Protein AF-A0A5K3FPD3-F1 (afdb_monomer)

Mean predicted aligned error: 11.14 Å

Solvent-accessible surface area (backbone atoms only — not comparable to full-atom values): 24519 Å² total; per-residue (Å²): 139,82,86,85,87,82,82,91,82,81,92,73,94,68,96,65,78,79,75,63,65,30,61,79,70,82,87,55,90,78,86,60,95,46,72,35,46,43,81,44,71,50,31,29,23,31,84,70,73,40,24,61,61,56,56,38,80,77,51,32,57,61,18,44,54,55,58,68,63,53,41,53,49,50,49,52,42,46,74,72,57,28,34,32,38,39,39,35,41,81,36,40,33,58,34,28,67,85,38,52,27,90,83,51,90,57,91,56,44,53,66,70,58,45,69,74,39,65,66,28,39,38,39,52,47,44,48,50,53,39,58,83,66,58,54,77,43,24,39,38,38,60,41,43,27,46,54,63,39,38,62,78,42,44,65,56,49,39,38,50,29,51,37,55,46,26,32,15,38,42,32,43,57,66,38,49,44,21,56,72,48,26,51,70,35,46,46,86,58,45,52,68,57,46,47,51,51,52,51,53,41,44,74,71,20,52,32,56,98,82,36,47,33,36,52,30,34,37,37,47,38,57,41,36,78,38,46,73,67,40,49,48,38,30,50,53,51,46,69,73,64,54,55,73,40,72,48,82,40,70,57,68,73,40,89,93,28,67,48,48,75,48,72,60,67,55,52,75,67,54,32,53,52,53,47,49,52,52,51,53,55,59,68,70,54,54,70,45,72,88,43,58,73,42,74,44,34,22,42,22,72,47,62,39,95,86,64,68,28,29,32,22,32,34,29,31,63,47,43,33,39,30,77,68,55,78,88,48,65,65,36,26,29,32,29,36,26,72,40,66,49,73,86,37,31,33,37,46,81,78,41,78,62,88,39,56,44,38,47,85,74,85,74,92,70,79,70,93,53,88,69,80,81,78,70,84,78,81,72,75,96,79,84,85,81,83,81,90,76,86,80,84,78,90,76,92,79,83,90,85,91,73,86,71,66,64,60,61,58,53,54,54,54,52,53,54,52,52,54,53,58,68,72,71,70,82,129

InterPro domains:
  IPR002792 TRAM domain [PF01938] (292-350)
  IPR002792 TRAM domain [PS50926] (289-351)
  IPR006638 Elp3/MiaA/NifB-like, radical SAM core domain [SM00729] (36-280)
  IPR007197 Radical SAM [PF04055] (41-238)
  IPR007197 Radical SAM [PS51918] (32-289)
  IPR007197 Radical SAM [SFLDS00029] (40-284)
  IPR020612 Methylthiotransferase, conserved site [PS01278] (40-60)
  IPR023404 Radical SAM, alpha/beta horseshoe [G3DSA:3.80.30.20] (36-286)
  IPR058240 Radical SAM superfamily [SSF102114] (27-284)

Foldseek 3Di:
DDDDDDDDDDDDDDPDPPADAQDPQLPDDDDDPFLQEAEQEFGAADPAQFLFDCRCVVTNHIGGDDLVSRQVSLLVSVVSVHQEYEYDYPALLCHWVSAFVVVDDQPQDDPVQCVLPVGTDGSLSSLSSNVVSRFFLHAYEYEAHELVSCLSCVLSVLLSLQAQRYFLEYEYAPQFLDQVLCVVRRPPDHNVSVVVSVVLQQVRHAFEPSHGAAYAYEYEFQQQPDDPVRLVSRVVSCVVPLHLHYHYHYRDQDPPGNSNPRHHPDDPVVSVVSSVVVVVSNQVDAPCPPQAQPKWWWFFRDADPVNQWTWTAASSRATETEGPDVLLHSATFMWGFHAGDRRHTYTYTPGSDRGRGRYDDPSPDSDSDRDPSDDDDPDPPPDDDDDDDDDDDDDDDDDDDDDPPVVVVVVVVVVVVVVVCVVPPDD

Sequence (427 aa):
MEKRVGSDENGLGGSGRKRRLGGAPLSLPKIRRNPLIEILVVSTGCLNACTYCKTKHARGVLASYTVAELVQRAIEAFNDGVREIWLTSEDLGAYGRDLPRFDYHLPTTPATVAEKWPNHLTLADLLFALVPTIPAGCMLRLGMTNPPYILDQLEEVAAVLRHPRVYAFVHIPVQSGSNSVLESMRRAYTVEEFQRVVECLTSGVHSVDGDKLTVATDLICGFPTETEADFQDTVKLVERYKFPVLFINQFFARPGTPAATMKRVATTAEVKKRTRRLHDLFRSYCPFDGRVGRVYRVLITEASTDSKHWVGHTKAYEQILLPKDPDLQGRIVLVEVTECDKFFMRGKVIDRGPFESLSVGEDDGFQLSLQTVGGPARVPEDICHKSTIPKVILSKTKSGFDSSSVILVAVVLLLAAWVIIKFFGSV

pLDDT: mean 84.03, std 22.99, range [23.25, 98.75]

Organism: Mesocestoides corti (NCBI:txid53468)

Structure (mmCIF, N/CA/C/O backbone):
data_AF-A0A5K3FPD3-F1
#
_entry.id   AF-A0A5K3FPD3-F1
#
loop_
_atom_site.group_PDB
_atom_site.id
_atom_site.type_symbol
_atom_site.label_atom_id
_atom_site.label_alt_id
_atom_site.label_comp_id
_atom_site.label_asym_id
_atom_site.label_entity_id
_atom_site.label_seq_id
_atom_site.pdbx_PDB_ins_code
_atom_site.Cartn_x
_atom_site.Cartn_y
_atom_site.Cartn_z
_atom_site.occupancy
_atom_site.B_iso_or_equiv
_atom_site.auth_seq_id
_atom_site.auth_comp_id
_atom_site.auth_asym_id
_atom_site.auth_atom_id
_atom_site.pdbx_PDB_model_num
ATOM 1 N N . MET A 1 1 ? -8.986 -58.730 -18.862 1.00 35.34 1 MET A N 1
ATOM 2 C CA . MET A 1 1 ? -9.545 -58.463 -17.521 1.00 35.34 1 MET A CA 1
ATOM 3 C C . MET A 1 1 ? -9.494 -56.960 -17.303 1.00 35.34 1 MET A C 1
ATOM 5 O O . MET A 1 1 ? -8.431 -56.431 -17.033 1.00 35.34 1 MET A O 1
ATOM 9 N N . GLU A 1 2 ? -10.442 -56.258 -17.929 1.00 31.58 2 GLU A N 1
ATOM 10 C CA . GLU A 1 2 ? -11.650 -55.649 -17.311 1.00 31.58 2 GLU A CA 1
ATOM 11 C C . GLU A 1 2 ? -11.351 -54.223 -16.820 1.00 31.58 2 GLU A C 1
ATOM 13 O O . GLU A 1 2 ? -10.741 -54.025 -15.782 1.00 31.58 2 GLU A O 1
ATOM 18 N N . LYS A 1 3 ? -11.492 -53.216 -17.694 1.00 32.94 3 LYS A N 1
ATOM 19 C CA . LYS A 1 3 ? -12.693 -52.374 -17.917 1.00 32.94 3 LYS A CA 1
ATOM 20 C C . LYS A 1 3 ? -13.235 -51.718 -16.639 1.00 32.94 3 LYS A C 1
ATOM 22 O O . LYS A 1 3 ? -13.866 -52.384 -15.831 1.00 32.94 3 LYS A O 1
ATOM 27 N N . ARG A 1 4 ? -13.210 -50.381 -16.620 1.00 26.69 4 ARG A N 1
ATOM 28 C CA . ARG A 1 4 ? -14.444 -49.575 -16.593 1.00 26.69 4 ARG A CA 1
ATOM 29 C C . ARG A 1 4 ? -14.239 -48.257 -17.336 1.00 26.69 4 ARG A C 1
ATOM 31 O O . ARG A 1 4 ? -13.545 -47.356 -16.887 1.00 26.69 4 ARG A O 1
ATOM 38 N N . VAL A 1 5 ? -14.855 -48.226 -18.511 1.00 37.12 5 VAL A N 1
ATOM 39 C CA . VAL A 1 5 ? -15.286 -47.036 -19.238 1.00 37.12 5 VAL A CA 1
ATOM 40 C C . VAL A 1 5 ? -16.575 -46.557 -18.565 1.00 37.12 5 VAL A C 1
ATOM 42 O O . VAL A 1 5 ? -17.446 -47.379 -18.287 1.00 37.12 5 VAL A O 1
ATOM 45 N N . GLY A 1 6 ? -16.685 -45.256 -18.322 1.00 28.58 6 GLY A N 1
ATOM 46 C CA . GLY A 1 6 ? -17.933 -44.539 -18.049 1.00 28.58 6 GLY A CA 1
ATOM 47 C C . GLY A 1 6 ? -17.722 -43.113 -18.551 1.00 28.58 6 GLY A C 1
ATOM 48 O O . GLY A 1 6 ? -16.984 -42.362 -17.928 1.00 28.58 6 GLY A O 1
ATOM 49 N N . SER A 1 7 ? -17.982 -42.874 -19.836 1.00 27.38 7 SER A N 1
ATOM 50 C CA . SER A 1 7 ? -19.252 -42.353 -20.370 1.00 27.38 7 SER A CA 1
ATOM 51 C C . SER A 1 7 ? -19.386 -40.852 -20.114 1.00 27.38 7 SER A C 1
ATOM 53 O O . SER A 1 7 ? -20.103 -40.409 -19.219 1.00 27.38 7 SER A O 1
ATOM 55 N N . ASP A 1 8 ? -18.659 -40.101 -20.941 1.00 34.22 8 ASP A N 1
ATOM 56 C CA . ASP A 1 8 ? -19.018 -38.752 -21.352 1.00 34.22 8 ASP A CA 1
ATOM 57 C C . ASP A 1 8 ? -20.320 -38.829 -22.154 1.00 34.22 8 ASP A C 1
ATOM 59 O O . ASP A 1 8 ? -20.278 -39.309 -23.277 1.00 34.22 8 ASP A O 1
ATOM 63 N N . GLU A 1 9 ? -21.442 -38.358 -21.610 1.00 29.97 9 GLU A N 1
ATOM 64 C CA . GLU A 1 9 ? -22.551 -37.792 -22.393 1.00 29.97 9 GLU A CA 1
ATOM 65 C C . GLU A 1 9 ? -23.338 -36.803 -21.524 1.00 29.97 9 GLU A C 1
ATOM 67 O O . GLU A 1 9 ? -24.085 -37.177 -20.624 1.00 29.97 9 GLU A O 1
ATOM 72 N N . ASN A 1 10 ? -23.134 -35.512 -21.785 1.00 29.28 10 ASN A N 1
ATOM 73 C CA . ASN A 1 10 ? -24.225 -34.558 -21.981 1.00 29.28 10 ASN A CA 1
ATOM 74 C C . ASN A 1 10 ? -23.640 -33.266 -22.554 1.00 29.28 10 ASN A C 1
ATOM 76 O O . ASN A 1 10 ? -23.152 -32.386 -21.843 1.00 29.28 10 ASN A O 1
ATOM 80 N N . GLY A 1 11 ? -23.675 -33.182 -23.882 1.00 30.72 11 GLY A N 1
ATOM 81 C CA . GLY A 1 11 ? -23.487 -31.936 -24.597 1.00 30.72 11 GLY A CA 1
ATOM 82 C C . GLY A 1 11 ? -24.707 -31.043 -24.406 1.00 30.72 11 GLY A C 1
ATOM 83 O O . GLY A 1 11 ? -25.806 -31.395 -24.818 1.00 30.72 11 GLY A O 1
ATOM 84 N N . LEU A 1 12 ? -24.485 -29.859 -23.845 1.00 31.34 12 LEU A N 1
ATOM 85 C CA . LEU A 1 12 ? -25.284 -28.675 -24.126 1.00 31.34 12 LEU A CA 1
ATOM 86 C C . LEU A 1 12 ? -24.306 -27.547 -24.439 1.00 31.34 12 LEU A C 1
ATOM 88 O O . LEU A 1 12 ? -23.412 -27.221 -23.658 1.00 31.34 12 LEU A O 1
ATOM 92 N N . GLY A 1 13 ? -24.440 -27.038 -25.661 1.00 31.92 13 GLY A N 1
ATOM 93 C CA . GLY A 1 13 ? -23.569 -26.048 -26.264 1.00 31.92 13 GLY A CA 1
ATOM 94 C C . GLY A 1 13 ? -23.486 -24.767 -25.445 1.00 31.92 13 GLY A C 1
ATOM 95 O O . GLY A 1 13 ? -24.479 -24.107 -25.163 1.00 31.92 13 GLY A O 1
ATOM 96 N N . GLY A 1 14 ? -22.253 -24.399 -25.138 1.00 31.00 14 GLY A N 1
ATOM 97 C CA . GLY A 1 14 ? -21.864 -23.087 -24.667 1.00 31.00 14 GLY A CA 1
ATOM 98 C C . GLY A 1 14 ? -20.352 -23.030 -24.737 1.00 31.00 14 GLY A C 1
ATOM 99 O O . GLY A 1 14 ? -19.669 -23.570 -23.873 1.00 31.00 14 GLY A O 1
ATOM 100 N N . SER A 1 15 ? -19.812 -22.391 -25.774 1.00 36.34 15 SER A N 1
ATOM 101 C CA . SER A 1 15 ? -18.405 -21.978 -25.824 1.00 36.34 15 SER A CA 1
ATOM 102 C C . SER A 1 15 ? -18.170 -20.860 -24.791 1.00 36.34 15 SER A C 1
ATOM 104 O O . SER A 1 15 ? -17.795 -19.738 -25.126 1.00 36.34 15 SER A O 1
ATOM 106 N N . GLY A 1 16 ? -18.436 -21.142 -23.517 1.00 40.97 16 GLY A N 1
ATOM 107 C CA . GLY A 1 16 ? -18.048 -20.300 -22.403 1.00 40.97 16 GLY A CA 1
ATOM 108 C C . GLY A 1 16 ? -16.567 -20.530 -22.168 1.00 40.97 16 GLY A C 1
ATOM 109 O O . GLY A 1 16 ? -16.166 -21.606 -21.724 1.00 40.97 16 GLY A O 1
ATOM 110 N N . ARG A 1 17 ? -15.729 -19.542 -22.493 1.00 47.41 17 ARG A N 1
ATOM 111 C CA . ARG A 1 17 ? -14.331 -19.520 -22.042 1.00 47.41 17 ARG A CA 1
ATOM 112 C C . ARG A 1 17 ? -14.332 -19.818 -20.539 1.00 47.41 17 ARG A C 1
ATOM 114 O O . ARG A 1 17 ? -14.813 -18.996 -19.766 1.00 47.41 17 ARG A O 1
ATOM 121 N N . LYS A 1 18 ? -13.824 -20.985 -20.116 1.00 59.44 18 LYS A N 1
ATOM 122 C CA . LYS A 1 18 ? -13.675 -21.298 -18.687 1.00 59.44 18 LYS A CA 1
ATOM 123 C C . LYS A 1 18 ? -12.834 -20.187 -18.053 1.00 59.44 18 LYS A C 1
ATOM 125 O O . LYS A 1 18 ? -11.660 -20.035 -18.395 1.00 59.44 18 LYS A O 1
ATOM 130 N N . ARG A 1 19 ? -13.455 -19.391 -17.175 1.00 71.25 19 ARG A N 1
ATOM 131 C CA . ARG A 1 19 ? -12.803 -18.311 -16.426 1.00 71.25 19 ARG A CA 1
ATOM 132 C C . ARG A 1 19 ? -11.594 -18.880 -15.689 1.00 71.25 19 ARG A C 1
ATOM 134 O O . ARG A 1 19 ? -11.699 -19.909 -15.019 1.00 71.25 19 ARG A O 1
ATOM 141 N N . ARG A 1 20 ? -10.444 -18.215 -15.801 1.00 75.62 20 ARG A N 1
ATOM 142 C CA . ARG A 1 20 ? -9.269 -18.578 -15.010 1.00 75.62 20 ARG A CA 1
ATOM 143 C C . ARG A 1 20 ? -9.541 -18.225 -13.549 1.00 75.62 20 ARG A C 1
ATOM 145 O O . ARG A 1 20 ? -9.919 -17.098 -13.252 1.00 75.62 20 ARG A O 1
ATOM 152 N N . LEU A 1 21 ? -9.363 -19.187 -12.648 1.00 77.00 21 LEU A N 1
ATOM 153 C CA . LEU A 1 21 ? -9.535 -18.956 -11.215 1.00 77.00 21 LEU A CA 1
ATOM 154 C C . LEU A 1 21 ? -8.472 -17.977 -10.700 1.00 77.00 21 LEU A C 1
ATOM 156 O O . LEU A 1 21 ? -7.318 -18.034 -11.133 1.00 77.00 21 LEU A O 1
ATOM 160 N N . GLY A 1 22 ? -8.846 -17.134 -9.733 1.00 72.19 22 GLY A N 1
ATOM 161 C CA . GLY A 1 22 ? -7.952 -16.169 -9.079 1.00 72.19 22 GLY A CA 1
ATOM 162 C C . GLY A 1 22 ? -6.873 -16.789 -8.180 1.00 72.19 22 GLY A C 1
ATOM 163 O O . GLY A 1 22 ? -6.202 -16.082 -7.432 1.00 72.19 22 GLY A O 1
ATOM 164 N N . GLY A 1 23 ? -6.699 -18.111 -8.243 1.00 86.38 23 GLY A N 1
ATOM 165 C CA . GLY A 1 23 ? -5.815 -18.902 -7.398 1.00 86.38 23 GLY A CA 1
ATOM 166 C C . GLY A 1 23 ? -6.550 -20.098 -6.793 1.00 86.38 23 GLY A C 1
ATOM 167 O O . GLY A 1 23 ? -7.444 -20.671 -7.419 1.00 86.38 23 GLY A O 1
ATOM 168 N N . ALA A 1 24 ? -6.137 -20.497 -5.588 1.00 87.75 24 ALA A N 1
ATOM 169 C CA . ALA A 1 24 ? -6.799 -21.553 -4.828 1.00 87.75 24 ALA A CA 1
ATOM 170 C C . ALA A 1 24 ? -8.172 -21.075 -4.308 1.00 87.75 24 ALA A C 1
ATOM 172 O O . ALA A 1 24 ? -8.270 -19.926 -3.883 1.00 87.75 24 ALA A O 1
ATOM 173 N N . PRO A 1 25 ? -9.217 -21.922 -4.287 1.00 89.19 25 PRO A N 1
ATOM 174 C CA . PRO A 1 25 ? -10.540 -21.516 -3.811 1.00 89.19 25 PRO A CA 1
ATOM 175 C C . PRO A 1 25 ? -10.495 -20.857 -2.424 1.00 89.19 25 PRO A C 1
ATOM 177 O O . PRO A 1 25 ? -9.861 -21.378 -1.505 1.00 89.19 25 PRO A O 1
ATOM 180 N N . LEU A 1 26 ? -11.184 -19.721 -2.264 1.00 89.88 26 LEU A N 1
ATOM 181 C CA . LEU A 1 26 ? -11.196 -18.962 -1.003 1.00 89.88 26 LEU A CA 1
ATOM 182 C C . LEU A 1 26 ? -11.928 -19.684 0.136 1.00 89.88 26 LEU A C 1
ATOM 184 O O . LEU A 1 26 ? -11.696 -19.354 1.294 1.00 89.88 26 LEU A O 1
ATOM 188 N N . SER A 1 27 ? -12.762 -20.674 -0.193 1.00 85.25 27 SER A N 1
ATOM 189 C CA . SER A 1 27 ? -13.475 -21.532 0.759 1.00 85.25 27 SER A CA 1
ATOM 190 C C . SER A 1 27 ? -12.589 -22.585 1.431 1.00 85.25 27 SER A C 1
ATOM 192 O O . SER A 1 27 ? -13.043 -23.284 2.336 1.00 85.25 27 SER A O 1
ATOM 194 N N . LEU A 1 28 ? -11.334 -22.740 0.995 1.00 87.62 28 LEU A N 1
ATOM 195 C CA . LEU A 1 28 ? -10.411 -23.666 1.641 1.00 87.62 28 LEU A CA 1
ATOM 196 C C . LEU A 1 28 ? -10.055 -23.180 3.058 1.00 87.62 28 LEU A C 1
ATOM 198 O O . LEU A 1 28 ? -9.804 -21.985 3.243 1.00 87.62 28 LEU A O 1
ATOM 202 N N . PRO A 1 29 ? -9.954 -24.090 4.048 1.00 83.12 29 PRO A N 1
ATOM 203 C CA . PRO A 1 29 ? -9.523 -23.731 5.394 1.00 83.12 29 PRO A CA 1
ATOM 204 C C . PRO A 1 29 ? -8.171 -23.009 5.384 1.00 83.12 29 PRO A C 1
ATOM 206 O O . PRO A 1 29 ? -7.208 -23.474 4.770 1.00 83.12 29 PRO A O 1
ATOM 209 N N . LYS A 1 30 ? -8.082 -21.884 6.100 1.00 85.06 30 LYS A N 1
ATOM 210 C CA . LYS A 1 30 ? -6.842 -21.117 6.271 1.00 85.06 30 LYS A CA 1
ATOM 211 C C . LYS A 1 30 ? -6.419 -21.094 7.733 1.00 85.06 30 LYS A C 1
ATOM 213 O O . LYS A 1 30 ? -7.189 -20.695 8.600 1.00 85.06 30 LYS A O 1
ATOM 218 N N . ILE A 1 31 ? -5.158 -21.433 7.987 1.00 89.25 31 ILE A N 1
ATOM 219 C CA . ILE A 1 31 ? -4.513 -21.199 9.281 1.00 89.25 31 ILE A CA 1
ATOM 220 C C . ILE A 1 31 ? -3.870 -19.814 9.234 1.00 89.25 31 ILE A C 1
ATOM 222 O O . ILE A 1 31 ? -2.950 -19.572 8.448 1.00 89.25 31 ILE A O 1
ATOM 226 N N . ARG A 1 32 ? -4.363 -18.890 10.062 1.00 93.75 32 ARG A N 1
ATOM 227 C CA . ARG A 1 32 ? -3.813 -17.535 10.156 1.00 93.75 32 ARG A CA 1
ATOM 228 C C . ARG A 1 32 ? -2.559 -17.546 11.020 1.00 93.75 32 ARG A C 1
ATOM 230 O O . ARG A 1 32 ? -2.558 -18.107 12.111 1.00 93.75 32 ARG A O 1
ATOM 237 N N . ARG A 1 33 ? -1.500 -16.876 10.558 1.00 92.31 33 ARG A N 1
ATOM 238 C CA . ARG A 1 33 ? -0.294 -16.655 11.376 1.00 92.31 33 ARG A CA 1
ATOM 239 C C . ARG A 1 33 ? -0.584 -15.729 12.559 1.00 92.31 33 ARG A C 1
ATOM 241 O O . ARG A 1 33 ? -0.027 -15.923 13.633 1.00 92.31 33 ARG A O 1
ATOM 248 N N . ASN A 1 34 ? -1.431 -14.728 12.341 1.00 95.31 34 ASN A N 1
ATOM 249 C CA . ASN A 1 34 ? -1.953 -13.844 13.371 1.00 95.31 34 ASN A CA 1
ATOM 250 C C . ASN A 1 34 ? -3.481 -14.005 13.393 1.00 95.31 34 ASN A C 1
ATOM 252 O O . ASN A 1 34 ? -4.105 -13.727 12.369 1.00 95.31 34 ASN A O 1
ATOM 256 N N . PRO A 1 35 ? -4.095 -14.449 14.504 1.00 96.31 35 PRO A N 1
ATOM 257 C CA . PRO A 1 35 ? -5.538 -14.684 14.558 1.00 96.31 35 PRO A CA 1
ATOM 258 C C . PRO A 1 35 ? -6.370 -13.416 14.319 1.00 96.31 35 PRO A C 1
ATOM 260 O O . PRO A 1 35 ? -7.514 -13.524 13.896 1.00 96.31 35 PRO A O 1
ATOM 263 N N . L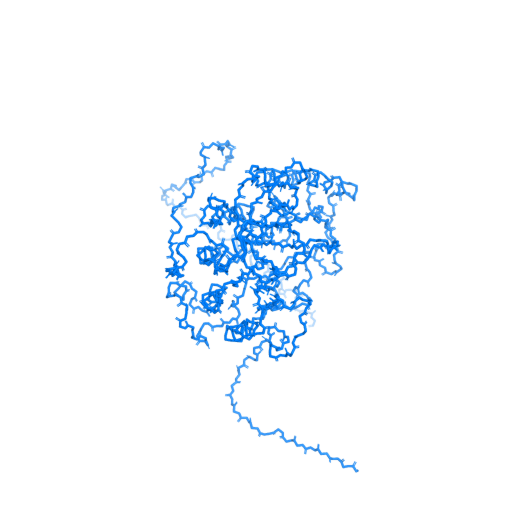EU A 1 36 ? -5.796 -12.226 14.529 1.00 97.69 36 LEU A N 1
ATOM 264 C CA . LEU A 1 36 ? -6.487 -10.947 14.366 1.00 97.69 36 LEU A CA 1
ATOM 265 C C . LEU A 1 36 ? -6.391 -10.364 12.950 1.00 97.69 36 LEU A C 1
ATOM 267 O O . LEU A 1 36 ? -7.004 -9.326 12.704 1.00 97.69 36 LEU A O 1
ATOM 271 N N . ILE A 1 37 ? -5.636 -10.990 12.037 1.00 98.19 37 ILE A N 1
ATOM 272 C CA . ILE A 1 37 ? -5.372 -10.453 10.694 1.00 98.19 37 ILE A CA 1
ATOM 273 C C . ILE A 1 37 ? -5.685 -11.497 9.617 1.00 98.19 37 ILE A C 1
ATOM 275 O O . ILE A 1 37 ? -5.091 -12.578 9.590 1.00 98.19 37 ILE A O 1
ATOM 279 N N . GLU A 1 38 ? -6.560 -11.151 8.671 1.00 97.44 38 GLU A N 1
ATOM 280 C CA . GLU A 1 38 ? -6.779 -11.928 7.444 1.00 97.44 38 GLU A CA 1
ATOM 281 C C . GLU A 1 38 ? -6.055 -11.276 6.265 1.00 97.44 38 GLU A C 1
ATOM 283 O O . GLU A 1 38 ? -6.311 -10.127 5.911 1.00 97.44 38 GLU A O 1
ATOM 288 N N . ILE A 1 39 ? -5.202 -12.048 5.590 1.00 97.25 39 ILE A N 1
ATOM 289 C CA . ILE A 1 39 ? -4.655 -11.664 4.285 1.00 97.25 39 ILE A CA 1
ATOM 290 C C . ILE A 1 39 ? -5.635 -12.121 3.201 1.00 97.25 39 ILE A C 1
ATOM 292 O O . ILE A 1 39 ? -5.728 -13.316 2.881 1.00 97.25 39 ILE A O 1
ATOM 296 N N . LEU A 1 40 ? -6.362 -11.161 2.629 1.00 97.31 40 LEU A N 1
ATOM 297 C CA . LEU A 1 40 ? -7.362 -11.393 1.594 1.00 97.31 40 LEU A CA 1
ATOM 298 C C . LEU A 1 40 ? -6.768 -11.098 0.213 1.00 97.31 40 LEU A C 1
ATOM 300 O O . LEU A 1 40 ? -6.651 -9.949 -0.211 1.00 97.31 40 LEU A O 1
ATOM 304 N N . VAL A 1 41 ? -6.375 -12.165 -0.484 1.00 96.81 41 VAL A N 1
ATOM 305 C CA . VAL A 1 41 ? -5.854 -12.098 -1.855 1.00 96.81 41 VAL A CA 1
ATOM 306 C C . VAL A 1 41 ? -7.023 -11.943 -2.830 1.00 96.81 41 VAL A C 1
ATOM 308 O O . VAL A 1 41 ? -7.862 -12.837 -2.910 1.00 96.81 41 VAL A O 1
ATOM 311 N N . VAL A 1 42 ? -7.080 -10.834 -3.572 1.00 97.69 42 VAL A N 1
ATOM 312 C CA . VAL A 1 42 ? -8.230 -10.511 -4.448 1.00 97.69 42 VAL A CA 1
ATOM 313 C C . VAL A 1 42 ? -8.083 -11.005 -5.881 1.00 97.69 42 VAL A C 1
ATOM 315 O O . VAL A 1 42 ? -9.070 -11.210 -6.589 1.00 97.69 42 VAL A O 1
ATOM 318 N N . SER A 1 43 ? -6.850 -11.210 -6.320 1.00 96.88 43 SER A N 1
ATOM 319 C CA . SER A 1 43 ? -6.524 -11.695 -7.653 1.00 96.88 43 SER A CA 1
ATOM 320 C C . SER A 1 43 ? -5.154 -12.363 -7.649 1.00 96.88 43 SER A C 1
ATOM 322 O O . SER A 1 43 ? -4.379 -12.212 -6.702 1.00 96.88 43 SER A O 1
ATOM 324 N N . THR A 1 44 ? -4.868 -13.111 -8.713 1.00 95.88 44 THR A N 1
ATOM 325 C CA . THR A 1 44 ? -3.521 -13.589 -9.021 1.00 95.88 44 THR A CA 1
ATOM 326 C C . THR A 1 44 ? -3.086 -13.125 -10.403 1.00 95.88 44 THR A C 1
ATOM 328 O O . THR A 1 44 ? -3.905 -12.924 -11.302 1.00 95.88 44 THR A O 1
ATOM 331 N N . GLY A 1 45 ? -1.776 -13.021 -10.600 1.00 94.50 45 GLY A N 1
ATOM 332 C CA . GLY A 1 45 ? -1.203 -12.641 -11.882 1.00 94.50 45 GLY A CA 1
ATOM 333 C C . GLY A 1 45 ? -1.183 -11.133 -12.080 1.00 94.50 45 GLY A C 1
ATOM 334 O O . GLY A 1 45 ? -1.540 -10.354 -11.207 1.00 94.50 45 GLY A O 1
ATOM 335 N N . CYS A 1 46 ? -0.675 -10.697 -13.228 1.00 94.38 46 CYS A N 1
ATOM 336 C CA . CYS A 1 46 ? -0.432 -9.278 -13.461 1.00 94.38 46 CYS A CA 1
ATOM 337 C C . CYS A 1 46 ? -0.678 -8.903 -14.923 1.00 94.38 46 CYS A C 1
ATOM 339 O O . CYS A 1 46 ? -0.362 -9.666 -15.843 1.00 94.38 46 CYS A O 1
ATOM 341 N N . LEU A 1 47 ? -1.218 -7.704 -15.144 1.00 95.25 47 LEU A N 1
ATOM 342 C CA . LEU A 1 47 ? -1.395 -7.137 -16.483 1.00 95.25 47 LEU A CA 1
ATOM 343 C C . LEU A 1 47 ? -0.110 -6.475 -17.010 1.00 95.25 47 LEU A C 1
ATOM 345 O O . LEU A 1 47 ? 0.124 -6.486 -18.221 1.00 95.25 47 LEU A O 1
ATOM 349 N N . ASN A 1 48 ? 0.758 -5.991 -16.115 1.00 93.69 48 ASN A N 1
ATOM 350 C CA . ASN A 1 48 ? 1.984 -5.269 -16.464 1.00 93.69 48 ASN A CA 1
ATOM 351 C C . ASN A 1 48 ? 3.014 -6.135 -17.215 1.00 93.69 48 ASN A C 1
ATOM 353 O O . ASN A 1 48 ? 3.060 -7.359 -17.081 1.00 93.69 48 ASN A O 1
ATOM 357 N N . ALA A 1 49 ? 3.899 -5.476 -17.967 1.00 94.06 49 ALA A N 1
ATOM 358 C CA . ALA A 1 49 ? 4.971 -6.100 -18.752 1.00 94.06 49 ALA A CA 1
ATOM 359 C C . ALA A 1 49 ? 6.368 -5.547 -18.398 1.00 94.06 49 ALA A C 1
ATOM 361 O O . ALA A 1 49 ? 7.214 -5.370 -19.278 1.00 94.06 49 ALA A O 1
ATOM 362 N N . CYS A 1 50 ? 6.599 -5.261 -17.109 1.00 96.19 50 CYS A N 1
ATOM 363 C CA . CYS A 1 50 ? 7.848 -4.678 -16.615 1.00 96.19 50 CYS A CA 1
ATOM 364 C C . CYS A 1 50 ? 9.071 -5.506 -17.045 1.00 96.19 50 CYS A C 1
ATOM 366 O O . CYS A 1 50 ? 9.082 -6.730 -16.901 1.00 96.19 50 CYS A O 1
ATOM 368 N N . THR A 1 51 ? 10.141 -4.847 -17.491 1.00 97.44 51 THR A N 1
ATOM 369 C CA . THR A 1 51 ? 11.330 -5.522 -18.054 1.00 97.44 51 THR A CA 1
ATOM 370 C C . THR A 1 51 ? 12.149 -6.308 -17.036 1.00 97.44 51 THR A C 1
ATOM 372 O O . THR A 1 51 ? 12.952 -7.151 -17.428 1.00 97.44 51 THR A O 1
ATOM 375 N N . TYR A 1 52 ? 11.961 -6.069 -15.739 1.00 95.94 52 TYR A N 1
ATOM 376 C CA . TYR A 1 52 ? 12.712 -6.715 -14.657 1.00 95.94 52 TYR A CA 1
ATOM 377 C C . TYR A 1 52 ? 11.898 -7.740 -13.858 1.00 95.94 52 TYR A C 1
ATOM 379 O O . TYR A 1 52 ? 12.474 -8.590 -13.176 1.00 95.94 52 TYR A O 1
ATOM 387 N N . CYS A 1 53 ? 10.568 -7.665 -13.914 1.00 94.62 53 CYS A N 1
ATOM 388 C CA . CYS A 1 53 ? 9.693 -8.419 -13.028 1.00 94.62 53 CYS A 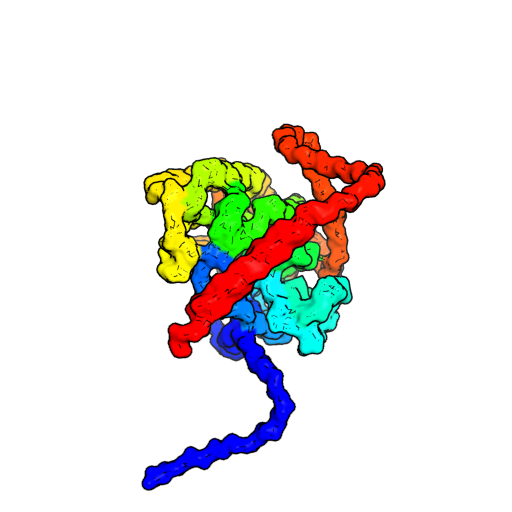CA 1
ATOM 389 C C . CYS A 1 53 ? 9.340 -9.796 -13.610 1.00 94.62 53 CYS A C 1
ATOM 391 O O . CYS A 1 53 ? 9.064 -9.941 -14.799 1.00 94.62 53 CYS A O 1
ATOM 393 N N . LYS A 1 54 ? 9.300 -10.824 -12.754 1.00 93.69 54 LYS A N 1
ATOM 394 C CA . LYS A 1 54 ? 8.904 -12.191 -13.136 1.00 93.69 54 LYS A CA 1
ATOM 395 C C . LYS A 1 54 ? 7.459 -12.542 -12.807 1.00 93.69 54 LYS A C 1
ATOM 397 O O . LYS A 1 54 ? 7.029 -13.642 -13.136 1.00 93.69 54 LYS A O 1
ATOM 402 N N . THR A 1 55 ? 6.699 -11.631 -12.211 1.00 92.19 55 THR A N 1
ATOM 403 C CA . THR A 1 55 ? 5.342 -11.909 -11.735 1.00 92.19 55 THR A CA 1
ATOM 404 C C . THR A 1 55 ? 4.442 -12.495 -12.818 1.00 92.19 55 THR A C 1
ATOM 406 O O . THR A 1 55 ? 3.887 -13.568 -12.615 1.00 92.19 55 THR A O 1
ATOM 409 N N . LYS A 1 56 ? 4.370 -11.880 -14.005 1.00 90.19 56 LYS A N 1
ATOM 410 C CA . LYS A 1 56 ? 3.548 -12.396 -15.113 1.00 90.19 56 LYS A CA 1
ATOM 411 C C . LYS A 1 56 ? 3.994 -13.780 -15.602 1.00 90.19 56 LYS A C 1
ATOM 413 O O . LYS A 1 56 ? 3.158 -14.589 -15.979 1.00 90.19 56 LYS A O 1
ATOM 418 N N . HIS A 1 57 ? 5.292 -14.079 -15.546 1.00 89.25 57 HIS A N 1
ATOM 419 C CA . HIS A 1 57 ? 5.820 -15.404 -15.891 1.00 89.25 57 HIS A CA 1
ATOM 420 C C . HIS A 1 57 ? 5.466 -16.458 -14.831 1.00 89.25 57 HIS A C 1
ATOM 422 O O . HIS A 1 57 ? 5.138 -17.585 -15.175 1.00 89.25 57 HIS A O 1
ATOM 428 N N . ALA A 1 58 ? 5.522 -16.098 -13.545 1.00 91.81 58 ALA A N 1
ATOM 429 C CA . ALA A 1 58 ? 5.298 -17.026 -12.435 1.00 91.81 58 ALA A CA 1
ATOM 430 C C . ALA A 1 58 ? 3.812 -17.229 -12.092 1.00 91.81 58 ALA A C 1
ATOM 432 O O . ALA A 1 58 ? 3.415 -18.304 -11.653 1.00 91.81 58 ALA A O 1
ATOM 433 N N . ARG A 1 59 ? 2.997 -16.184 -12.253 1.00 92.12 59 ARG A N 1
ATOM 434 C CA . ARG A 1 59 ? 1.589 -16.123 -11.829 1.00 92.12 59 ARG A CA 1
ATOM 435 C C . ARG A 1 59 ? 0.620 -15.952 -12.999 1.00 92.12 59 ARG A C 1
ATOM 437 O O . ARG A 1 59 ? -0.589 -15.998 -12.801 1.00 92.12 59 ARG A O 1
ATOM 444 N N . GLY A 1 60 ? 1.117 -15.802 -14.225 1.00 93.12 60 GLY A N 1
ATOM 445 C CA . GLY A 1 60 ? 0.304 -15.595 -15.421 1.00 93.12 60 GLY A CA 1
ATOM 446 C C . GLY A 1 60 ? -0.299 -14.190 -15.522 1.00 93.12 60 GLY A C 1
ATOM 447 O O . GLY A 1 60 ? 0.090 -13.255 -14.818 1.00 93.12 60 GLY A O 1
ATOM 448 N N . VAL A 1 61 ? -1.263 -14.051 -16.433 1.00 94.62 61 VAL A N 1
ATOM 449 C CA . VAL A 1 61 ? -2.091 -12.842 -16.593 1.00 94.62 61 VAL A CA 1
ATOM 450 C C . VAL A 1 61 ? -3.049 -12.665 -15.412 1.00 94.62 61 VAL A C 1
ATOM 452 O O . VAL A 1 61 ? -3.244 -13.604 -14.648 1.00 94.62 61 VAL A O 1
ATOM 455 N N . LEU A 1 62 ? -3.636 -11.482 -15.252 1.00 96.19 62 LEU A N 1
ATOM 456 C CA . LEU A 1 62 ? -4.628 -11.234 -14.203 1.00 96.19 62 LEU A CA 1
ATOM 457 C C . LEU A 1 62 ? -5.765 -12.271 -14.239 1.00 96.19 62 LEU A C 1
ATOM 459 O O . LEU A 1 62 ? -6.275 -12.601 -15.311 1.00 96.19 62 LEU A O 1
ATOM 463 N N . ALA A 1 63 ? -6.113 -12.777 -13.061 1.00 96.81 63 ALA A N 1
ATOM 464 C CA . ALA A 1 63 ? -7.308 -13.555 -12.785 1.00 96.81 63 ALA A CA 1
ATOM 465 C C . ALA A 1 63 ? -7.864 -13.120 -11.420 1.00 96.81 63 ALA A C 1
ATOM 467 O O . ALA A 1 63 ? -7.214 -13.330 -10.392 1.00 96.81 63 ALA A O 1
ATOM 468 N N . SER A 1 64 ? -9.038 -12.499 -11.402 1.00 97.69 64 SER A N 1
ATOM 469 C CA . SER A 1 64 ? -9.699 -12.005 -10.191 1.00 97.69 64 SER A CA 1
ATOM 470 C C . SER A 1 64 ? -10.676 -13.022 -9.594 1.00 97.69 64 SER A C 1
ATOM 472 O O . SER A 1 64 ? -11.361 -13.759 -10.310 1.00 97.69 64 SER A O 1
ATOM 474 N N . TYR A 1 65 ? -10.783 -13.045 -8.261 1.00 97.44 65 TYR A N 1
ATOM 475 C CA . TYR A 1 65 ? -11.952 -13.630 -7.592 1.00 97.44 65 TYR A CA 1
ATOM 476 C C . TYR A 1 65 ? -13.165 -12.725 -7.784 1.00 97.44 65 TYR A C 1
ATOM 478 O O . TYR A 1 65 ? -13.024 -11.510 -7.934 1.00 97.44 65 TYR A O 1
ATOM 486 N N . THR A 1 66 ? -14.361 -13.306 -7.771 1.00 96.38 66 THR A N 1
ATOM 487 C CA . THR A 1 66 ? -15.594 -12.518 -7.853 1.00 96.38 66 THR A CA 1
ATOM 488 C C . THR A 1 66 ? -15.783 -11.697 -6.577 1.00 96.38 66 THR A C 1
ATOM 490 O O . THR A 1 66 ? -15.306 -12.070 -5.503 1.00 96.38 66 THR A O 1
ATOM 493 N N . VAL A 1 67 ? -16.503 -10.579 -6.678 1.00 97.00 67 VAL A N 1
ATOM 494 C CA . VAL A 1 67 ? -16.781 -9.719 -5.517 1.00 97.00 67 VAL A CA 1
ATOM 495 C C . VAL A 1 67 ? -17.552 -10.482 -4.436 1.00 97.00 67 VAL A C 1
ATOM 497 O O . VAL A 1 67 ? -17.222 -10.358 -3.262 1.00 97.00 67 VAL A O 1
ATOM 500 N N . ALA A 1 68 ? -18.508 -11.333 -4.821 1.00 95.44 68 ALA A N 1
ATOM 501 C CA . ALA A 1 68 ? -19.280 -12.147 -3.882 1.00 95.44 68 ALA A CA 1
ATOM 502 C C . ALA A 1 68 ? -18.397 -13.108 -3.066 1.00 95.44 68 ALA A C 1
ATOM 504 O O . ALA A 1 68 ? -18.534 -13.173 -1.848 1.00 95.44 68 ALA A O 1
ATOM 505 N N . GLU A 1 69 ? -17.451 -13.804 -3.712 1.00 95.94 69 GLU A N 1
ATOM 506 C CA . GLU A 1 69 ? -16.500 -14.689 -3.019 1.00 95.94 69 GLU A CA 1
ATOM 507 C C . GLU A 1 69 ? -15.637 -13.915 -2.007 1.00 95.94 69 GLU A C 1
ATOM 509 O O . GLU A 1 69 ? -15.387 -14.394 -0.901 1.00 95.94 69 GLU A O 1
ATOM 514 N N . LEU A 1 70 ? -15.190 -12.709 -2.372 1.00 97.75 70 LEU A N 1
ATOM 515 C CA . LEU A 1 70 ? -14.342 -11.875 -1.518 1.00 97.75 70 LEU A CA 1
ATOM 516 C C . LEU A 1 70 ? -15.107 -11.285 -0.333 1.00 97.75 70 LEU A C 1
ATOM 518 O O . LEU A 1 70 ? -14.597 -11.305 0.786 1.00 97.75 70 LEU A O 1
ATOM 522 N N . VAL A 1 71 ? -16.326 -10.799 -0.568 1.00 97.62 71 VAL A N 1
ATOM 523 C CA . VAL A 1 71 ? -17.224 -10.286 0.473 1.00 97.62 71 VAL A CA 1
ATOM 524 C C . VAL A 1 71 ? -17.572 -11.385 1.469 1.00 97.62 71 VAL A C 1
ATOM 526 O O . VAL A 1 71 ? -17.415 -11.189 2.672 1.00 97.62 71 VAL A O 1
ATOM 529 N N . GLN A 1 72 ? -17.959 -12.564 0.980 1.00 97.00 72 GLN A N 1
ATOM 530 C CA . GLN A 1 72 ? -18.270 -13.700 1.841 1.00 97.00 72 GLN A CA 1
ATOM 531 C C . GLN A 1 72 ? -17.063 -14.087 2.705 1.00 97.00 72 GLN A C 1
ATOM 533 O O . GLN A 1 72 ? -17.189 -14.242 3.920 1.00 97.00 72 GLN A O 1
ATOM 538 N N . ARG A 1 73 ? -15.865 -14.149 2.106 1.00 96.94 73 ARG A N 1
A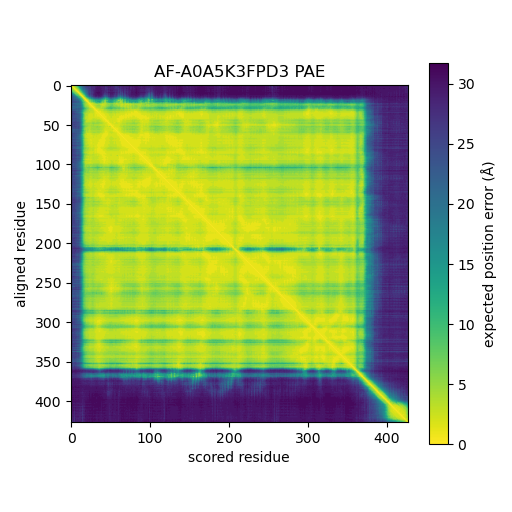TOM 539 C CA . ARG A 1 73 ? -14.637 -14.457 2.847 1.00 96.94 73 ARG A CA 1
ATOM 540 C C . ARG A 1 73 ? -14.296 -13.396 3.898 1.00 96.94 73 ARG A C 1
ATOM 542 O O . ARG A 1 73 ? -13.786 -13.745 4.962 1.00 96.94 73 ARG A O 1
ATOM 549 N N . ALA A 1 74 ? -14.538 -12.118 3.611 1.00 97.88 74 ALA A N 1
ATOM 550 C CA . ALA A 1 74 ? -14.322 -11.033 4.565 1.00 97.88 74 ALA A CA 1
ATOM 551 C C . ALA A 1 74 ? -15.269 -11.145 5.772 1.00 97.88 74 ALA A C 1
ATOM 553 O O . ALA A 1 74 ? -14.809 -11.071 6.910 1.00 97.88 74 ALA A O 1
ATOM 554 N N . ILE A 1 75 ? -16.558 -11.403 5.528 1.00 97.75 75 ILE A N 1
ATOM 555 C CA . ILE A 1 75 ? -17.567 -11.603 6.579 1.00 97.75 75 ILE A CA 1
ATOM 556 C C . ILE A 1 75 ? -17.187 -12.787 7.476 1.00 97.75 75 ILE A C 1
ATOM 558 O O . ILE A 1 75 ? -17.170 -12.657 8.698 1.00 97.75 75 ILE A O 1
ATOM 562 N N . GLU A 1 76 ? -16.820 -13.926 6.884 1.00 96.75 76 GLU A N 1
ATOM 563 C CA . GLU A 1 76 ? -16.341 -15.096 7.632 1.00 96.75 76 GLU A CA 1
ATOM 564 C C . GLU A 1 76 ? -15.116 -14.767 8.485 1.00 96.75 76 GLU A C 1
ATOM 566 O O . GLU A 1 76 ? -15.063 -15.127 9.657 1.00 96.75 76 GLU A O 1
ATOM 571 N N . ALA A 1 77 ? -14.146 -14.039 7.928 1.00 97.12 77 ALA A N 1
ATOM 572 C CA . ALA A 1 77 ? -12.956 -13.655 8.672 1.00 97.12 77 ALA A CA 1
ATOM 573 C C . ALA A 1 77 ? -13.295 -12.802 9.902 1.00 97.12 77 ALA A C 1
ATOM 575 O O . ALA A 1 77 ? -12.776 -13.072 10.984 1.00 97.12 77 ALA A O 1
ATOM 576 N N . PHE A 1 78 ? -14.181 -11.814 9.769 1.00 97.69 78 PHE A N 1
ATOM 577 C CA . PHE A 1 78 ? -14.619 -11.011 10.911 1.00 97.69 78 PHE A CA 1
ATOM 578 C C . PHE A 1 78 ? -15.392 -11.838 11.948 1.00 97.69 78 PHE A C 1
ATOM 580 O O . PHE A 1 78 ? -15.164 -11.660 13.145 1.00 97.69 78 PHE A O 1
ATOM 587 N N . ASN A 1 79 ? -16.229 -12.784 11.513 1.00 96.81 79 ASN A N 1
ATOM 588 C CA . ASN A 1 79 ? -16.921 -13.715 12.412 1.00 96.81 79 ASN A CA 1
ATOM 589 C C . ASN A 1 79 ? -15.947 -14.626 13.182 1.00 96.81 79 ASN A C 1
ATOM 591 O O . ASN A 1 79 ? -16.213 -14.964 14.333 1.00 96.81 79 ASN A O 1
ATOM 595 N N . ASP A 1 80 ? -14.792 -14.959 12.595 1.00 95.75 80 ASP A N 1
ATOM 596 C CA . ASP A 1 80 ? -13.711 -15.697 13.266 1.00 95.75 80 ASP A CA 1
ATOM 597 C C . ASP A 1 80 ? -12.943 -14.850 14.309 1.00 95.75 80 ASP A C 1
ATOM 599 O O . ASP A 1 80 ? -12.017 -15.350 14.951 1.00 95.75 80 ASP A O 1
ATOM 603 N N . GLY A 1 81 ? -13.273 -13.562 14.466 1.00 96.50 81 GLY A N 1
ATOM 604 C CA . GLY A 1 81 ? -12.619 -12.648 15.408 1.00 96.50 81 GLY A CA 1
ATOM 605 C C . GLY A 1 81 ? -11.455 -11.837 14.827 1.00 96.50 81 GLY A C 1
ATOM 606 O O . GLY A 1 81 ? -10.727 -11.190 15.584 1.00 96.50 81 GLY A O 1
ATOM 607 N N . VAL A 1 82 ? -11.273 -11.835 13.500 1.00 97.88 82 VAL A N 1
ATOM 608 C CA . VAL A 1 82 ? -10.315 -10.942 12.827 1.00 97.88 82 VAL A CA 1
ATOM 609 C C . VAL A 1 82 ? -10.690 -9.486 13.101 1.00 97.88 82 VAL A C 1
ATOM 611 O O . VAL A 1 82 ? -11.860 -9.113 13.084 1.00 97.88 82 VAL A O 1
ATOM 614 N N . ARG A 1 83 ? -9.685 -8.645 13.344 1.00 98.25 83 ARG A N 1
ATOM 615 C CA . ARG A 1 83 ? -9.843 -7.195 13.538 1.00 98.25 83 ARG A CA 1
ATOM 616 C C . ARG A 1 83 ? -9.358 -6.391 12.345 1.00 98.25 83 ARG A C 1
ATOM 618 O O . ARG A 1 83 ? -9.723 -5.231 12.195 1.00 98.25 83 ARG A O 1
ATOM 625 N N . GLU A 1 84 ? -8.557 -6.999 11.481 1.00 98.12 84 GLU A N 1
ATOM 626 C CA . GLU A 1 84 ? -7.931 -6.310 10.366 1.00 98.12 84 GLU A CA 1
ATOM 627 C C . GLU A 1 84 ? -7.881 -7.192 9.115 1.00 98.12 84 GLU A C 1
ATOM 629 O O . GLU A 1 84 ? -7.424 -8.335 9.156 1.00 98.12 84 GLU A O 1
ATOM 634 N N . ILE A 1 85 ? -8.325 -6.654 7.978 1.00 98.50 85 ILE A N 1
ATOM 635 C CA . ILE A 1 85 ? -8.154 -7.298 6.671 1.00 98.50 85 ILE A CA 1
ATOM 636 C C . ILE A 1 85 ? -7.057 -6.580 5.890 1.00 98.50 85 ILE A C 1
ATOM 638 O O . ILE A 1 85 ? -7.122 -5.371 5.662 1.00 98.50 85 ILE A O 1
ATOM 642 N N . TRP A 1 86 ? -6.073 -7.341 5.417 1.00 98.44 86 TRP A N 1
ATOM 643 C CA . TRP A 1 86 ? -5.064 -6.888 4.462 1.00 98.44 86 TRP A CA 1
ATOM 644 C C . TRP A 1 86 ? -5.474 -7.299 3.054 1.00 98.44 86 TRP A C 1
ATOM 646 O O . TRP A 1 86 ? -5.313 -8.458 2.660 1.00 98.44 86 TRP A O 1
ATOM 656 N N . LEU A 1 87 ? -5.992 -6.341 2.288 1.00 98.12 87 LEU A N 1
ATOM 657 C CA . LEU A 1 87 ? -6.374 -6.557 0.899 1.00 98.12 87 LEU A CA 1
ATOM 658 C C . LEU A 1 87 ? -5.124 -6.568 0.020 1.00 98.12 87 LEU A C 1
ATOM 660 O O . LEU A 1 87 ? -4.381 -5.589 -0.017 1.00 98.12 87 LEU A O 1
ATOM 664 N N . THR A 1 88 ? -4.866 -7.663 -0.691 1.00 96.94 88 THR A N 1
ATOM 665 C CA . THR A 1 88 ? -3.601 -7.828 -1.419 1.00 96.94 88 THR A CA 1
ATOM 666 C C . THR A 1 88 ? -3.766 -8.499 -2.778 1.00 96.94 88 THR A C 1
ATOM 668 O O . THR A 1 88 ? -4.719 -9.232 -3.030 1.00 96.94 88 THR A O 1
ATOM 671 N N . SER A 1 89 ? -2.817 -8.233 -3.665 1.00 96.06 89 SER A N 1
ATOM 672 C CA . SER A 1 89 ? -2.587 -8.933 -4.930 1.00 96.06 89 SER A CA 1
ATOM 673 C C . SER A 1 89 ? -1.219 -8.508 -5.472 1.00 96.06 89 SER A C 1
ATOM 675 O O . SER A 1 89 ? -0.510 -7.707 -4.857 1.00 96.06 89 SER A O 1
ATOM 677 N N . GLU A 1 90 ? -0.839 -9.016 -6.639 1.00 95.25 90 GLU A N 1
ATOM 678 C CA . GLU A 1 90 ? 0.317 -8.513 -7.375 1.00 95.25 90 GLU A CA 1
ATOM 679 C C . GLU A 1 90 ? 0.165 -7.052 -7.836 1.00 95.25 90 GLU A C 1
ATOM 681 O O . GLU A 1 90 ? 1.178 -6.394 -8.066 1.00 95.25 90 GLU A O 1
ATOM 686 N N . ASP A 1 91 ? -1.064 -6.562 -8.029 1.00 96.31 91 ASP A N 1
ATOM 687 C CA . ASP A 1 91 ? -1.384 -5.171 -8.363 1.00 96.31 91 ASP A CA 1
ATOM 688 C C . ASP A 1 91 ? -2.860 -4.880 -8.064 1.00 96.31 91 ASP A C 1
ATOM 690 O O . ASP A 1 91 ? -3.745 -5.216 -8.857 1.00 96.31 91 ASP A O 1
ATOM 694 N N . LEU A 1 92 ? -3.134 -4.263 -6.913 1.00 97.38 92 LEU A N 1
ATOM 695 C CA . LEU A 1 92 ? -4.498 -4.129 -6.408 1.00 97.38 92 LEU A CA 1
ATOM 696 C C . LEU A 1 92 ? -5.386 -3.281 -7.326 1.00 97.38 92 LEU A C 1
ATOM 698 O O . LEU A 1 92 ? -6.541 -3.637 -7.553 1.00 97.38 92 LEU A O 1
ATOM 702 N N . GLY A 1 93 ? -4.844 -2.212 -7.916 1.00 97.12 93 GLY A N 1
ATOM 703 C CA . GLY A 1 93 ? -5.590 -1.342 -8.828 1.00 97.12 93 GLY A CA 1
ATOM 704 C C . GLY A 1 93 ? -6.055 -2.043 -10.106 1.00 97.12 93 GLY A C 1
ATOM 705 O O . GLY A 1 93 ? -7.003 -1.586 -10.747 1.00 97.12 93 GLY A O 1
ATOM 706 N N . ALA A 1 94 ? -5.414 -3.152 -10.488 1.00 97.25 94 ALA A N 1
ATOM 707 C CA . ALA A 1 94 ? -5.774 -3.908 -11.683 1.00 97.25 94 ALA A CA 1
ATOM 708 C C . ALA A 1 94 ? -6.991 -4.827 -11.482 1.00 97.25 94 ALA A C 1
ATOM 710 O O . ALA A 1 94 ? -7.500 -5.350 -12.474 1.00 97.25 94 ALA A O 1
ATOM 711 N N . TYR A 1 95 ? -7.445 -5.039 -10.240 1.00 98.12 95 TYR A N 1
ATOM 712 C CA . TYR A 1 95 ? -8.554 -5.939 -9.924 1.00 98.12 95 TYR A CA 1
ATOM 713 C C . TYR A 1 95 ? -9.807 -5.656 -10.772 1.00 98.12 95 TYR A C 1
ATOM 715 O O . TYR A 1 95 ? -10.186 -4.504 -10.982 1.00 98.12 95 TYR A O 1
ATOM 723 N N . GLY A 1 96 ? -10.469 -6.725 -11.225 1.00 96.75 96 GLY A N 1
ATOM 724 C CA . GLY A 1 96 ? -11.798 -6.664 -11.835 1.00 96.75 96 GLY A CA 1
ATOM 725 C C . GLY A 1 96 ? -11.793 -6.346 -13.329 1.00 96.75 96 GLY A C 1
ATOM 726 O O . GLY A 1 96 ? -12.799 -6.572 -13.994 1.00 96.75 96 GLY A O 1
ATOM 727 N N . ARG A 1 97 ? -10.656 -5.918 -13.895 1.00 96.38 97 ARG A N 1
ATOM 728 C CA . ARG A 1 97 ? -10.523 -5.635 -15.337 1.00 96.38 97 ARG A CA 1
ATOM 729 C C . ARG A 1 97 ? -10.747 -6.861 -16.228 1.00 96.38 97 ARG A C 1
ATOM 731 O O . ARG A 1 97 ? -11.010 -6.711 -17.416 1.00 96.38 97 ARG A O 1
ATOM 738 N N . ASP A 1 98 ? -10.619 -8.060 -15.671 1.00 96.12 98 ASP A N 1
ATOM 739 C CA . ASP A 1 98 ? -10.903 -9.351 -16.299 1.00 96.12 98 ASP A CA 1
ATOM 740 C C . ASP A 1 98 ? -12.308 -9.900 -15.978 1.00 96.12 98 ASP A C 1
ATOM 742 O O . ASP A 1 98 ? -12.658 -10.982 -16.448 1.00 96.12 98 ASP A O 1
ATOM 746 N N . LEU A 1 99 ? -13.116 -9.168 -15.201 1.00 96.31 99 LEU A N 1
ATOM 747 C CA . LEU A 1 99 ? -14.488 -9.517 -14.833 1.00 96.31 99 LEU A CA 1
ATOM 748 C C . LEU A 1 99 ? -15.477 -8.640 -15.616 1.00 96.31 99 LEU A C 1
ATOM 750 O O . LEU A 1 99 ? -15.597 -7.448 -15.316 1.00 96.31 99 LEU A O 1
ATOM 754 N N . PRO A 1 100 ? -16.199 -9.190 -16.608 1.00 95.69 100 PRO A N 1
ATOM 755 C CA . PRO A 1 100 ? -17.148 -8.411 -17.389 1.00 95.69 100 PRO A CA 1
ATOM 756 C C . PRO A 1 100 ? -18.330 -7.955 -16.532 1.00 95.69 100 PRO A C 1
ATOM 758 O O . PRO A 1 100 ? -18.980 -8.768 -15.882 1.00 95.69 100 PRO A O 1
ATOM 761 N N . ARG A 1 101 ? -18.637 -6.654 -16.531 1.00 94.38 101 ARG A N 1
ATOM 762 C CA . ARG A 1 101 ? -19.660 -6.091 -15.628 1.00 94.38 101 ARG A CA 1
ATOM 763 C C . ARG A 1 101 ? -21.046 -6.699 -15.854 1.00 94.38 101 ARG A C 1
ATOM 765 O O . ARG A 1 101 ? -21.787 -6.882 -14.898 1.00 94.38 101 ARG A O 1
ATOM 772 N N . PHE A 1 102 ? -21.394 -7.026 -17.096 1.00 91.31 102 PHE A N 1
ATOM 773 C CA . PHE A 1 102 ? -22.702 -7.595 -17.435 1.00 91.31 102 PHE A CA 1
ATOM 774 C C . PHE A 1 102 ? -22.971 -8.955 -16.768 1.00 91.31 102 PHE A C 1
ATOM 776 O O . PHE A 1 102 ? -24.131 -9.297 -16.561 1.00 91.31 102 PHE A O 1
ATOM 783 N N . ASP A 1 103 ? -21.924 -9.692 -16.385 1.00 91.88 103 ASP A N 1
ATOM 784 C CA . ASP A 1 103 ? -22.042 -10.966 -15.666 1.00 91.88 103 ASP A CA 1
ATOM 785 C C . ASP A 1 103 ? -22.204 -10.775 -14.145 1.00 91.88 103 ASP A C 1
ATOM 787 O O . ASP A 1 103 ? -22.515 -11.726 -13.425 1.00 91.88 103 ASP A O 1
ATOM 791 N N . TYR A 1 104 ? -21.990 -9.556 -13.634 1.00 89.06 104 TYR A N 1
ATOM 792 C CA . TYR A 1 104 ? -21.928 -9.256 -12.204 1.00 89.06 104 TYR A CA 1
ATOM 793 C C . TYR A 1 104 ? -22.742 -8.008 -11.854 1.00 89.06 104 TYR A C 1
ATOM 795 O O . TYR A 1 104 ? -22.268 -6.875 -11.948 1.00 89.06 104 TYR A O 1
ATOM 803 N N . HIS A 1 105 ? -23.966 -8.215 -11.371 1.00 86.25 105 HIS A N 1
ATOM 804 C CA . HIS A 1 105 ? -24.773 -7.133 -10.818 1.00 86.25 105 HIS A CA 1
ATOM 805 C C . HIS A 1 105 ? -24.418 -6.892 -9.345 1.00 86.25 105 HIS A C 1
ATOM 807 O O . HIS A 1 105 ? -24.618 -7.768 -8.503 1.00 86.25 105 HIS A O 1
ATOM 813 N N . LEU A 1 106 ? -23.894 -5.703 -9.037 1.00 89.44 106 LEU A N 1
ATOM 814 C CA . LEU A 1 106 ? -23.493 -5.297 -7.690 1.00 89.44 106 LEU A CA 1
ATOM 815 C C . LEU A 1 106 ? -24.353 -4.112 -7.229 1.00 89.44 106 LEU A C 1
ATOM 817 O O . LEU A 1 106 ? -24.098 -2.984 -7.652 1.00 89.44 106 LEU A O 1
ATOM 821 N N . PRO A 1 107 ? -25.345 -4.331 -6.346 1.00 87.38 107 PRO A N 1
ATOM 822 C CA . PRO A 1 107 ? -26.211 -3.259 -5.848 1.00 87.38 107 PRO A CA 1
ATOM 823 C C . PRO A 1 107 ? -25.461 -2.165 -5.075 1.00 87.38 107 PRO A C 1
ATOM 825 O O . PRO A 1 107 ? -25.946 -1.047 -4.950 1.00 87.38 107 PRO A O 1
ATOM 828 N N . THR A 1 108 ? -24.281 -2.489 -4.542 1.00 88.81 108 THR A N 1
ATOM 829 C CA . THR A 1 108 ? -23.421 -1.569 -3.788 1.00 88.81 108 THR A CA 1
ATOM 830 C C . THR A 1 108 ? -22.598 -0.642 -4.679 1.00 88.81 108 THR A C 1
ATOM 832 O O . THR A 1 108 ? -22.017 0.315 -4.173 1.00 88.81 108 THR A O 1
ATOM 835 N N . THR A 1 109 ? -22.502 -0.916 -5.983 1.00 90.62 109 THR A N 1
ATOM 836 C CA . THR A 1 109 ? -21.730 -0.084 -6.910 1.00 90.62 109 THR A CA 1
ATOM 837 C C . THR A 1 109 ? -22.462 1.238 -7.164 1.00 90.62 109 THR A C 1
ATOM 839 O O . THR A 1 109 ? -23.598 1.217 -7.640 1.00 90.62 109 THR A O 1
ATOM 842 N N . PRO A 1 110 ? -21.823 2.403 -6.936 1.00 91.75 110 PRO A N 1
ATOM 843 C CA . PRO A 1 110 ? -22.404 3.684 -7.321 1.00 91.75 110 PRO A CA 1
ATOM 844 C C . PRO A 1 110 ? -22.633 3.767 -8.834 1.00 91.75 110 PRO A C 1
ATOM 846 O O . PRO A 1 110 ? -21.771 3.360 -9.616 1.00 91.75 110 PRO A O 1
ATOM 849 N N . ALA A 1 111 ? -23.751 4.367 -9.255 1.00 91.44 111 ALA A N 1
ATOM 850 C CA . ALA A 1 111 ? -24.088 4.521 -10.674 1.00 91.44 111 ALA A CA 1
ATOM 851 C C . ALA A 1 111 ? -22.960 5.192 -11.476 1.00 91.44 111 ALA A C 1
ATOM 853 O O . ALA A 1 111 ? -22.590 4.706 -12.538 1.00 91.44 111 ALA A O 1
ATOM 854 N N . THR A 1 112 ? -22.322 6.218 -10.909 1.00 93.06 112 THR A N 1
ATOM 855 C CA . THR A 1 112 ? -21.188 6.923 -11.525 1.00 93.06 112 THR A CA 1
ATOM 856 C C . THR A 1 112 ? -19.981 6.015 -11.792 1.00 93.06 112 THR A C 1
ATOM 858 O O . THR A 1 112 ? -19.309 6.177 -12.809 1.00 93.06 112 THR A O 1
ATOM 861 N N . VAL A 1 113 ? -19.714 5.023 -10.932 1.00 94.50 113 VAL A N 1
ATOM 862 C CA . VAL A 1 113 ? -18.653 4.022 -11.153 1.00 94.50 113 VAL A CA 1
ATOM 863 C C . VAL A 1 113 ? -19.041 3.095 -12.303 1.00 94.50 113 VAL A C 1
ATOM 865 O O . VAL A 1 113 ? -18.237 2.850 -13.203 1.00 94.50 113 VAL A O 1
ATOM 868 N N . ALA A 1 114 ? -20.280 2.600 -12.310 1.00 93.56 114 ALA A N 1
ATOM 869 C CA . ALA A 1 114 ? -20.761 1.725 -13.376 1.00 93.56 114 ALA A CA 1
ATOM 870 C C . ALA A 1 114 ? -20.801 2.432 -14.745 1.00 93.56 114 ALA A C 1
ATOM 872 O O . ALA A 1 114 ? -20.442 1.823 -15.751 1.00 93.56 114 ALA A O 1
ATOM 873 N N . GLU A 1 115 ? -21.177 3.712 -14.780 1.00 94.88 115 GLU A N 1
ATOM 874 C CA . GLU A 1 115 ? -21.183 4.556 -15.981 1.00 94.88 115 GLU A CA 1
ATOM 875 C C . GLU A 1 115 ? -19.770 4.819 -16.514 1.00 94.88 115 GLU A C 1
ATOM 877 O O . GLU A 1 115 ? -19.549 4.767 -17.724 1.00 94.88 115 GLU A O 1
ATOM 882 N N . LYS A 1 116 ? -18.798 5.059 -15.622 1.00 96.50 116 LYS A N 1
ATOM 883 C CA . LYS A 1 116 ? -17.398 5.306 -15.995 1.00 96.50 116 LYS A CA 1
ATOM 884 C C . LYS A 1 116 ? -16.705 4.051 -16.540 1.00 96.50 116 LYS A C 1
ATOM 886 O O . LYS A 1 116 ? -15.921 4.155 -17.482 1.00 96.50 116 LYS A O 1
ATOM 891 N N . TRP A 1 117 ? -17.027 2.862 -16.015 1.00 96.56 117 TRP A N 1
ATOM 892 C CA . TRP A 1 117 ? -16.506 1.575 -16.506 1.00 96.56 117 TRP A CA 1
ATOM 893 C C . TRP A 1 117 ? -17.627 0.583 -16.844 1.00 96.56 117 TRP A C 1
ATOM 895 O O . TRP A 1 117 ? -17.839 -0.385 -16.108 1.00 96.56 117 TRP A O 1
ATOM 905 N N . PRO A 1 118 ? -18.315 0.744 -17.987 1.00 95.50 118 PRO A N 1
ATOM 906 C CA . PRO A 1 118 ? -19.497 -0.058 -18.311 1.00 95.50 118 PRO A CA 1
ATOM 907 C C . PRO A 1 118 ? -19.179 -1.520 -18.658 1.00 95.50 118 PRO A C 1
ATOM 909 O O . PRO A 1 118 ? -20.039 -2.387 -18.539 1.00 95.50 118 PRO A O 1
ATOM 912 N N . ASN A 1 119 ? -17.945 -1.815 -19.076 1.00 96.38 119 ASN A N 1
ATOM 913 C CA . ASN A 1 119 ? -17.591 -3.115 -19.657 1.00 96.38 119 ASN A CA 1
ATOM 914 C C . ASN A 1 119 ? -16.972 -4.104 -18.661 1.00 96.38 119 ASN A C 1
ATOM 916 O O . ASN A 1 119 ? -16.991 -5.308 -18.905 1.00 96.38 119 ASN A O 1
ATOM 920 N N . HIS A 1 120 ? -16.411 -3.626 -17.552 1.00 96.38 120 HIS A N 1
ATOM 921 C CA . HIS A 1 120 ? -15.730 -4.467 -16.570 1.00 96.38 120 HIS A CA 1
ATOM 922 C C . HIS A 1 120 ? -15.891 -3.908 -15.155 1.00 96.38 120 HIS A C 1
ATOM 924 O O . HIS A 1 120 ? -16.151 -2.717 -14.972 1.00 96.38 120 HIS A O 1
ATOM 930 N N . LEU A 1 121 ? -15.720 -4.771 -14.155 1.00 97.38 121 LEU A N 1
ATOM 931 C CA . LEU A 1 121 ? -15.613 -4.345 -12.762 1.00 97.38 121 LEU A CA 1
ATOM 932 C C . LEU A 1 121 ? -14.256 -3.689 -12.492 1.00 97.38 121 LEU A C 1
ATOM 934 O O . LEU A 1 121 ? -13.318 -3.777 -13.287 1.00 97.38 121 LEU A O 1
ATOM 938 N N . THR A 1 122 ? -14.134 -3.024 -11.354 1.00 97.50 122 THR A N 1
ATOM 939 C CA . THR A 1 122 ? -12.908 -2.345 -10.945 1.00 97.50 122 THR A CA 1
ATOM 940 C C . THR A 1 122 ? -12.593 -2.588 -9.470 1.00 97.50 122 THR A C 1
ATOM 942 O O . THR A 1 122 ? -13.352 -3.239 -8.746 1.00 97.50 122 THR A O 1
ATOM 945 N N . LEU A 1 123 ? -11.454 -2.069 -9.002 1.00 97.94 123 LEU A N 1
ATOM 946 C CA . LEU A 1 123 ? -11.138 -2.063 -7.576 1.00 97.94 123 LEU A CA 1
ATOM 947 C C . LEU A 1 123 ? -12.196 -1.274 -6.794 1.00 97.94 123 LEU A C 1
ATOM 949 O O . LEU A 1 123 ? -12.577 -1.703 -5.709 1.00 97.94 123 LEU A O 1
ATOM 953 N N . ALA A 1 124 ? -12.700 -0.167 -7.348 1.00 97.19 124 ALA A N 1
ATOM 954 C CA . ALA A 1 124 ? -13.761 0.609 -6.720 1.00 97.19 124 ALA A CA 1
ATOM 955 C C . ALA A 1 124 ? -14.993 -0.265 -6.435 1.00 97.19 124 ALA A C 1
ATOM 957 O O . ALA A 1 124 ? -15.424 -0.311 -5.287 1.00 97.19 124 ALA A O 1
ATOM 958 N N . ASP A 1 125 ? -15.498 -1.028 -7.413 1.00 97.44 125 ASP A N 1
ATOM 959 C CA . ASP A 1 125 ? -16.645 -1.934 -7.215 1.00 97.44 125 ASP A CA 1
ATOM 960 C C . ASP A 1 125 ? -16.457 -2.863 -6.001 1.00 97.44 125 ASP A C 1
ATOM 962 O O . ASP A 1 125 ? -17.343 -2.989 -5.154 1.00 97.44 125 ASP A O 1
ATOM 966 N N . LEU A 1 126 ? -15.275 -3.479 -5.888 1.00 98.19 126 LEU A N 1
ATOM 967 C CA . LEU A 1 126 ? -14.940 -4.352 -4.765 1.00 98.19 126 LEU A CA 1
ATOM 968 C C . LEU A 1 126 ? -14.910 -3.594 -3.435 1.00 98.19 126 LEU A C 1
ATOM 970 O O . LEU A 1 126 ? -15.429 -4.086 -2.437 1.00 98.19 126 LEU A O 1
ATOM 974 N N . LEU A 1 127 ? -14.296 -2.412 -3.402 1.00 97.75 127 LEU A N 1
ATOM 975 C CA . LEU A 1 127 ? -14.188 -1.618 -2.182 1.00 97.75 127 LEU A CA 1
ATOM 976 C C . LEU A 1 127 ? -15.556 -1.118 -1.703 1.00 97.75 127 LEU A C 1
ATOM 978 O O . LEU A 1 127 ? -15.845 -1.215 -0.512 1.00 97.75 127 LEU A O 1
ATOM 982 N N . PHE A 1 128 ? -16.421 -0.664 -2.615 1.00 96.31 128 PHE A N 1
ATOM 983 C CA . PHE A 1 128 ? -17.797 -0.270 -2.297 1.00 96.31 128 PHE A CA 1
ATOM 984 C C . PHE A 1 128 ? -18.631 -1.442 -1.756 1.00 96.31 128 PHE A C 1
ATOM 986 O O . PHE A 1 128 ? -19.512 -1.226 -0.928 1.00 96.31 128 PHE A O 1
ATOM 993 N N . ALA A 1 129 ? -18.334 -2.680 -2.164 1.00 96.62 129 ALA A N 1
ATOM 994 C CA . ALA A 1 129 ? -18.972 -3.877 -1.616 1.00 96.62 129 ALA A CA 1
ATOM 995 C C . ALA A 1 129 ? -18.371 -4.334 -0.270 1.00 96.62 129 ALA A C 1
ATOM 997 O O . ALA A 1 129 ? -19.104 -4.793 0.602 1.00 96.62 129 ALA A O 1
ATOM 998 N N . LEU A 1 130 ? -17.050 -4.216 -0.081 1.00 97.38 130 LEU A N 1
ATOM 999 C CA . LEU A 1 130 ? -16.355 -4.679 1.127 1.00 97.38 130 LEU A CA 1
ATOM 1000 C C . LEU A 1 130 ? -16.522 -3.737 2.319 1.00 97.38 130 LEU A C 1
ATOM 1002 O O . LEU A 1 130 ? -16.735 -4.208 3.433 1.00 97.38 130 LEU A O 1
ATOM 1006 N N . VAL A 1 131 ? -16.405 -2.423 2.117 1.00 96.31 131 VAL A N 1
ATOM 1007 C CA . VAL A 1 131 ? -16.371 -1.445 3.219 1.00 96.31 131 VAL A CA 1
ATOM 1008 C C . VAL A 1 131 ? -17.594 -1.531 4.147 1.00 96.31 131 VAL A C 1
ATOM 1010 O O . VAL A 1 131 ? -17.385 -1.559 5.362 1.00 96.31 131 VAL A O 1
ATOM 1013 N N . PRO A 1 132 ? -18.839 -1.666 3.643 1.00 94.50 132 PRO A N 1
ATOM 1014 C CA . PRO A 1 132 ? -20.020 -1.822 4.498 1.00 94.50 132 PRO A CA 1
ATOM 1015 C C . PRO A 1 132 ? -20.004 -3.074 5.387 1.00 94.50 132 PRO A C 1
ATOM 1017 O O . PRO A 1 132 ? -20.724 -3.129 6.378 1.00 94.50 132 PRO A O 1
ATOM 1020 N N . THR A 1 133 ? -19.198 -4.083 5.046 1.00 95.38 133 THR A N 1
ATOM 1021 C CA . THR A 1 133 ? -19.117 -5.344 5.801 1.00 95.38 133 THR A CA 1
ATOM 1022 C C . THR A 1 133 ? -18.158 -5.284 6.985 1.00 95.38 133 THR A C 1
ATOM 1024 O O . THR A 1 133 ? -18.138 -6.211 7.789 1.00 95.38 133 THR A O 1
ATOM 1027 N N . ILE A 1 134 ? -17.361 -4.214 7.107 1.00 97.00 134 ILE A N 1
ATOM 1028 C CA . ILE A 1 134 ? -16.354 -4.067 8.163 1.00 97.00 134 ILE A CA 1
ATOM 1029 C C . ILE A 1 134 ? -17.052 -3.675 9.477 1.00 97.00 134 ILE A C 1
ATOM 1031 O O . ILE A 1 134 ? -17.608 -2.571 9.551 1.00 97.00 134 ILE A O 1
ATOM 1035 N N . PRO A 1 135 ? -17.012 -4.513 10.531 1.00 96.44 135 PRO A N 1
ATOM 1036 C CA . PRO A 1 135 ? -17.647 -4.200 11.810 1.00 96.44 135 PRO A CA 1
ATOM 1037 C C . PRO A 1 135 ? -16.985 -3.022 12.535 1.00 96.44 135 PRO A C 1
ATOM 1039 O O . PRO A 1 135 ? -15.834 -2.671 12.268 1.00 96.44 135 PRO A O 1
ATOM 1042 N N . ALA A 1 136 ? -17.695 -2.443 13.506 1.00 95.19 136 ALA A N 1
ATOM 1043 C CA . ALA A 1 136 ? -17.105 -1.501 14.454 1.00 95.19 136 ALA A CA 1
ATOM 1044 C C . ALA A 1 136 ? -15.891 -2.126 15.167 1.00 95.19 136 ALA A C 1
ATOM 1046 O O . ALA A 1 136 ? -15.907 -3.298 15.549 1.00 95.19 136 ALA A O 1
ATOM 1047 N N . GLY A 1 137 ? -14.828 -1.342 15.333 1.00 95.38 137 GLY A N 1
ATOM 1048 C CA . GLY A 1 137 ? -13.572 -1.785 15.937 1.00 95.38 137 GLY A CA 1
ATOM 1049 C C . GLY A 1 137 ? -12.638 -2.548 14.989 1.00 95.38 137 GLY A C 1
ATOM 1050 O O . GLY A 1 137 ? -11.575 -2.989 15.426 1.00 95.38 137 GLY A O 1
ATOM 1051 N N . CYS A 1 138 ? -13.010 -2.706 13.714 1.00 97.81 138 CYS A N 1
ATOM 1052 C CA . CYS A 1 138 ? -12.216 -3.403 12.703 1.00 97.81 138 CYS A CA 1
ATOM 1053 C C . CYS A 1 138 ? -11.750 -2.460 11.583 1.00 97.81 138 CYS A C 1
ATOM 1055 O O . CYS A 1 138 ? -12.365 -1.425 11.327 1.00 97.81 138 CYS A O 1
ATOM 1057 N N . MET A 1 139 ? -10.670 -2.838 10.892 1.00 98.00 139 MET A N 1
ATOM 1058 C CA . MET A 1 139 ? -10.042 -2.019 9.850 1.00 98.00 139 MET A CA 1
ATOM 1059 C C . MET A 1 139 ? -9.772 -2.791 8.552 1.00 98.00 139 MET A C 1
ATOM 1061 O O . MET A 1 139 ? -9.463 -3.984 8.555 1.00 98.00 139 MET A O 1
ATOM 1065 N N . LEU A 1 140 ? -9.818 -2.075 7.428 1.00 98.50 140 LEU A N 1
ATOM 1066 C CA . LEU A 1 140 ? -9.338 -2.535 6.124 1.00 98.50 140 LEU A CA 1
ATOM 1067 C C . LEU A 1 140 ? -8.071 -1.779 5.724 1.00 98.50 140 LEU A C 1
ATOM 1069 O O . LEU A 1 140 ? -8.035 -0.546 5.719 1.00 98.50 140 LEU A O 1
ATOM 1073 N N . ARG A 1 141 ? -7.046 -2.528 5.319 1.00 98.25 141 ARG A N 1
ATOM 1074 C CA . ARG A 1 141 ? -5.806 -2.002 4.750 1.00 98.25 141 ARG A CA 1
ATOM 1075 C C . ARG A 1 141 ? -5.729 -2.325 3.266 1.00 98.25 141 ARG A C 1
ATOM 1077 O O . ARG A 1 141 ? -5.819 -3.491 2.877 1.00 98.25 141 ARG A O 1
ATOM 1084 N N . LEU A 1 142 ? -5.487 -1.303 2.449 1.00 98.12 142 LEU A N 1
ATOM 1085 C CA . LEU A 1 142 ? -5.204 -1.493 1.031 1.00 98.12 142 LEU A CA 1
ATOM 1086 C C . LEU A 1 142 ? -3.727 -1.845 0.819 1.00 98.12 142 LEU A C 1
ATOM 1088 O O . LEU A 1 142 ? -2.828 -1.234 1.400 1.00 98.12 142 LEU A O 1
ATOM 1092 N N . GLY A 1 143 ? -3.491 -2.856 -0.011 1.00 95.75 143 GLY A N 1
ATOM 1093 C CA . GLY A 1 143 ? -2.165 -3.264 -0.454 1.00 95.75 143 GLY A CA 1
ATOM 1094 C C . GLY A 1 143 ? -1.598 -2.382 -1.567 1.00 95.75 143 GLY A C 1
ATOM 1095 O O . GLY A 1 143 ? -2.076 -1.285 -1.853 1.00 95.75 143 GLY A O 1
ATOM 1096 N N . MET A 1 144 ? -0.549 -2.892 -2.208 1.00 95.94 144 MET A N 1
ATOM 1097 C CA . MET A 1 144 ? 0.176 -2.189 -3.262 1.00 95.94 144 MET A CA 1
ATOM 1098 C C . MET A 1 144 ? -0.651 -2.041 -4.547 1.00 95.94 144 MET A C 1
ATOM 1100 O O . MET A 1 144 ? -1.256 -3.002 -5.023 1.00 95.94 144 MET A O 1
ATOM 1104 N N . THR A 1 145 ? -0.595 -0.860 -5.162 1.00 95.62 145 THR A N 1
ATOM 1105 C CA . THR A 1 145 ? -1.193 -0.571 -6.472 1.00 95.62 145 THR A CA 1
ATOM 1106 C C . THR A 1 145 ? -0.234 0.220 -7.350 1.00 95.62 145 THR A C 1
ATOM 1108 O O . THR A 1 145 ? 0.389 1.178 -6.895 1.00 95.62 145 THR A O 1
ATOM 1111 N N . ASN A 1 146 ? -0.107 -0.148 -8.626 1.00 95.12 146 ASN A N 1
ATOM 1112 C CA . ASN A 1 146 ? 0.723 0.624 -9.553 1.00 95.12 146 ASN A CA 1
ATOM 1113 C C . ASN A 1 146 ? 0.009 1.913 -10.011 1.00 95.12 146 ASN A C 1
ATOM 1115 O O . ASN A 1 146 ? -1.218 1.899 -10.167 1.00 95.12 146 ASN A O 1
ATOM 1119 N N . PRO A 1 147 ? 0.759 3.001 -10.295 1.00 95.56 147 PRO A N 1
ATOM 1120 C CA . PRO A 1 147 ? 0.189 4.290 -10.694 1.00 95.56 147 PRO A CA 1
ATOM 1121 C C . PRO A 1 147 ? -0.872 4.243 -11.805 1.00 95.56 147 PRO A C 1
ATOM 1123 O O . PRO A 1 147 ? -1.929 4.827 -11.586 1.00 95.56 147 PRO A O 1
ATOM 1126 N N . PRO A 1 148 ? -0.701 3.521 -12.935 1.00 94.38 148 PRO A N 1
ATOM 1127 C CA . PRO A 1 148 ? -1.659 3.582 -14.044 1.00 94.38 148 PRO A CA 1
ATOM 1128 C C . PRO A 1 148 ? -3.072 3.164 -13.636 1.00 94.38 148 PRO A C 1
ATOM 1130 O O . PRO A 1 148 ? -4.056 3.726 -14.104 1.00 94.38 148 PRO A O 1
ATOM 1133 N N . TYR A 1 149 ? -3.181 2.175 -12.747 1.00 95.12 149 TYR A N 1
ATOM 1134 C CA . TYR A 1 149 ? -4.473 1.613 -12.376 1.00 95.12 149 TYR A CA 1
ATOM 1135 C C . TYR A 1 149 ? -5.173 2.378 -11.256 1.00 95.12 149 TYR A C 1
ATOM 1137 O O . TYR A 1 149 ? -6.402 2.449 -11.270 1.00 95.12 149 TYR A O 1
ATOM 1145 N N . ILE A 1 150 ? -4.414 2.951 -10.313 1.00 94.56 150 ILE A N 1
ATOM 1146 C CA . ILE A 1 150 ? -4.991 3.837 -9.294 1.00 94.56 150 ILE A CA 1
ATOM 1147 C C . ILE A 1 150 ? -5.340 5.207 -9.880 1.00 94.56 150 ILE A C 1
ATOM 1149 O O . ILE A 1 150 ? -6.355 5.764 -9.491 1.00 94.56 150 ILE A O 1
ATOM 1153 N N . LEU A 1 151 ? -4.568 5.724 -10.843 1.00 95.19 151 LEU A N 1
ATOM 1154 C CA . LEU A 1 151 ? -4.872 6.987 -11.531 1.00 95.19 151 LEU A CA 1
ATOM 1155 C C . LEU A 1 151 ? -6.251 6.971 -12.191 1.00 95.19 151 LEU A C 1
ATOM 1157 O O . LEU A 1 151 ? -6.970 7.962 -12.115 1.00 95.19 151 LEU A O 1
ATOM 1161 N N . ASP A 1 152 ? -6.622 5.843 -12.797 1.00 95.06 152 ASP A N 1
ATOM 1162 C CA . ASP A 1 152 ? -7.930 5.653 -13.433 1.00 95.06 152 ASP A CA 1
ATOM 1163 C C . ASP A 1 152 ? -9.084 5.802 -12.413 1.00 95.06 152 ASP A C 1
ATOM 1165 O O . ASP A 1 152 ? -10.131 6.377 -12.711 1.00 95.06 152 ASP A O 1
ATOM 1169 N N . GLN A 1 153 ? -8.863 5.355 -11.172 1.00 95.88 153 GLN A N 1
ATOM 1170 C CA . GLN A 1 153 ? -9.868 5.241 -10.102 1.00 95.88 153 GLN A CA 1
ATOM 1171 C C . GLN A 1 153 ? -9.563 6.134 -8.885 1.00 95.88 153 GLN A C 1
ATOM 1173 O O . GLN A 1 153 ? -9.869 5.781 -7.742 1.00 95.88 153 GLN A O 1
ATOM 1178 N N . LEU A 1 154 ? -8.865 7.250 -9.102 1.00 93.94 154 LEU A N 1
ATOM 1179 C CA . LEU A 1 154 ? -8.228 8.000 -8.020 1.00 93.94 154 LEU A CA 1
ATOM 1180 C C . LEU A 1 154 ? -9.242 8.601 -7.040 1.00 93.94 154 LEU A C 1
ATOM 1182 O O . LEU A 1 154 ? -9.036 8.544 -5.829 1.00 93.94 154 LEU A O 1
ATOM 1186 N N . GLU A 1 155 ? -10.343 9.143 -7.558 1.00 94.12 155 GLU A N 1
ATOM 1187 C CA . GLU A 1 155 ? -11.406 9.761 -6.757 1.00 94.12 155 GLU A CA 1
ATOM 1188 C C . GLU A 1 155 ? -12.178 8.713 -5.952 1.00 94.12 155 GLU A C 1
ATOM 1190 O O . GLU A 1 155 ? -12.474 8.911 -4.772 1.00 94.12 155 GLU A O 1
ATOM 1195 N N . GLU A 1 156 ? -12.451 7.568 -6.572 1.00 95.44 156 GLU A N 1
ATOM 1196 C CA . GLU A 1 156 ? -13.171 6.456 -5.970 1.00 95.44 156 GLU A CA 1
ATOM 1197 C C . GLU A 1 156 ? -12.361 5.823 -4.833 1.00 95.44 156 GLU A C 1
ATOM 1199 O O . GLU A 1 156 ? -12.876 5.606 -3.734 1.00 95.44 156 GLU A O 1
ATOM 1204 N N . VAL A 1 157 ? -11.063 5.597 -5.058 1.00 95.69 157 VAL A N 1
ATOM 1205 C CA . VAL A 1 157 ? -10.149 5.089 -4.027 1.00 95.69 157 VAL A CA 1
ATOM 1206 C C . VAL A 1 157 ? -9.956 6.121 -2.912 1.00 95.69 157 VAL A C 1
ATOM 1208 O O . VAL A 1 157 ? -9.976 5.752 -1.738 1.00 95.69 157 VAL A O 1
ATOM 1211 N N . ALA A 1 158 ? -9.836 7.415 -3.233 1.00 95.12 158 ALA A N 1
ATOM 1212 C CA . ALA A 1 158 ? -9.745 8.473 -2.224 1.00 95.12 158 ALA A CA 1
ATOM 1213 C C . ALA A 1 158 ? -11.005 8.551 -1.342 1.00 95.12 158 ALA A C 1
ATOM 1215 O O . ALA A 1 158 ? -10.900 8.746 -0.131 1.00 95.12 158 ALA A O 1
ATOM 1216 N N . ALA A 1 159 ? -12.200 8.372 -1.915 1.00 93.19 159 ALA A N 1
ATOM 1217 C CA . ALA A 1 159 ? -13.446 8.310 -1.152 1.00 93.19 159 ALA A CA 1
ATOM 1218 C C . ALA A 1 159 ? -13.448 7.143 -0.152 1.00 93.19 159 ALA A C 1
ATOM 1220 O O . ALA A 1 159 ? -13.787 7.339 1.014 1.00 93.19 159 ALA A O 1
ATOM 1221 N N . VAL A 1 160 ? -12.989 5.962 -0.576 1.00 94.88 160 VAL A N 1
ATOM 1222 C CA . VAL A 1 160 ? -12.862 4.786 0.297 1.00 94.88 160 VAL A CA 1
ATOM 1223 C C . VAL A 1 160 ? -11.840 5.008 1.412 1.00 94.88 160 VAL A C 1
ATOM 1225 O O . VAL A 1 160 ? -12.127 4.711 2.567 1.00 94.88 160 VAL A O 1
ATOM 1228 N N . LEU A 1 161 ? -10.670 5.567 1.101 1.00 95.25 161 LEU A N 1
ATOM 1229 C CA . LEU A 1 161 ? -9.604 5.810 2.082 1.00 95.25 161 LEU A CA 1
ATOM 1230 C C . LEU A 1 161 ? -9.990 6.832 3.169 1.00 95.25 161 LEU A C 1
ATOM 1232 O O . LEU A 1 161 ? -9.373 6.852 4.233 1.00 95.25 161 LEU A O 1
ATOM 1236 N N . ARG A 1 162 ? -11.006 7.676 2.932 1.00 92.88 162 ARG A N 1
ATOM 1237 C CA . ARG A 1 162 ? -11.557 8.584 3.955 1.00 92.88 162 ARG A CA 1
ATOM 1238 C C . ARG A 1 162 ? -12.402 7.857 5.004 1.00 92.88 162 ARG A C 1
ATOM 1240 O O . ARG A 1 162 ? -12.515 8.357 6.126 1.00 92.88 162 ARG A O 1
ATOM 1247 N N . HIS A 1 163 ? -12.955 6.693 4.665 1.00 93.06 163 HIS A N 1
ATOM 1248 C CA . HIS A 1 163 ? -13.866 5.950 5.529 1.00 93.06 163 HIS A CA 1
ATOM 1249 C C . HIS A 1 163 ? -13.232 5.643 6.902 1.00 93.06 163 HIS A C 1
ATOM 1251 O O . HIS A 1 163 ? -12.067 5.242 6.957 1.00 93.06 163 HIS A O 1
ATOM 1257 N N . PRO A 1 164 ? -13.963 5.778 8.028 1.00 92.12 164 PRO A N 1
ATOM 1258 C CA . PRO A 1 164 ? -13.387 5.605 9.365 1.00 92.12 164 PRO A CA 1
ATOM 1259 C C . PRO A 1 164 ? -12.774 4.230 9.644 1.00 92.12 164 PRO A C 1
ATOM 1261 O O . PRO A 1 164 ? -11.836 4.121 10.433 1.00 92.12 164 PRO A O 1
ATOM 1264 N N . ARG A 1 165 ? -13.292 3.199 8.968 1.00 94.69 165 ARG A N 1
ATOM 1265 C CA . ARG A 1 165 ? -12.853 1.794 9.065 1.00 94.69 165 ARG A CA 1
ATOM 1266 C C . ARG A 1 165 ? -11.861 1.368 7.970 1.00 94.69 165 ARG A C 1
ATOM 1268 O O . ARG A 1 165 ? -11.637 0.180 7.756 1.00 94.69 165 ARG A O 1
ATOM 1275 N N . VAL A 1 166 ? -11.282 2.325 7.244 1.00 96.81 166 VAL A N 1
ATOM 1276 C CA . VAL A 1 166 ? -10.237 2.088 6.237 1.00 96.81 166 VAL A CA 1
ATOM 1277 C C . VAL A 1 166 ? -9.004 2.899 6.618 1.00 96.81 166 VAL A C 1
ATOM 1279 O O . VAL A 1 166 ? -9.105 4.065 6.998 1.00 96.81 166 VAL A O 1
ATOM 1282 N N . TYR A 1 167 ? -7.826 2.282 6.550 1.00 97.62 167 TYR A N 1
ATOM 1283 C CA . TYR A 1 167 ? -6.587 3.009 6.808 1.00 97.62 167 TYR A CA 1
ATOM 1284 C C . TYR A 1 167 ? -6.337 4.057 5.720 1.00 97.62 167 TYR A C 1
ATOM 1286 O O . TYR A 1 167 ? -6.393 3.758 4.529 1.00 97.62 167 TYR A O 1
ATOM 1294 N N . ALA A 1 168 ? -5.955 5.263 6.136 1.00 96.38 168 ALA A N 1
ATOM 1295 C CA . ALA A 1 168 ? -5.414 6.319 5.290 1.00 96.38 168 ALA A CA 1
ATOM 1296 C C . ALA A 1 168 ? -3.948 6.002 4.930 1.00 96.38 168 ALA A C 1
ATOM 1298 O O . ALA A 1 168 ? -3.016 6.725 5.286 1.00 96.38 168 ALA A O 1
ATOM 1299 N N . PHE A 1 169 ? -3.752 4.873 4.253 1.00 97.00 169 PHE A N 1
ATOM 1300 C CA . PHE A 1 169 ? -2.461 4.336 3.848 1.00 97.00 169 PHE A CA 1
ATOM 1301 C C . PHE A 1 169 ? -2.566 3.744 2.447 1.00 97.00 169 PHE A C 1
ATOM 1303 O O . PHE A 1 169 ? -3.520 3.033 2.130 1.00 97.00 169 PHE A O 1
ATOM 1310 N N . VAL A 1 170 ? -1.546 3.980 1.627 1.00 95.75 170 VAL A N 1
ATOM 1311 C CA . VAL A 1 170 ? -1.423 3.344 0.316 1.00 95.75 170 VAL A CA 1
ATOM 1312 C C . VAL A 1 170 ? 0.037 3.039 0.007 1.00 95.75 170 VAL A C 1
ATOM 1314 O O . VAL A 1 170 ? 0.946 3.786 0.369 1.00 95.75 170 VAL A O 1
ATOM 1317 N N . HIS A 1 171 ? 0.269 1.942 -0.706 1.00 97.88 171 HIS A N 1
ATOM 1318 C CA . HIS A 1 171 ? 1.587 1.580 -1.207 1.00 97.88 171 HIS A CA 1
ATOM 1319 C C . HIS A 1 171 ? 1.618 1.730 -2.731 1.00 97.88 171 HIS A C 1
ATOM 1321 O O . HIS A 1 171 ? 0.958 0.983 -3.451 1.00 97.88 171 HIS A O 1
ATOM 1327 N N . ILE A 1 172 ? 2.372 2.714 -3.223 1.00 97.50 172 ILE A N 1
ATOM 1328 C CA . ILE A 1 172 ? 2.465 3.054 -4.646 1.00 97.50 172 ILE A CA 1
ATOM 1329 C C . ILE A 1 172 ? 3.939 3.032 -5.062 1.00 97.50 172 ILE A C 1
ATOM 1331 O O . ILE A 1 172 ? 4.683 3.947 -4.719 1.00 97.50 172 ILE A O 1
ATOM 1335 N N . PRO A 1 173 ? 4.395 2.015 -5.807 1.00 97.31 173 PRO A N 1
ATOM 1336 C CA . PRO A 1 173 ? 5.792 1.895 -6.194 1.00 97.31 173 PRO A CA 1
ATOM 1337 C C . PRO A 1 173 ? 6.147 2.828 -7.357 1.00 97.31 173 PRO A C 1
ATOM 1339 O O . PRO A 1 173 ? 5.759 2.569 -8.501 1.00 97.31 173 PRO A O 1
ATOM 1342 N N . VAL A 1 174 ? 6.962 3.856 -7.104 1.00 98.06 174 VAL A N 1
ATOM 1343 C CA . VAL A 1 174 ? 7.507 4.709 -8.176 1.00 98.06 174 VAL A CA 1
ATOM 1344 C C . VAL A 1 174 ? 8.628 4.020 -8.955 1.00 98.06 174 VAL A C 1
ATOM 1346 O O . VAL A 1 174 ? 8.685 4.155 -10.171 1.00 98.06 174 VAL A O 1
ATOM 1349 N N . GLN A 1 175 ? 9.442 3.188 -8.299 1.00 98.06 175 GLN A N 1
ATOM 1350 C CA . GLN A 1 175 ? 10.617 2.466 -8.815 1.00 98.06 175 GLN A CA 1
ATOM 1351 C C . GLN A 1 175 ? 11.821 3.338 -9.201 1.00 98.06 175 GLN A C 1
ATOM 1353 O O . GLN A 1 175 ? 12.946 2.967 -8.878 1.00 98.06 175 GLN A O 1
ATOM 1358 N N . SER A 1 176 ? 11.622 4.484 -9.852 1.00 98.50 176 SER A N 1
ATOM 1359 C CA . SER A 1 176 ? 12.681 5.448 -10.184 1.00 98.50 176 SER A CA 1
ATOM 1360 C C . SER A 1 176 ? 12.102 6.858 -10.303 1.00 98.50 176 SER A C 1
ATOM 1362 O O . SER A 1 176 ? 10.961 7.015 -10.725 1.00 98.50 176 SER A O 1
ATOM 1364 N N . GLY A 1 177 ? 12.887 7.880 -9.960 1.00 98.31 177 GLY A N 1
ATOM 1365 C CA . GLY A 1 177 ? 12.535 9.282 -10.201 1.00 98.31 177 GLY A CA 1
ATOM 1366 C C . GLY A 1 177 ? 12.929 9.805 -11.583 1.00 98.31 177 GLY A C 1
ATOM 1367 O O . GLY A 1 177 ? 12.901 11.013 -11.772 1.00 98.31 177 GLY A O 1
ATOM 1368 N N . SER A 1 178 ? 13.304 8.938 -12.533 1.00 98.69 178 SER A N 1
ATOM 1369 C CA . SER A 1 178 ? 13.613 9.328 -13.916 1.00 98.69 178 SER A CA 1
ATOM 1370 C C . SER A 1 178 ? 12.672 8.670 -14.921 1.00 98.69 178 SER A C 1
ATOM 1372 O O . SER A 1 178 ? 12.586 7.443 -14.999 1.00 98.69 178 SER A O 1
ATOM 1374 N N . ASN A 1 179 ? 12.034 9.488 -15.762 1.00 98.75 179 ASN A N 1
ATOM 1375 C CA . ASN A 1 179 ? 11.167 9.017 -16.843 1.00 98.75 179 ASN A CA 1
ATOM 1376 C C . ASN A 1 179 ? 11.913 8.134 -17.860 1.00 98.75 179 ASN A C 1
ATOM 1378 O O . ASN A 1 179 ? 11.340 7.158 -18.338 1.00 98.75 179 ASN A O 1
ATOM 1382 N N . SER A 1 180 ? 13.200 8.395 -18.125 1.00 98.44 180 SER A N 1
ATOM 1383 C CA . SER A 1 180 ? 14.010 7.574 -19.044 1.00 98.44 180 SER A CA 1
ATOM 1384 C C . SER A 1 180 ? 14.196 6.140 -18.510 1.00 98.44 180 SER A C 1
ATOM 1386 O O . SER A 1 180 ? 14.108 5.145 -19.242 1.00 98.44 180 SER A O 1
ATOM 1388 N N . VAL A 1 181 ? 14.396 6.017 -17.194 1.00 98.56 181 VAL A N 1
ATOM 1389 C CA . VAL A 1 181 ? 14.542 4.737 -16.498 1.00 98.56 181 VAL A CA 1
ATOM 1390 C C . VAL A 1 181 ? 13.190 4.037 -16.392 1.00 98.56 181 VAL A C 1
ATOM 1392 O O . VAL A 1 181 ? 13.117 2.838 -16.660 1.00 98.56 181 VAL A O 1
ATOM 1395 N N . LEU A 1 182 ? 12.112 4.759 -16.066 1.00 98.56 182 LEU A N 1
ATOM 1396 C CA . LEU A 1 182 ? 10.750 4.212 -16.031 1.00 98.56 182 LEU A CA 1
ATOM 1397 C C . LEU A 1 182 ? 10.321 3.647 -17.393 1.00 98.56 182 LEU A C 1
ATOM 1399 O O . LEU A 1 182 ? 9.793 2.533 -17.458 1.00 98.56 182 LEU A O 1
ATOM 1403 N N . GLU A 1 183 ? 10.622 4.351 -18.483 1.00 98.31 183 GLU A N 1
ATOM 1404 C CA . GLU A 1 183 ? 10.388 3.876 -19.847 1.00 98.31 183 GLU A CA 1
ATOM 1405 C C . GLU A 1 183 ? 11.196 2.601 -20.139 1.00 98.31 183 GLU A C 1
ATOM 1407 O O . GLU A 1 183 ? 10.648 1.591 -20.590 1.00 98.31 183 GLU A O 1
ATOM 1412 N N . SER A 1 184 ? 12.482 2.580 -19.771 1.00 98.12 184 SER A N 1
ATOM 1413 C CA . SER A 1 184 ? 13.346 1.394 -19.904 1.00 98.12 184 SER A CA 1
ATOM 1414 C C . SER A 1 184 ? 12.865 0.205 -19.050 1.00 98.12 184 SER A C 1
ATOM 1416 O O . SER A 1 184 ? 13.032 -0.969 -19.408 1.00 98.12 184 SER A O 1
ATOM 1418 N N . MET A 1 185 ? 12.217 0.488 -17.918 1.00 98.12 185 MET A N 1
ATOM 1419 C CA . MET A 1 185 ? 11.532 -0.491 -17.074 1.00 98.12 185 MET A CA 1
ATOM 1420 C C . MET A 1 185 ? 10.208 -0.990 -17.681 1.00 98.12 185 MET A C 1
ATOM 1422 O O . MET A 1 185 ? 9.652 -1.970 -17.175 1.00 98.12 185 MET A O 1
ATOM 1426 N N . ARG A 1 186 ? 9.714 -0.360 -18.758 1.00 97.56 186 ARG A N 1
ATOM 1427 C CA . ARG A 1 186 ? 8.361 -0.504 -19.326 1.00 97.56 186 ARG A CA 1
ATOM 1428 C C . ARG A 1 186 ? 7.261 -0.210 -18.309 1.00 97.56 186 ARG A C 1
ATOM 1430 O O . ARG A 1 186 ? 6.297 -0.968 -18.177 1.00 97.56 186 ARG A O 1
ATOM 1437 N N . ARG A 1 187 ? 7.419 0.872 -17.551 1.00 97.44 187 ARG A N 1
ATOM 1438 C CA . ARG A 1 187 ? 6.342 1.423 -16.728 1.00 97.44 187 ARG A CA 1
ATOM 1439 C C . ARG A 1 187 ? 5.438 2.264 -17.625 1.00 97.44 187 ARG A C 1
ATOM 1441 O O . ARG A 1 187 ? 5.919 3.087 -18.389 1.00 97.44 187 ARG A O 1
ATOM 1448 N N . ALA A 1 188 ? 4.132 2.030 -17.543 1.00 95.62 188 ALA A N 1
ATOM 1449 C CA . ALA A 1 188 ? 3.126 2.770 -18.305 1.00 95.62 188 ALA A CA 1
ATOM 1450 C C . ALA A 1 188 ? 2.693 4.052 -17.571 1.00 95.62 188 ALA A C 1
ATOM 1452 O O . ALA A 1 188 ? 1.509 4.364 -17.541 1.00 95.62 188 ALA A O 1
ATOM 1453 N N . TYR A 1 189 ? 3.640 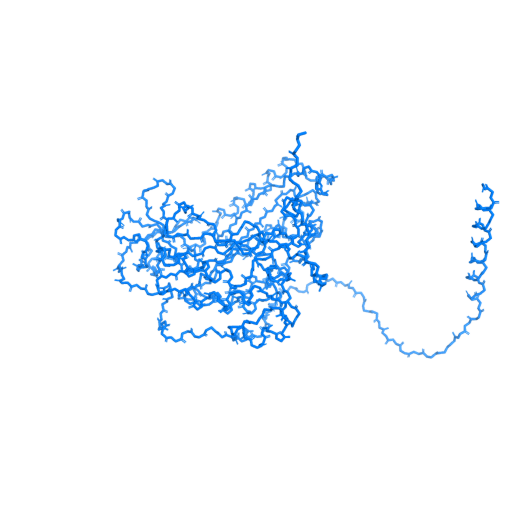4.705 -16.893 1.00 97.38 189 TYR A N 1
ATOM 1454 C CA . TYR A 1 189 ? 3.417 5.961 -16.191 1.00 97.38 189 TYR A CA 1
ATOM 1455 C C . TYR A 1 189 ? 4.702 6.790 -16.106 1.00 97.38 189 TYR A C 1
ATOM 1457 O O . TYR A 1 189 ? 5.803 6.231 -16.164 1.00 97.38 189 TYR A O 1
ATOM 1465 N N . THR A 1 190 ? 4.551 8.096 -15.900 1.00 98.44 190 THR A N 1
ATOM 1466 C CA . THR A 1 190 ? 5.647 9.042 -15.654 1.00 98.44 190 THR A CA 1
ATOM 1467 C C . THR A 1 190 ? 5.790 9.407 -14.172 1.00 98.44 190 THR A C 1
ATOM 1469 O O . THR A 1 190 ? 4.925 9.121 -13.338 1.00 98.44 190 THR A O 1
ATOM 1472 N N . VAL A 1 191 ? 6.895 10.064 -13.818 1.00 98.44 191 VAL A N 1
ATOM 1473 C CA . VAL A 1 191 ? 7.118 10.629 -12.481 1.00 98.44 191 VAL A CA 1
ATOM 1474 C C . VAL A 1 191 ? 6.012 11.623 -12.139 1.00 98.44 191 VAL A C 1
ATOM 1476 O O . VAL A 1 191 ? 5.468 11.557 -11.044 1.00 98.44 191 VAL A O 1
ATOM 1479 N N . GLU A 1 192 ? 5.613 12.479 -13.076 1.00 98.38 192 GLU A N 1
ATOM 1480 C CA . GLU A 1 192 ? 4.558 13.482 -12.889 1.00 98.38 192 GLU A CA 1
ATOM 1481 C C . GLU A 1 192 ? 3.200 12.828 -12.598 1.00 98.38 192 GLU A C 1
ATOM 1483 O O . GLU A 1 192 ? 2.448 13.283 -11.738 1.00 98.38 192 GLU A O 1
ATOM 1488 N N . GLU A 1 193 ? 2.892 11.719 -13.268 1.00 98.19 193 GLU A N 1
ATOM 1489 C CA . GLU A 1 193 ? 1.686 10.937 -13.005 1.00 98.19 193 GLU A CA 1
ATOM 1490 C C . GLU A 1 193 ? 1.718 10.281 -11.620 1.00 98.19 193 GLU A C 1
ATOM 1492 O O . GLU A 1 193 ? 0.722 10.320 -10.899 1.00 98.19 193 GLU A O 1
ATOM 1497 N N . PHE A 1 194 ? 2.866 9.746 -11.195 1.00 98.31 194 PHE A N 1
ATOM 1498 C CA . PHE A 1 194 ? 3.045 9.288 -9.815 1.00 98.31 194 PHE A CA 1
ATOM 1499 C C . PHE A 1 194 ? 2.845 10.435 -8.810 1.00 98.31 194 PHE A C 1
ATOM 1501 O O . PHE A 1 194 ? 2.118 10.273 -7.828 1.00 98.31 194 PHE A O 1
ATOM 1508 N N . GLN A 1 195 ? 3.439 11.602 -9.067 1.00 98.06 195 GLN A N 1
ATOM 1509 C CA . GLN A 1 195 ? 3.295 12.788 -8.221 1.00 98.06 195 GLN A CA 1
ATOM 1510 C C . GLN A 1 195 ? 1.836 13.225 -8.112 1.00 98.06 195 GLN A C 1
ATOM 1512 O O . GLN A 1 195 ? 1.378 13.503 -7.007 1.00 98.06 195 GLN A O 1
ATOM 1517 N N . ARG A 1 196 ? 1.077 13.187 -9.214 1.00 97.38 196 ARG A N 1
ATOM 1518 C CA . ARG A 1 196 ? -0.363 13.470 -9.218 1.00 97.38 196 ARG A CA 1
ATOM 1519 C C . ARG A 1 196 ? -1.136 12.539 -8.285 1.00 97.38 196 ARG A C 1
ATOM 1521 O O . ARG A 1 196 ? -2.021 13.012 -7.574 1.00 97.38 196 ARG A O 1
ATOM 1528 N N . VAL A 1 197 ? -0.809 11.242 -8.256 1.00 96.44 197 VAL A N 1
ATOM 1529 C CA . VAL A 1 197 ? -1.430 10.304 -7.302 1.00 96.44 197 VAL A CA 1
ATOM 1530 C C . VAL A 1 197 ? -1.116 10.719 -5.869 1.00 96.44 197 VAL A C 1
ATOM 1532 O O . VAL A 1 197 ? -2.028 10.856 -5.057 1.00 96.44 197 VAL A O 1
ATOM 1535 N N . VAL A 1 198 ? 0.166 10.936 -5.560 1.00 96.50 198 VAL A N 1
ATOM 1536 C CA . VAL A 1 198 ? 0.612 11.302 -4.208 1.00 96.50 198 VAL A CA 1
ATOM 1537 C C . VAL A 1 198 ? -0.056 12.595 -3.749 1.00 96.50 198 VAL A C 1
ATOM 1539 O O . VAL A 1 198 ? -0.599 12.650 -2.648 1.00 96.50 198 VAL A O 1
ATOM 1542 N N . GLU A 1 199 ? -0.057 13.625 -4.587 1.00 95.56 199 GLU A N 1
ATOM 1543 C CA . GLU A 1 199 ? -0.612 14.938 -4.264 1.00 95.56 199 GLU A CA 1
ATOM 1544 C C . GLU A 1 199 ? -2.123 14.867 -4.057 1.00 95.56 199 GLU A C 1
ATOM 1546 O O . GLU A 1 199 ? -2.595 15.303 -3.012 1.00 95.56 199 GLU A O 1
ATOM 1551 N N . CYS A 1 200 ? -2.864 14.225 -4.965 1.00 94.06 200 CYS A N 1
ATOM 1552 C CA . CYS A 1 200 ? -4.313 14.075 -4.840 1.00 94.06 200 CYS A CA 1
ATOM 1553 C C . CYS A 1 200 ? -4.722 13.312 -3.571 1.00 94.06 200 CYS A C 1
ATOM 1555 O O . CYS A 1 200 ? -5.654 13.715 -2.874 1.00 94.06 200 CYS A O 1
ATOM 1557 N N . LEU A 1 201 ? -4.044 12.202 -3.257 1.00 94.12 201 LEU A N 1
ATOM 1558 C CA . LEU A 1 201 ? -4.382 11.400 -2.081 1.00 94.12 201 LEU A CA 1
ATOM 1559 C C . LEU A 1 201 ? -4.004 12.118 -0.786 1.00 94.12 201 LEU A C 1
ATOM 1561 O O . LEU A 1 201 ? -4.790 12.137 0.154 1.00 94.12 201 LEU A O 1
ATOM 1565 N N . THR A 1 202 ? -2.827 12.742 -0.731 1.00 92.81 202 THR A N 1
ATOM 1566 C CA . THR A 1 202 ? -2.361 13.426 0.486 1.00 92.81 202 THR A CA 1
ATOM 1567 C C . THR A 1 202 ? -3.046 14.772 0.734 1.00 92.81 202 THR A C 1
ATOM 1569 O O . THR A 1 202 ? -3.025 15.249 1.868 1.00 92.81 202 THR A O 1
ATOM 1572 N N . SER A 1 203 ? -3.660 15.386 -0.285 1.00 90.81 203 SER A N 1
ATOM 1573 C CA . SER A 1 203 ? -4.513 16.570 -0.122 1.00 90.81 203 SER A CA 1
ATOM 1574 C C . SER A 1 203 ? -5.971 16.230 0.182 1.00 90.81 203 SER A C 1
ATOM 1576 O O . SER A 1 203 ? -6.651 17.032 0.808 1.00 90.81 203 SER A O 1
ATOM 1578 N N . GLY A 1 204 ? -6.469 15.090 -0.311 1.00 87.56 204 GLY A N 1
ATOM 1579 C CA . GLY A 1 204 ? -7.880 14.704 -0.204 1.00 87.56 204 GLY A CA 1
ATOM 1580 C C . GLY A 1 204 ? -8.203 13.729 0.930 1.00 87.56 204 GLY A C 1
ATOM 1581 O O . GLY A 1 204 ? -9.373 13.580 1.281 1.00 87.56 204 GLY A O 1
ATOM 1582 N N . VAL A 1 205 ? -7.200 13.049 1.495 1.00 89.75 205 VAL A N 1
ATOM 1583 C CA . VAL A 1 205 ? -7.379 12.027 2.534 1.00 89.75 205 VAL A CA 1
ATOM 1584 C C . VAL A 1 205 ? -6.554 12.375 3.770 1.00 89.75 205 VAL A C 1
ATOM 1586 O O . VAL A 1 205 ? -5.321 12.401 3.736 1.00 89.75 205 VAL A O 1
ATOM 1589 N N . HIS A 1 206 ? -7.259 12.577 4.882 1.00 86.06 206 HIS A N 1
ATOM 1590 C CA . HIS A 1 206 ? -6.680 12.886 6.185 1.00 86.06 206 HIS A CA 1
ATOM 1591 C C . HIS A 1 206 ? -6.891 11.735 7.174 1.00 86.06 206 HIS A C 1
ATOM 1593 O O . HIS A 1 206 ? -7.880 11.000 7.089 1.00 86.06 206 HIS A O 1
ATOM 1599 N N . SER A 1 207 ? -5.957 11.576 8.111 1.00 80.75 207 SER A N 1
ATOM 1600 C CA . SER A 1 207 ? -6.041 10.588 9.185 1.00 80.75 207 SER A CA 1
ATOM 1601 C C . SER A 1 207 ? -6.714 11.181 10.432 1.00 80.75 207 SER A C 1
ATOM 1603 O O . SER A 1 207 ? -7.908 10.963 10.621 1.00 80.75 207 SER A O 1
ATOM 1605 N N . VAL A 1 208 ? -5.990 11.938 11.260 1.00 75.38 208 VAL A N 1
ATOM 1606 C CA . VAL A 1 208 ? -6.483 12.580 12.495 1.00 75.38 208 VAL A CA 1
ATOM 1607 C C . VAL A 1 208 ? -5.872 13.980 12.619 1.00 75.38 208 VAL A C 1
ATOM 1609 O O . VAL A 1 208 ? -4.702 14.168 12.295 1.00 75.38 208 VAL A O 1
ATOM 1612 N N . ASP A 1 209 ? -6.656 14.969 13.059 1.00 70.88 209 ASP A N 1
ATOM 1613 C CA . ASP A 1 209 ? -6.202 16.346 13.335 1.00 70.88 209 ASP A CA 1
ATOM 1614 C C . ASP A 1 209 ? -5.378 16.992 12.201 1.00 70.88 209 ASP A C 1
ATOM 1616 O O . ASP A 1 209 ? -4.360 17.646 12.423 1.00 70.88 209 ASP A O 1
ATOM 1620 N N . GLY A 1 210 ? -5.809 16.785 10.953 1.00 71.75 210 GLY A N 1
ATOM 1621 C CA . GLY A 1 210 ? -5.160 17.353 9.766 1.00 71.75 210 GLY A CA 1
ATOM 1622 C C . GLY A 1 210 ? -3.950 16.573 9.243 1.00 71.75 210 GLY A C 1
ATOM 1623 O O . GLY A 1 210 ? -3.431 16.921 8.178 1.00 71.75 210 GLY A O 1
ATOM 1624 N N . ASP A 1 211 ? -3.528 15.496 9.915 1.00 83.38 211 ASP A N 1
ATOM 1625 C CA . ASP A 1 211 ? -2.480 14.620 9.396 1.00 83.38 211 ASP A CA 1
ATOM 1626 C C . ASP A 1 211 ? -2.900 13.989 8.071 1.00 83.38 211 ASP A C 1
ATOM 1628 O O . ASP A 1 211 ? -4.067 13.669 7.829 1.00 83.38 211 ASP A O 1
ATOM 1632 N N . LYS A 1 212 ? -1.922 13.823 7.188 1.00 88.81 212 LYS A N 1
ATOM 1633 C CA . LYS A 1 212 ? -2.139 13.313 5.836 1.00 88.81 212 LYS A CA 1
ATOM 1634 C C . LYS A 1 212 ? -2.107 11.788 5.820 1.00 88.81 212 LYS A C 1
ATOM 1636 O O . LYS A 1 212 ? -1.539 11.146 6.703 1.00 88.81 212 LYS A O 1
ATOM 1641 N N . LEU A 1 213 ? -2.686 11.217 4.770 1.00 94.25 213 LEU A N 1
ATOM 1642 C CA . LEU A 1 213 ? -2.464 9.824 4.399 1.00 94.25 213 LEU A CA 1
ATOM 1643 C C . LEU A 1 213 ? -0.962 9.511 4.252 1.00 94.25 213 LEU A C 1
ATOM 1645 O O . LEU A 1 213 ? -0.185 10.324 3.748 1.00 94.25 213 LEU A O 1
ATOM 1649 N N . THR A 1 214 ? -0.573 8.295 4.638 1.00 96.12 214 THR A N 1
ATOM 1650 C CA . THR A 1 214 ? 0.785 7.779 4.434 1.00 96.12 214 THR A CA 1
ATOM 1651 C C . THR A 1 214 ? 0.916 7.106 3.070 1.00 96.12 214 THR A C 1
ATOM 1653 O O . THR A 1 214 ? 0.143 6.212 2.723 1.00 96.12 214 THR A O 1
ATOM 1656 N N . VAL A 1 215 ? 1.951 7.495 2.320 1.00 96.44 215 VAL A N 1
ATOM 1657 C CA . VAL A 1 215 ? 2.365 6.822 1.083 1.00 96.44 215 VAL A CA 1
ATOM 1658 C C . VAL A 1 215 ? 3.639 6.025 1.342 1.00 96.44 215 VAL A C 1
ATOM 1660 O O . VAL A 1 215 ? 4.676 6.594 1.690 1.00 96.44 215 VAL A O 1
ATOM 1663 N N . ALA A 1 216 ? 3.567 4.715 1.123 1.00 97.88 216 ALA A N 1
ATOM 1664 C CA . ALA A 1 216 ? 4.736 3.856 0.984 1.00 97.88 216 ALA A CA 1
ATOM 1665 C C . ALA A 1 216 ? 5.138 3.743 -0.491 1.00 97.88 216 ALA A C 1
ATOM 1667 O O . ALA A 1 216 ? 4.269 3.653 -1.359 1.00 97.88 216 ALA A O 1
ATOM 1668 N N . THR A 1 217 ? 6.436 3.700 -0.791 1.00 98.06 217 THR A N 1
ATOM 1669 C CA . THR A 1 217 ? 6.929 3.510 -2.167 1.00 98.06 217 THR A CA 1
ATOM 1670 C C . THR A 1 217 ? 8.188 2.647 -2.215 1.00 98.06 217 THR A C 1
ATOM 1672 O O . THR A 1 217 ? 8.941 2.559 -1.244 1.00 98.06 217 THR A O 1
ATOM 1675 N N . ASP A 1 218 ? 8.431 2.032 -3.371 1.00 98.19 218 ASP A N 1
ATOM 1676 C CA . ASP A 1 218 ? 9.650 1.294 -3.696 1.00 98.19 218 ASP A CA 1
ATOM 1677 C C . ASP A 1 218 ? 10.529 2.076 -4.669 1.00 98.19 218 ASP A C 1
ATOM 1679 O O . ASP A 1 218 ? 10.031 2.762 -5.566 1.00 98.19 218 ASP A O 1
ATOM 1683 N N . LEU A 1 219 ? 11.840 1.903 -4.525 1.00 98.19 219 LEU A N 1
ATOM 1684 C CA . LEU A 1 219 ? 12.874 2.356 -5.445 1.00 98.19 219 LEU A CA 1
ATOM 1685 C C . LEU A 1 219 ? 13.797 1.195 -5.818 1.00 98.19 219 LEU A C 1
ATOM 1687 O O . LEU A 1 219 ? 14.162 0.375 -4.972 1.00 98.19 219 LEU A O 1
ATOM 1691 N N . ILE A 1 220 ? 14.213 1.162 -7.083 1.00 98.06 220 ILE A N 1
ATOM 1692 C CA . ILE A 1 220 ? 15.213 0.236 -7.611 1.00 98.06 220 ILE A CA 1
ATOM 1693 C C . ILE A 1 220 ? 16.417 1.050 -8.078 1.00 98.06 220 ILE A C 1
ATOM 1695 O O . ILE A 1 220 ? 16.365 1.707 -9.112 1.00 98.06 220 ILE A O 1
ATOM 1699 N N . CYS A 1 221 ? 17.516 0.950 -7.339 1.00 97.44 221 CYS A N 1
ATOM 1700 C CA . CYS A 1 221 ? 18.790 1.573 -7.678 1.00 97.44 221 CYS A CA 1
ATOM 1701 C C . CYS A 1 221 ? 19.592 0.704 -8.642 1.00 97.44 221 CYS A C 1
ATOM 1703 O O . CYS A 1 221 ? 19.684 -0.518 -8.470 1.00 97.44 221 CYS A O 1
ATOM 1705 N N . GLY A 1 222 ? 20.278 1.336 -9.589 1.00 97.00 222 GLY A N 1
ATOM 1706 C CA . GLY A 1 222 ? 21.196 0.643 -10.485 1.00 97.00 222 GLY A CA 1
ATOM 1707 C C . GLY A 1 222 ? 20.493 -0.193 -11.543 1.00 97.00 222 GLY A C 1
ATOM 1708 O O . GLY A 1 222 ? 21.028 -1.223 -11.968 1.00 97.00 222 GLY A O 1
ATOM 1709 N N . PHE A 1 223 ? 19.291 0.220 -11.958 1.00 98.44 223 PHE A N 1
ATOM 1710 C CA . PHE A 1 223 ? 18.672 -0.338 -13.156 1.00 98.44 223 PHE A CA 1
ATOM 1711 C C . PHE A 1 223 ? 19.646 -0.204 -14.347 1.00 98.44 223 PHE A C 1
ATOM 1713 O O . PHE A 1 223 ? 20.398 0.770 -14.387 1.00 98.44 223 PHE A O 1
ATOM 1720 N N . PRO A 1 224 ? 19.697 -1.150 -15.311 1.00 98.31 224 PRO A N 1
ATOM 1721 C CA . PRO A 1 224 ? 20.762 -1.181 -16.313 1.00 98.31 224 PRO A CA 1
ATOM 1722 C C . PRO A 1 224 ? 21.004 0.137 -17.054 1.00 98.31 224 PRO A C 1
ATOM 1724 O O . PRO A 1 224 ? 22.157 0.459 -17.313 1.00 98.31 224 PRO A O 1
ATOM 1727 N N . THR A 1 225 ? 19.961 0.914 -17.346 1.00 98.00 225 THR A N 1
ATOM 1728 C CA . THR A 1 225 ? 20.068 2.191 -18.068 1.00 98.00 225 THR A CA 1
ATOM 1729 C C . THR A 1 225 ? 20.288 3.418 -17.172 1.00 98.00 225 THR A C 1
ATOM 1731 O O . THR A 1 225 ? 20.470 4.507 -17.698 1.00 98.00 225 THR A O 1
ATOM 1734 N N . GLU A 1 226 ? 20.309 3.267 -15.844 1.00 98.50 226 GLU A N 1
ATOM 1735 C CA . GLU A 1 226 ? 20.359 4.380 -14.886 1.00 98.50 226 GLU A CA 1
ATOM 1736 C C . GLU A 1 226 ? 21.705 5.127 -14.916 1.00 98.50 226 GLU A C 1
ATOM 1738 O O . GLU A 1 226 ? 22.742 4.629 -14.452 1.00 98.50 226 GLU A O 1
ATOM 1743 N N . THR A 1 227 ? 21.679 6.368 -15.400 1.00 98.44 227 THR A N 1
ATOM 1744 C CA . THR A 1 227 ? 22.811 7.299 -15.353 1.00 98.44 227 THR A CA 1
ATOM 1745 C C . THR A 1 227 ? 22.896 8.020 -14.003 1.00 98.44 227 THR A C 1
ATOM 1747 O O . THR A 1 227 ? 22.043 7.871 -13.129 1.00 98.44 227 THR A O 1
ATOM 1750 N N . GLU A 1 228 ? 23.951 8.814 -13.796 1.00 97.88 228 GLU A N 1
ATOM 1751 C CA . GLU A 1 228 ? 24.055 9.633 -12.582 1.00 97.88 228 GLU A CA 1
ATOM 1752 C C . GLU A 1 228 ? 22.986 10.730 -12.521 1.00 97.88 228 GLU A C 1
ATOM 1754 O O . GLU A 1 228 ? 22.477 11.006 -11.438 1.00 97.88 228 GLU A O 1
ATOM 1759 N N . ALA A 1 229 ? 22.602 11.307 -13.665 1.00 98.50 229 ALA A N 1
ATOM 1760 C CA . ALA A 1 229 ? 21.528 12.295 -13.733 1.00 98.50 229 ALA A CA 1
ATOM 1761 C C . ALA A 1 229 ? 20.179 11.678 -13.322 1.00 98.50 229 ALA A C 1
ATOM 1763 O O . ALA A 1 229 ? 19.496 12.229 -12.463 1.00 98.50 229 ALA A O 1
ATOM 1764 N N . ASP A 1 230 ? 19.865 10.480 -13.829 1.00 98.69 230 ASP A N 1
ATOM 1765 C CA . ASP A 1 230 ? 18.636 9.756 -13.471 1.00 98.69 230 ASP A CA 1
ATOM 1766 C C . ASP A 1 230 ? 18.569 9.434 -11.970 1.00 98.69 230 ASP A C 1
ATOM 1768 O O . ASP A 1 230 ? 17.521 9.526 -11.319 1.00 98.69 230 ASP A O 1
ATOM 1772 N N . PHE A 1 231 ? 19.717 9.063 -11.398 1.00 98.62 231 PHE A N 1
ATOM 1773 C CA . PHE A 1 231 ? 19.827 8.842 -9.966 1.00 98.62 231 PHE A CA 1
ATOM 1774 C C . PHE A 1 231 ? 19.632 10.143 -9.173 1.00 98.62 231 PHE A C 1
ATOM 1776 O O . PHE A 1 231 ? 18.939 10.127 -8.154 1.00 98.62 231 PHE A O 1
ATOM 1783 N N . GLN A 1 232 ? 20.175 11.277 -9.635 1.00 98.69 232 GLN A N 1
ATOM 1784 C CA . GLN A 1 232 ? 19.921 12.574 -8.997 1.00 98.69 232 GLN A CA 1
ATOM 1785 C C . GLN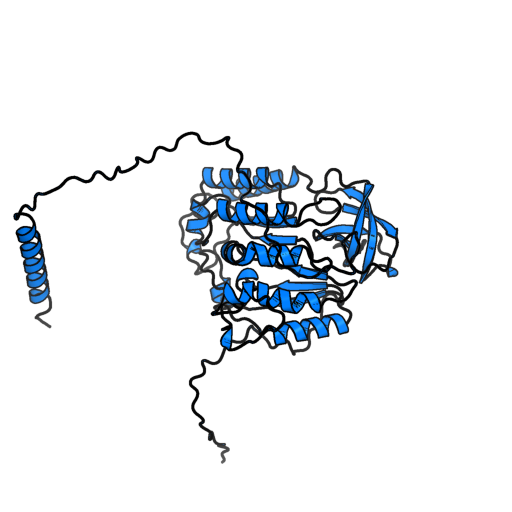 A 1 232 ? 18.438 12.944 -9.003 1.00 98.69 232 GLN A C 1
ATOM 1787 O O . GLN A 1 232 ? 17.948 13.453 -7.999 1.00 98.69 232 GLN A O 1
ATOM 1792 N N . ASP A 1 233 ? 17.702 12.653 -10.073 1.00 98.75 233 ASP A N 1
ATOM 1793 C CA . ASP A 1 233 ? 16.263 12.929 -10.111 1.00 98.75 233 ASP A CA 1
ATOM 1794 C C . ASP A 1 233 ? 15.485 12.049 -9.121 1.00 98.75 233 ASP A C 1
ATOM 1796 O O . ASP A 1 233 ? 14.579 12.522 -8.432 1.00 98.75 233 ASP A O 1
ATOM 1800 N N . THR A 1 234 ? 15.928 10.804 -8.925 1.00 98.69 234 THR A N 1
ATOM 1801 C CA . THR A 1 234 ? 15.416 9.935 -7.851 1.00 98.69 234 THR A CA 1
ATOM 1802 C C . THR A 1 234 ? 15.682 10.513 -6.459 1.00 98.69 234 THR A C 1
ATOM 1804 O O . THR A 1 234 ? 14.790 10.503 -5.610 1.00 98.69 234 THR A O 1
ATOM 1807 N N . VAL A 1 235 ? 16.880 11.052 -6.216 1.00 98.69 235 VAL A N 1
ATOM 1808 C CA . VAL A 1 235 ? 17.224 11.711 -4.946 1.00 98.69 235 VAL A CA 1
ATOM 1809 C C . VAL A 1 235 ? 16.323 12.925 -4.697 1.00 98.69 235 VAL A C 1
ATOM 1811 O O . VAL A 1 235 ? 15.709 13.002 -3.634 1.00 98.69 235 VAL A O 1
ATOM 1814 N N . LYS A 1 236 ? 16.161 13.813 -5.689 1.00 98.62 236 LYS A N 1
ATOM 1815 C CA . LYS A 1 236 ? 15.288 14.999 -5.591 1.00 98.62 236 LYS A CA 1
ATOM 1816 C C . LYS A 1 236 ? 13.841 14.627 -5.268 1.00 98.62 236 LYS A C 1
ATOM 1818 O O . LYS A 1 236 ? 13.186 15.308 -4.482 1.00 98.62 236 LYS A O 1
ATOM 1823 N N . LEU A 1 237 ? 13.332 13.540 -5.855 1.00 98.56 237 LEU A N 1
ATOM 1824 C CA . LEU A 1 237 ? 11.979 13.059 -5.578 1.00 98.56 237 LEU A CA 1
ATOM 1825 C C . LEU A 1 237 ? 11.817 12.662 -4.101 1.00 98.56 237 LEU A C 1
ATOM 1827 O O . LEU A 1 237 ? 10.828 13.026 -3.464 1.00 98.56 237 LEU A O 1
ATOM 1831 N N . VAL A 1 238 ? 12.800 11.954 -3.538 1.00 98.31 238 VAL A N 1
ATOM 1832 C CA . VAL A 1 238 ? 12.794 11.565 -2.119 1.00 98.31 238 VAL A CA 1
ATOM 1833 C C . VAL A 1 238 ? 12.954 12.782 -1.204 1.00 98.31 238 VAL A C 1
ATOM 1835 O O . VAL A 1 238 ? 12.267 12.856 -0.188 1.00 98.31 238 VAL A O 1
ATOM 1838 N N . GLU A 1 239 ? 13.802 13.749 -1.562 1.00 97.75 239 GLU A N 1
ATOM 1839 C CA . GLU A 1 239 ? 13.966 15.008 -0.817 1.00 97.75 239 GLU A CA 1
ATOM 1840 C C . GLU A 1 239 ? 12.672 15.828 -0.775 1.00 97.75 239 GLU A C 1
ATOM 1842 O O . GLU A 1 239 ? 12.337 16.386 0.271 1.00 97.75 239 GLU A O 1
ATOM 1847 N N . ARG A 1 240 ? 11.924 15.864 -1.887 1.00 97.06 240 ARG A N 1
ATOM 1848 C CA . ARG A 1 240 ? 10.649 16.585 -1.997 1.00 97.06 240 ARG A CA 1
ATOM 1849 C C . ARG A 1 240 ? 9.569 15.994 -1.098 1.00 97.06 240 ARG A C 1
ATOM 1851 O O . ARG A 1 240 ? 8.913 16.739 -0.379 1.00 97.06 240 ARG A O 1
ATOM 1858 N N . TYR A 1 241 ? 9.351 14.680 -1.168 1.00 95.94 241 TYR A N 1
ATOM 1859 C CA . TYR A 1 241 ? 8.216 14.050 -0.482 1.00 95.94 241 TYR A CA 1
ATOM 1860 C C . TYR A 1 241 ? 8.543 13.528 0.913 1.00 95.94 241 TYR A C 1
ATOM 1862 O O . TYR A 1 241 ? 7.615 13.319 1.689 1.00 95.94 241 TYR A O 1
ATOM 1870 N N . LYS A 1 242 ? 9.826 13.302 1.233 1.00 95.62 242 LYS A N 1
ATOM 1871 C CA . LYS A 1 242 ? 10.276 12.743 2.518 1.00 95.62 242 LYS A CA 1
ATOM 1872 C C . LYS A 1 242 ? 9.399 11.567 2.977 1.00 95.62 242 LYS A C 1
ATOM 1874 O O . LYS A 1 242 ? 8.866 11.573 4.085 1.00 95.62 242 LYS A O 1
ATOM 1879 N N . PHE A 1 243 ? 9.208 10.587 2.088 1.00 95.69 243 PHE A N 1
ATOM 1880 C CA . PHE A 1 243 ? 8.288 9.463 2.290 1.00 95.69 243 PHE A CA 1
ATOM 1881 C C . PHE A 1 243 ? 8.466 8.806 3.670 1.00 95.69 243 PHE A C 1
ATOM 1883 O O . PHE A 1 243 ? 9.589 8.427 4.004 1.00 95.69 243 PHE A O 1
ATOM 1890 N N . PRO A 1 244 ? 7.391 8.595 4.455 1.00 93.75 244 PRO A N 1
ATOM 1891 C CA . PRO A 1 244 ? 7.497 7.913 5.746 1.00 93.75 244 PRO A CA 1
ATOM 1892 C C . PRO A 1 244 ? 7.982 6.464 5.616 1.00 93.75 244 PRO A C 1
ATOM 1894 O O . PRO A 1 244 ? 8.757 5.987 6.444 1.00 93.75 244 PRO A O 1
ATOM 1897 N N . VAL A 1 245 ? 7.568 5.780 4.542 1.00 96.56 245 VAL A N 1
ATOM 1898 C CA . VAL A 1 245 ? 7.926 4.387 4.252 1.00 96.56 245 VAL A CA 1
ATOM 1899 C C . VAL A 1 245 ? 8.558 4.304 2.864 1.00 96.56 245 VAL A C 1
ATOM 1901 O O . VAL A 1 245 ? 7.899 4.531 1.848 1.00 96.56 245 VAL A O 1
ATOM 1904 N N . LEU A 1 246 ? 9.846 3.965 2.818 1.00 97.25 246 LEU A N 1
ATOM 1905 C CA . LEU A 1 246 ? 10.626 3.903 1.585 1.00 97.25 246 LEU A CA 1
ATOM 1906 C C . LEU A 1 246 ? 11.412 2.591 1.498 1.00 97.25 246 LEU A C 1
ATOM 1908 O O . LEU A 1 246 ? 12.334 2.353 2.280 1.00 97.25 246 LEU A O 1
ATOM 1912 N N . PHE A 1 247 ? 11.077 1.754 0.518 1.00 98.00 247 PHE A N 1
ATOM 1913 C CA . PHE A 1 247 ? 11.782 0.504 0.245 1.00 98.00 247 PHE A CA 1
ATOM 1914 C C . PHE A 1 247 ? 12.850 0.724 -0.827 1.00 98.00 247 PHE A C 1
ATOM 1916 O O . PHE A 1 247 ? 12.546 0.877 -2.008 1.00 98.00 247 PHE A O 1
ATOM 1923 N N . ILE A 1 248 ? 14.118 0.742 -0.420 1.00 98.06 248 ILE A N 1
ATOM 1924 C CA . ILE A 1 248 ? 15.255 0.957 -1.322 1.00 98.06 248 ILE A CA 1
ATOM 1925 C C . ILE A 1 248 ? 15.878 -0.400 -1.642 1.00 98.06 248 ILE A C 1
ATOM 1927 O O . ILE A 1 248 ? 16.464 -1.042 -0.772 1.00 98.06 248 ILE A O 1
ATOM 1931 N N . ASN A 1 249 ? 15.770 -0.827 -2.896 1.00 97.38 249 ASN A N 1
ATOM 1932 C CA . ASN A 1 249 ? 16.312 -2.092 -3.377 1.00 97.38 249 ASN A CA 1
ATOM 1933 C C . ASN A 1 249 ? 17.355 -1.858 -4.473 1.00 97.38 249 ASN A C 1
ATOM 1935 O O . ASN A 1 249 ? 17.292 -0.885 -5.219 1.00 97.38 249 ASN A O 1
ATOM 1939 N N . GLN A 1 250 ? 18.308 -2.777 -4.614 1.00 97.56 250 GLN A N 1
ATOM 1940 C CA . GLN A 1 250 ? 19.203 -2.804 -5.773 1.00 97.56 250 GLN A CA 1
ATOM 1941 C C . GLN A 1 250 ? 18.581 -3.625 -6.898 1.00 97.56 250 GLN A C 1
ATOM 1943 O O . GLN A 1 250 ? 17.951 -4.657 -6.653 1.00 97.56 250 GLN A O 1
ATOM 1948 N N . PHE A 1 251 ? 18.803 -3.205 -8.142 1.00 97.38 251 PHE A N 1
ATOM 1949 C CA . PHE A 1 251 ? 18.423 -4.001 -9.297 1.00 97.38 251 PHE A CA 1
ATOM 1950 C C . PHE A 1 251 ? 19.113 -5.367 -9.259 1.00 97.38 251 PHE A C 1
ATOM 1952 O O . PHE A 1 251 ? 20.337 -5.484 -9.171 1.00 97.38 251 PHE A O 1
ATOM 1959 N N . PHE A 1 252 ? 18.306 -6.414 -9.401 1.00 94.56 252 PHE A N 1
ATOM 1960 C CA . PHE A 1 252 ? 18.781 -7.777 -9.550 1.00 94.56 252 PHE A CA 1
ATOM 1961 C C . PHE A 1 252 ? 18.304 -8.345 -10.887 1.00 94.56 252 PHE A C 1
ATOM 1963 O O . PHE A 1 252 ? 17.102 -8.484 -11.124 1.00 94.56 252 PHE A O 1
ATOM 1970 N N . ALA A 1 253 ? 19.252 -8.720 -11.747 1.00 94.88 253 ALA A N 1
ATOM 1971 C CA . ALA A 1 253 ? 18.960 -9.350 -13.029 1.00 94.88 253 ALA A CA 1
ATOM 1972 C C . ALA A 1 253 ? 18.336 -10.736 -12.811 1.00 94.88 253 ALA A C 1
ATOM 1974 O O . ALA A 1 253 ? 18.984 -11.669 -12.336 1.00 94.88 253 ALA A O 1
ATOM 1975 N N . ARG A 1 254 ? 17.057 -10.880 -13.158 1.00 94.81 254 ARG A N 1
ATOM 1976 C CA . ARG A 1 254 ? 16.337 -12.152 -13.065 1.00 94.81 254 ARG A CA 1
ATOM 1977 C C . ARG A 1 254 ? 16.474 -12.905 -14.399 1.00 94.81 254 ARG A C 1
ATOM 1979 O O . ARG A 1 254 ? 16.066 -12.361 -15.417 1.00 94.81 254 ARG A O 1
ATOM 1986 N N . PRO A 1 255 ? 16.968 -14.157 -14.429 1.00 94.12 255 PRO A N 1
ATOM 1987 C CA . PRO A 1 255 ? 17.190 -14.879 -15.688 1.00 94.12 255 PRO A CA 1
ATOM 1988 C C . PRO A 1 255 ? 15.946 -14.926 -16.588 1.00 94.12 255 PRO A C 1
ATOM 1990 O O . PRO A 1 255 ? 14.874 -15.280 -16.106 1.00 94.12 255 PRO A O 1
ATOM 1993 N N . GLY A 1 256 ? 16.073 -14.589 -17.871 1.00 92.19 256 GLY A N 1
ATOM 1994 C CA . GLY A 1 256 ? 14.959 -14.607 -18.830 1.00 92.19 256 GLY A CA 1
ATOM 1995 C C . GLY A 1 256 ? 14.062 -13.362 -18.834 1.00 92.19 256 GLY A C 1
ATOM 1996 O O . GLY A 1 256 ? 13.081 -13.339 -19.568 1.00 92.19 256 GLY A O 1
ATOM 1997 N N . THR A 1 257 ? 14.365 -12.322 -18.049 1.00 96.44 257 THR A N 1
ATOM 1998 C CA . THR A 1 257 ? 13.694 -11.021 -18.198 1.00 96.44 257 THR A CA 1
ATOM 1999 C C . THR A 1 257 ? 14.452 -10.125 -19.186 1.00 96.44 257 THR A C 1
ATOM 2001 O O . THR A 1 257 ? 15.678 -10.228 -19.264 1.00 96.44 257 THR A O 1
ATOM 2004 N N . PRO A 1 258 ? 13.781 -9.210 -19.917 1.00 96.69 258 PRO A N 1
ATOM 2005 C CA . PRO A 1 258 ? 14.466 -8.301 -20.842 1.00 96.69 258 PRO A CA 1
ATOM 2006 C C . PRO A 1 258 ? 15.584 -7.477 -20.188 1.00 96.69 258 PRO A C 1
ATOM 2008 O O . PRO A 1 258 ? 16.634 -7.271 -20.785 1.00 96.69 258 PRO A O 1
ATOM 2011 N N . ALA A 1 259 ? 15.397 -7.044 -18.936 1.00 96.88 259 ALA A N 1
ATOM 2012 C CA . ALA A 1 259 ? 16.405 -6.275 -18.209 1.00 96.88 259 ALA A CA 1
ATOM 2013 C C . ALA A 1 259 ? 17.654 -7.094 -17.843 1.00 96.88 259 ALA A C 1
ATOM 2015 O O . ALA A 1 259 ? 18.700 -6.515 -17.560 1.00 96.88 259 ALA A O 1
ATOM 2016 N N . ALA A 1 260 ? 17.582 -8.429 -17.845 1.00 96.56 260 ALA A N 1
ATOM 2017 C CA . ALA A 1 260 ? 18.734 -9.270 -17.532 1.00 96.56 260 ALA A CA 1
ATOM 2018 C C . ALA A 1 260 ? 19.829 -9.210 -18.606 1.00 96.56 260 ALA A C 1
ATOM 2020 O O . ALA A 1 260 ? 20.998 -9.392 -18.278 1.00 96.56 260 ALA A O 1
ATOM 2021 N N . THR A 1 261 ? 19.458 -8.935 -19.859 1.00 96.44 261 THR A N 1
ATOM 2022 C CA . THR A 1 261 ? 20.379 -8.844 -21.003 1.00 96.44 261 THR A CA 1
ATOM 2023 C C . THR A 1 261 ? 20.736 -7.404 -21.377 1.00 96.44 261 THR A C 1
ATOM 2025 O O . THR A 1 261 ? 21.482 -7.186 -22.327 1.00 96.44 261 THR A O 1
ATOM 2028 N N . MET A 1 262 ? 20.206 -6.406 -20.663 1.00 96.94 262 MET A N 1
ATOM 2029 C CA . MET A 1 262 ? 20.530 -5.000 -20.910 1.00 96.94 262 MET A CA 1
ATOM 2030 C C . MET A 1 262 ? 21.965 -4.682 -20.478 1.00 96.94 262 MET A C 1
ATOM 2032 O O . MET A 1 262 ? 22.433 -5.128 -19.426 1.00 96.94 262 MET A O 1
ATOM 2036 N N . LYS A 1 263 ? 22.656 -3.852 -21.268 1.00 95.62 263 LYS A N 1
ATOM 2037 C CA . LYS A 1 263 ? 23.972 -3.321 -20.901 1.00 95.62 263 LYS A CA 1
ATOM 2038 C C . LYS A 1 263 ? 23.825 -2.404 -19.687 1.00 95.62 263 LYS A C 1
ATOM 2040 O O . LYS A 1 263 ? 23.018 -1.481 -19.713 1.00 95.62 263 LYS A O 1
ATOM 2045 N N . ARG A 1 264 ? 24.613 -2.655 -18.640 1.00 96.19 264 ARG A N 1
ATOM 2046 C CA . ARG A 1 264 ? 24.628 -1.819 -17.434 1.00 96.19 264 ARG A CA 1
ATOM 2047 C C . ARG A 1 264 ? 25.489 -0.578 -17.651 1.00 96.19 264 ARG A C 1
ATOM 2049 O O . ARG A 1 264 ? 26.634 -0.703 -18.078 1.00 96.19 264 ARG A O 1
ATOM 2056 N N . VAL A 1 265 ? 24.932 0.584 -17.333 1.00 95.69 265 VAL A N 1
ATOM 2057 C CA . VAL A 1 265 ? 25.613 1.883 -17.336 1.00 95.69 265 VAL A CA 1
ATOM 2058 C C . VAL A 1 265 ? 26.478 2.033 -16.088 1.00 95.69 265 VAL A C 1
ATOM 2060 O O . VAL A 1 265 ? 27.639 2.408 -16.196 1.00 95.69 265 VAL A O 1
ATOM 2063 N N . ALA A 1 266 ? 25.932 1.697 -14.917 1.00 94.69 266 ALA A N 1
ATOM 2064 C CA . ALA A 1 266 ? 26.636 1.796 -13.644 1.00 94.69 266 ALA A CA 1
ATOM 2065 C C . ALA A 1 266 ? 27.331 0.482 -13.255 1.00 94.69 266 ALA A C 1
ATOM 2067 O O . ALA A 1 266 ? 26.787 -0.620 -13.391 1.00 94.69 266 ALA A O 1
ATOM 2068 N N . THR A 1 267 ? 28.531 0.610 -12.698 1.00 96.44 267 THR A N 1
ATOM 2069 C CA . THR A 1 267 ? 29.274 -0.476 -12.058 1.00 96.44 267 THR A CA 1
ATOM 2070 C C . THR A 1 267 ? 28.630 -0.886 -10.733 1.00 96.44 267 THR A C 1
ATOM 2072 O O . THR A 1 267 ? 27.926 -0.120 -10.077 1.00 96.44 267 THR A O 1
ATOM 2075 N N . THR A 1 268 ? 28.938 -2.094 -10.256 1.00 95.31 268 THR A N 1
ATOM 2076 C CA . THR A 1 268 ? 28.478 -2.567 -8.938 1.00 95.31 268 THR A CA 1
ATOM 2077 C C . THR A 1 268 ? 28.890 -1.629 -7.794 1.00 95.31 268 THR A C 1
ATOM 2079 O O . THR A 1 268 ? 28.146 -1.475 -6.825 1.00 95.31 268 THR A O 1
ATOM 2082 N N . ALA A 1 269 ? 30.065 -0.996 -7.884 1.00 97.25 269 ALA A N 1
ATOM 2083 C CA . ALA A 1 269 ? 30.538 -0.050 -6.875 1.00 97.25 269 ALA A CA 1
ATOM 2084 C C . ALA A 1 269 ? 29.688 1.232 -6.855 1.00 97.25 269 ALA A C 1
ATOM 2086 O O . ALA A 1 269 ? 29.294 1.690 -5.780 1.00 97.25 269 ALA A O 1
ATOM 2087 N N . GLU A 1 270 ? 29.339 1.764 -8.027 1.00 97.25 270 GLU A N 1
ATOM 2088 C CA . GLU A 1 270 ? 28.455 2.927 -8.152 1.00 97.25 270 GLU A CA 1
ATOM 2089 C C . GLU A 1 270 ? 27.048 2.621 -7.636 1.00 97.25 270 GLU A C 1
ATOM 2091 O O . GLU A 1 270 ? 26.517 3.391 -6.840 1.00 97.25 270 GLU A O 1
ATOM 2096 N N . VAL A 1 271 ? 26.475 1.459 -7.971 1.00 97.31 271 VAL A N 1
ATOM 2097 C CA . VAL A 1 271 ? 25.154 1.047 -7.456 1.00 97.31 271 VAL A CA 1
ATOM 2098 C C . VAL A 1 271 ? 25.146 0.960 -5.925 1.00 97.31 271 VAL A C 1
ATOM 2100 O O . VAL A 1 271 ? 24.202 1.426 -5.278 1.00 97.31 271 VAL A O 1
ATOM 2103 N N . LYS A 1 272 ? 26.218 0.435 -5.312 1.00 97.62 272 LYS A N 1
ATOM 2104 C CA . LYS A 1 272 ? 26.375 0.423 -3.847 1.00 97.62 272 LYS A CA 1
ATOM 2105 C C . LYS A 1 272 ? 26.460 1.838 -3.267 1.00 97.62 272 LYS A C 1
ATOM 2107 O O . LYS A 1 272 ? 25.818 2.102 -2.250 1.00 97.62 272 LYS A O 1
ATOM 2112 N N . LYS A 1 273 ? 27.205 2.747 -3.908 1.00 97.88 273 LYS A N 1
ATOM 2113 C CA . LYS A 1 273 ? 27.312 4.160 -3.500 1.00 97.88 273 LYS A CA 1
ATOM 2114 C C . LYS A 1 273 ? 25.952 4.866 -3.563 1.00 97.88 273 LYS A C 1
ATOM 2116 O O . LYS A 1 273 ? 25.566 5.518 -2.597 1.00 97.88 273 LYS A O 1
ATOM 2121 N N . ARG A 1 274 ? 25.210 4.687 -4.658 1.00 97.75 274 ARG A N 1
ATOM 2122 C CA . ARG A 1 274 ? 23.859 5.237 -4.868 1.00 97.75 274 ARG A CA 1
ATOM 2123 C C . ARG A 1 274 ? 22.867 4.747 -3.818 1.00 97.75 274 ARG A C 1
ATOM 2125 O O . ARG A 1 274 ? 22.207 5.545 -3.160 1.00 97.75 274 ARG A O 1
ATOM 2132 N N . THR A 1 275 ? 22.839 3.435 -3.595 1.00 97.69 275 THR A N 1
ATOM 2133 C CA . THR A 1 275 ? 21.971 2.813 -2.585 1.00 97.69 275 THR A CA 1
ATOM 2134 C C . THR A 1 275 ? 22.269 3.352 -1.187 1.00 97.69 275 THR A C 1
ATOM 2136 O O . THR A 1 275 ? 21.348 3.742 -0.477 1.00 97.69 275 THR A O 1
ATOM 2139 N N . ARG A 1 276 ? 23.554 3.441 -0.805 1.00 98.25 276 ARG A N 1
ATOM 2140 C CA . ARG A 1 276 ? 23.962 4.027 0.480 1.00 98.25 276 ARG A CA 1
ATOM 2141 C C . ARG A 1 276 ? 23.482 5.470 0.614 1.00 98.25 276 ARG A C 1
ATOM 2143 O O . ARG A 1 276 ? 22.869 5.794 1.617 1.00 98.25 276 ARG A O 1
ATOM 2150 N N . ARG A 1 277 ? 23.674 6.299 -0.415 1.00 98.25 277 ARG A N 1
ATOM 2151 C CA . ARG A 1 277 ? 23.236 7.700 -0.392 1.00 98.25 277 ARG A CA 1
ATOM 2152 C C . ARG A 1 277 ? 21.724 7.848 -0.186 1.00 98.25 277 ARG A C 1
ATOM 2154 O O . ARG A 1 277 ? 21.316 8.718 0.574 1.00 98.25 277 ARG A O 1
ATOM 2161 N N . LEU A 1 278 ? 20.896 7.008 -0.814 1.00 98.19 278 LEU A N 1
ATOM 2162 C CA . LEU A 1 278 ? 19.449 7.026 -0.561 1.00 98.19 278 LEU A CA 1
ATOM 2163 C C . LEU A 1 278 ? 19.092 6.535 0.845 1.00 98.19 278 LEU A C 1
ATOM 2165 O O . LEU A 1 278 ? 18.178 7.087 1.450 1.00 98.19 278 LEU A O 1
ATOM 2169 N N . HIS A 1 279 ? 19.803 5.542 1.388 1.00 97.81 279 HIS A N 1
ATOM 2170 C CA . HIS A 1 279 ? 19.612 5.143 2.785 1.00 97.81 279 HIS A CA 1
ATOM 2171 C C . HIS A 1 279 ? 19.995 6.263 3.754 1.00 97.81 279 HIS A C 1
ATOM 2173 O O . HIS A 1 279 ? 19.243 6.520 4.691 1.00 97.81 279 HIS A O 1
ATOM 2179 N N . ASP A 1 280 ? 21.119 6.940 3.523 1.00 98.06 280 ASP A N 1
ATOM 2180 C CA . ASP A 1 280 ? 21.576 8.054 4.354 1.00 98.06 280 ASP A CA 1
ATOM 2181 C C . ASP A 1 280 ? 20.569 9.212 4.303 1.00 98.06 280 ASP A C 1
ATOM 2183 O O . ASP A 1 280 ? 20.165 9.713 5.351 1.00 98.06 280 ASP A O 1
ATOM 2187 N N . LEU A 1 281 ? 20.073 9.562 3.108 1.00 97.94 281 LEU A N 1
ATOM 2188 C CA . LEU A 1 281 ? 18.994 10.539 2.937 1.00 97.94 281 LEU A CA 1
ATOM 2189 C C . LEU A 1 281 ? 17.710 10.102 3.651 1.00 97.94 281 LEU A C 1
ATOM 2191 O O . LEU A 1 281 ? 17.105 10.888 4.369 1.00 97.94 281 LEU A O 1
ATOM 2195 N N . PHE A 1 282 ? 17.276 8.851 3.483 1.00 97.00 282 PHE A N 1
ATOM 2196 C CA . PHE A 1 282 ? 16.082 8.366 4.169 1.00 97.00 282 PHE A CA 1
ATOM 2197 C C . PHE A 1 282 ? 16.243 8.471 5.686 1.00 97.00 282 PHE A C 1
ATOM 2199 O O . PHE A 1 282 ? 15.306 8.865 6.367 1.00 97.00 282 PHE A O 1
ATOM 2206 N N . ARG A 1 283 ? 17.426 8.170 6.230 1.00 95.94 283 ARG A N 1
ATOM 2207 C CA . ARG A 1 283 ? 17.718 8.280 7.666 1.00 95.94 283 ARG A CA 1
ATOM 2208 C C . ARG A 1 283 ? 17.865 9.719 8.160 1.00 95.94 283 ARG A C 1
ATOM 2210 O O . ARG A 1 283 ? 17.774 9.923 9.365 1.00 95.94 283 ARG A O 1
ATOM 2217 N N . SER A 1 284 ? 18.082 10.694 7.277 1.00 95.38 284 SER A N 1
ATOM 2218 C CA . SER A 1 284 ? 18.343 12.080 7.676 1.00 95.38 284 SER A CA 1
ATOM 2219 C C . SER A 1 284 ? 17.089 12.859 8.075 1.00 95.38 284 SER A C 1
ATOM 2221 O O . SER A 1 284 ? 17.217 13.940 8.640 1.00 95.38 284 SER A O 1
ATOM 2223 N N . TYR A 1 285 ? 15.889 12.359 7.765 1.00 94.44 285 TYR A N 1
ATOM 2224 C CA . TYR A 1 285 ? 14.627 12.982 8.169 1.00 94.44 285 TYR A CA 1
ATOM 2225 C C . TYR A 1 285 ? 13.779 12.045 9.027 1.00 94.44 285 TYR A C 1
ATOM 2227 O O . TYR A 1 285 ? 13.762 10.830 8.808 1.00 94.44 285 TYR A O 1
ATOM 2235 N N . CYS A 1 286 ? 13.030 12.615 9.968 1.00 91.25 286 CYS A N 1
ATOM 2236 C CA . CYS A 1 286 ? 12.077 11.904 10.808 1.00 91.25 286 CYS A CA 1
ATOM 2237 C C . CYS A 1 286 ? 10.644 12.263 10.367 1.00 91.25 286 CYS A C 1
ATOM 2239 O O . CYS A 1 286 ? 10.266 13.433 10.399 1.00 91.25 286 CYS A O 1
ATOM 2241 N N . PRO A 1 287 ? 9.836 11.292 9.901 1.00 87.81 287 PRO A N 1
ATOM 2242 C CA . PRO A 1 287 ? 8.485 11.575 9.410 1.00 87.81 287 PRO A CA 1
ATOM 2243 C C . PRO A 1 287 ? 7.498 11.943 10.532 1.00 87.81 287 PRO A C 1
ATOM 2245 O O . PRO A 1 287 ? 6.417 12.451 10.242 1.00 87.81 287 PRO A O 1
ATOM 2248 N N . PHE A 1 288 ? 7.866 11.702 11.795 1.00 90.69 288 PHE A N 1
ATOM 2249 C CA . PHE A 1 288 ? 7.016 11.898 12.973 1.00 90.69 288 PHE A CA 1
ATOM 2250 C C . PHE A 1 288 ? 7.451 13.096 13.834 1.00 90.69 288 PHE A C 1
ATOM 2252 O O . PHE A 1 288 ? 7.059 13.204 14.996 1.00 90.69 288 PHE A O 1
ATOM 2259 N N . ASP A 1 289 ? 8.260 14.008 13.292 1.00 87.44 289 ASP A N 1
ATOM 2260 C CA . ASP A 1 289 ? 8.652 15.218 14.017 1.00 87.44 289 ASP A CA 1
ATOM 2261 C C . ASP A 1 289 ? 7.420 16.034 14.443 1.00 87.44 289 ASP A C 1
ATOM 2263 O O . ASP A 1 289 ? 6.459 16.206 13.691 1.00 87.44 289 ASP A O 1
ATOM 2267 N N . GLY A 1 290 ? 7.436 16.520 15.687 1.00 89.62 290 GLY A N 1
ATOM 2268 C CA . GLY A 1 290 ? 6.335 17.298 16.264 1.00 89.62 290 GLY A CA 1
ATOM 2269 C C . GLY A 1 290 ? 5.100 16.482 16.667 1.00 89.62 290 GLY A C 1
ATOM 2270 O O . GLY A 1 290 ? 4.066 17.072 16.973 1.00 89.62 290 GLY A O 1
ATOM 2271 N N . ARG A 1 291 ? 5.170 15.140 16.680 1.00 92.75 291 ARG A N 1
ATOM 2272 C CA . ARG A 1 291 ? 4.043 14.294 17.116 1.00 92.75 291 ARG A CA 1
ATOM 2273 C C . ARG A 1 291 ? 4.006 14.010 18.625 1.00 92.75 291 ARG A C 1
ATOM 2275 O O . ARG A 1 291 ? 2.973 13.557 19.108 1.00 92.75 291 ARG A O 1
ATOM 2282 N N . VAL A 1 292 ? 5.072 14.301 19.379 1.00 96.38 292 VAL A N 1
ATOM 2283 C CA . VAL A 1 292 ? 5.098 14.143 20.850 1.00 96.38 292 VAL A CA 1
ATOM 2284 C C . VAL A 1 292 ? 3.997 14.985 21.506 1.00 96.38 292 VAL A C 1
ATOM 2286 O O . VAL A 1 292 ? 3.812 16.149 21.165 1.00 96.38 292 VAL A O 1
ATOM 2289 N N . GLY A 1 293 ? 3.258 14.383 22.438 1.00 95.81 293 GLY A N 1
ATOM 2290 C CA . GLY A 1 293 ? 2.112 14.976 23.131 1.00 95.81 293 GLY A CA 1
ATOM 2291 C C . GLY A 1 293 ? 0.788 14.894 22.364 1.00 95.81 293 GLY A C 1
ATOM 2292 O O . GLY A 1 293 ? -0.260 15.163 22.946 1.00 95.81 293 GLY A O 1
ATOM 2293 N N . ARG A 1 294 ? 0.795 14.503 21.080 1.00 94.88 294 ARG A N 1
ATOM 2294 C CA . ARG A 1 294 ? -0.444 14.284 20.316 1.00 94.88 294 ARG A CA 1
ATOM 2295 C C . ARG A 1 294 ? -1.097 12.960 20.698 1.00 94.88 294 ARG A C 1
ATOM 2297 O O . ARG A 1 294 ? -0.430 12.023 21.140 1.00 94.88 294 ARG A O 1
ATOM 2304 N N . VAL A 1 295 ? -2.409 12.891 20.494 1.00 94.69 295 VAL A N 1
ATOM 2305 C CA . VAL A 1 295 ? -3.246 11.758 20.886 1.00 94.69 295 VAL A CA 1
ATOM 2306 C C . VAL A 1 295 ? -3.797 11.054 19.649 1.00 94.69 295 VAL A C 1
ATOM 2308 O O . VAL A 1 295 ? -4.326 11.701 18.752 1.00 94.69 295 VAL A O 1
ATOM 2311 N N . TYR A 1 296 ? -3.708 9.724 19.613 1.00 95.12 296 TYR A N 1
ATOM 2312 C CA . TYR A 1 296 ? -4.226 8.900 18.521 1.00 95.12 296 TYR A CA 1
ATOM 2313 C C . TYR A 1 296 ? -5.058 7.743 19.049 1.00 95.12 296 TYR A C 1
ATOM 2315 O O . TYR A 1 296 ? -4.710 7.115 20.049 1.00 95.12 296 TYR A O 1
ATOM 2323 N N . ARG A 1 297 ? -6.117 7.397 18.314 1.00 95.88 297 ARG A N 1
ATOM 2324 C CA . ARG A 1 297 ? -6.698 6.057 18.391 1.00 95.88 297 ARG A CA 1
ATOM 2325 C C . ARG A 1 297 ? -5.810 5.096 17.603 1.00 95.88 297 ARG A C 1
ATOM 2327 O O . ARG A 1 297 ? -5.426 5.402 16.471 1.00 95.88 297 ARG A O 1
ATOM 2334 N N . VAL A 1 298 ? -5.493 3.941 18.183 1.00 97.06 298 VAL A N 1
ATOM 2335 C CA . VAL A 1 298 ? -4.698 2.893 17.526 1.00 97.06 298 VAL A CA 1
ATOM 2336 C C . VAL A 1 298 ? -5.340 1.524 17.670 1.00 97.06 298 VAL A C 1
ATOM 2338 O O . VAL A 1 298 ? -5.819 1.185 18.748 1.00 97.06 298 VAL A O 1
ATOM 2341 N N . LEU A 1 299 ? -5.315 0.729 16.597 1.00 98.12 299 LEU A N 1
ATOM 2342 C CA . LEU A 1 299 ? -5.714 -0.680 16.620 1.00 98.12 299 LEU A CA 1
ATOM 2343 C C . LEU A 1 299 ? -4.484 -1.547 16.903 1.00 98.12 299 LEU A C 1
ATOM 2345 O O . LEU A 1 299 ? -3.487 -1.447 16.187 1.00 98.12 299 LEU A O 1
ATOM 2349 N N . ILE A 1 300 ? -4.560 -2.403 17.923 1.00 98.00 300 ILE A N 1
ATOM 2350 C CA . ILE A 1 300 ? -3.455 -3.272 18.342 1.00 98.00 300 ILE A CA 1
ATOM 2351 C C . ILE A 1 300 ? -3.673 -4.686 17.812 1.00 98.00 300 ILE A C 1
ATOM 2353 O O . ILE A 1 300 ? -4.460 -5.451 18.366 1.00 98.00 300 ILE A O 1
ATOM 2357 N N . THR A 1 301 ? -2.958 -5.062 16.757 1.00 96.88 301 THR A N 1
ATOM 2358 C CA . THR A 1 301 ? -3.061 -6.399 16.145 1.00 96.88 301 THR A CA 1
ATOM 2359 C C . THR A 1 301 ? -1.754 -7.177 16.190 1.00 96.88 301 THR A C 1
ATOM 2361 O O . THR A 1 301 ? -1.783 -8.405 16.133 1.00 96.88 301 THR A O 1
ATOM 2364 N N . GLU A 1 302 ? -0.610 -6.511 16.351 1.00 96.62 302 GLU A N 1
ATOM 2365 C CA . GLU A 1 302 ? 0.715 -7.120 16.214 1.00 96.62 302 GLU A CA 1
ATOM 2366 C C . GLU A 1 302 ? 1.585 -6.943 17.466 1.00 96.62 302 GLU A C 1
ATOM 2368 O O . GLU A 1 302 ? 1.378 -6.046 18.283 1.00 96.62 302 GLU A O 1
ATOM 2373 N N . ALA A 1 303 ? 2.591 -7.808 17.608 1.00 95.69 303 ALA A N 1
ATOM 2374 C CA . ALA A 1 303 ? 3.676 -7.651 18.573 1.00 95.69 303 ALA A CA 1
ATOM 2375 C C . ALA A 1 303 ? 4.936 -7.150 17.863 1.00 95.69 303 ALA A C 1
ATOM 2377 O O . ALA A 1 303 ? 5.166 -7.468 16.696 1.00 95.69 303 ALA A O 1
ATOM 2378 N N . SER A 1 304 ? 5.781 -6.412 18.581 1.00 94.06 304 SER A N 1
ATOM 2379 C CA . SER A 1 304 ? 7.082 -5.989 18.064 1.00 94.06 304 SER A CA 1
ATOM 2380 C C . SER A 1 304 ? 7.977 -7.195 17.752 1.00 94.06 304 SER A C 1
ATOM 2382 O O . SER A 1 304 ? 7.799 -8.281 18.307 1.00 94.06 304 SER A O 1
ATOM 2384 N N . THR A 1 305 ? 8.990 -7.009 16.900 1.00 90.69 305 THR A N 1
ATOM 2385 C CA . THR A 1 305 ? 9.931 -8.079 16.511 1.00 90.69 305 THR A CA 1
ATOM 2386 C C . THR A 1 305 ? 10.638 -8.717 17.709 1.00 90.69 305 THR A C 1
ATOM 2388 O O . THR A 1 305 ? 10.829 -9.929 17.745 1.00 90.69 305 THR A O 1
ATOM 2391 N N . ASP A 1 306 ? 10.991 -7.916 18.717 1.00 91.94 306 ASP A N 1
ATOM 2392 C CA . ASP A 1 306 ? 11.582 -8.386 19.977 1.00 91.94 306 ASP A CA 1
ATOM 2393 C C . ASP A 1 306 ? 10.548 -8.965 20.961 1.00 91.94 306 ASP A C 1
ATOM 2395 O O . ASP A 1 306 ? 10.904 -9.416 22.046 1.00 91.94 306 ASP A O 1
ATOM 2399 N N . SER A 1 307 ? 9.264 -8.947 20.591 1.00 91.69 307 SER A N 1
ATOM 2400 C CA . SER A 1 307 ? 8.121 -9.390 21.388 1.00 91.69 307 SER A CA 1
ATOM 2401 C C . SER A 1 307 ? 7.964 -8.692 22.742 1.00 91.69 307 SER A C 1
ATOM 2403 O O . SER A 1 307 ? 7.210 -9.190 23.580 1.00 91.69 307 SER A O 1
ATOM 2405 N N . LYS A 1 308 ? 8.611 -7.543 22.967 1.00 94.50 308 LYS A N 1
ATOM 2406 C CA . LYS A 1 308 ? 8.528 -6.796 24.234 1.00 94.50 308 LYS A CA 1
ATOM 2407 C C . LYS A 1 308 ? 7.375 -5.798 24.287 1.00 94.50 308 LYS A C 1
ATOM 2409 O O . LYS A 1 308 ? 6.958 -5.425 25.377 1.00 94.50 308 LYS A O 1
ATOM 2414 N N . HIS A 1 309 ? 6.859 -5.388 23.133 1.00 96.94 309 HIS A N 1
ATOM 2415 C CA . HIS A 1 309 ? 5.828 -4.363 23.012 1.00 96.94 309 HIS A CA 1
ATOM 2416 C C .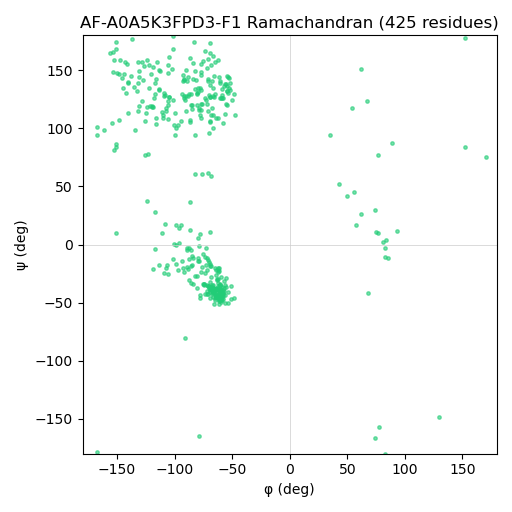 HIS A 1 309 ? 4.666 -4.866 22.157 1.00 96.94 309 HIS A C 1
ATOM 2418 O O . HIS A 1 309 ? 4.823 -5.762 21.318 1.00 96.94 309 HIS A O 1
ATOM 2424 N N . TRP A 1 310 ? 3.504 -4.253 22.355 1.00 97.69 310 TRP A N 1
ATOM 2425 C CA . TRP A 1 310 ? 2.441 -4.267 21.360 1.00 97.69 310 TRP A CA 1
ATOM 2426 C C . TRP A 1 310 ? 2.691 -3.195 20.303 1.00 97.69 310 TRP A C 1
ATOM 2428 O O . TRP A 1 310 ? 3.268 -2.149 20.601 1.00 97.69 310 TRP A O 1
ATOM 2438 N N . VAL A 1 311 ? 2.247 -3.461 19.077 1.00 98.06 311 VAL A N 1
ATOM 2439 C CA . VAL A 1 311 ? 2.278 -2.517 17.959 1.00 98.06 311 VAL A CA 1
ATOM 2440 C C . VAL A 1 311 ? 0.841 -2.113 17.656 1.00 98.06 311 VAL A C 1
ATOM 2442 O O . VAL A 1 311 ? 0.047 -2.918 17.165 1.00 98.06 311 VAL A O 1
ATOM 2445 N N . GLY A 1 312 ? 0.510 -0.868 17.989 1.00 97.69 312 GLY A N 1
ATOM 2446 C CA . GLY A 1 312 ? -0.725 -0.222 17.570 1.00 97.69 312 GLY A CA 1
ATOM 2447 C C . GLY A 1 312 ? -0.518 0.538 16.263 1.00 97.69 312 GLY A C 1
ATOM 2448 O O . GLY A 1 312 ? 0.518 1.177 16.088 1.00 97.69 312 GLY A O 1
ATOM 2449 N N . HIS A 1 313 ? -1.501 0.503 15.367 1.00 97.69 313 HIS A N 1
ATOM 2450 C CA . HIS A 1 313 ? -1.489 1.291 14.133 1.00 97.69 313 HIS A CA 1
ATOM 2451 C C . HIS A 1 313 ? -2.500 2.436 14.206 1.00 97.69 313 HIS A C 1
ATOM 2453 O O . HIS A 1 313 ? -3.672 2.201 14.512 1.00 97.69 313 HIS A O 1
ATOM 2459 N N . THR A 1 314 ? -2.059 3.662 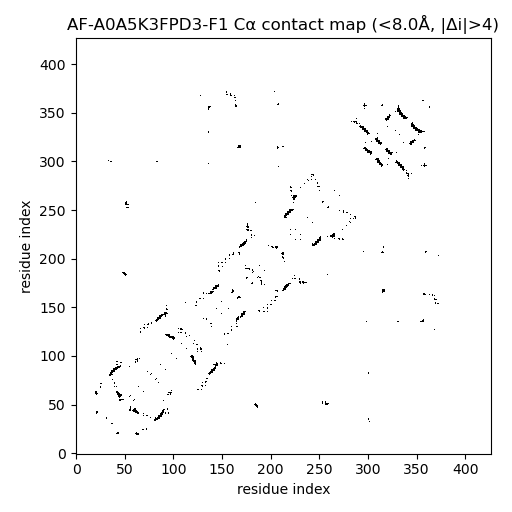13.903 1.00 96.38 314 THR A N 1
ATOM 2460 C CA . THR A 1 314 ? -2.943 4.833 13.721 1.00 96.38 314 THR A CA 1
ATOM 2461 C C . THR A 1 314 ? -3.782 4.695 12.446 1.00 96.38 314 THR A C 1
ATOM 2463 O O . THR A 1 314 ? -3.542 3.806 11.626 1.00 96.38 314 THR A O 1
ATOM 2466 N N . LYS A 1 315 ? -4.732 5.614 12.199 1.00 95.88 315 LYS A N 1
ATOM 2467 C CA . LYS A 1 315 ? -5.463 5.654 10.916 1.00 95.88 315 LYS A CA 1
ATOM 2468 C C . LYS A 1 315 ? -4.533 5.804 9.704 1.00 95.88 315 LYS A C 1
ATOM 2470 O O . LYS A 1 315 ? -4.837 5.249 8.657 1.00 95.88 315 LYS A O 1
ATOM 2475 N N . ALA A 1 316 ? -3.390 6.480 9.833 1.00 95.50 316 ALA A N 1
ATOM 2476 C CA . ALA A 1 316 ? -2.383 6.581 8.770 1.00 95.50 316 ALA A CA 1
ATOM 2477 C C . ALA A 1 316 ? -1.483 5.332 8.650 1.00 95.50 316 ALA A C 1
ATOM 2479 O O . ALA A 1 316 ? -0.533 5.333 7.871 1.00 95.50 316 ALA A O 1
ATOM 2480 N N . TYR A 1 317 ? -1.776 4.271 9.409 1.00 96.81 317 TYR A N 1
ATOM 2481 C CA . TYR A 1 317 ? -0.967 3.058 9.515 1.00 96.81 317 TYR A CA 1
ATOM 2482 C C . TYR A 1 317 ? 0.447 3.297 10.073 1.00 96.81 317 TYR A C 1
ATOM 2484 O O . TYR A 1 317 ? 1.380 2.543 9.802 1.00 96.81 317 TYR A O 1
ATOM 2492 N N . GLU A 1 318 ? 0.612 4.356 10.869 1.00 95.88 318 GLU A N 1
ATOM 2493 C CA . GLU A 1 318 ? 1.858 4.654 11.577 1.00 95.88 318 GLU A CA 1
ATOM 2494 C C . GLU A 1 318 ? 1.932 3.807 12.854 1.00 95.88 318 GLU A C 1
ATOM 2496 O O . GLU A 1 318 ? 0.921 3.600 13.530 1.00 95.88 318 GLU A O 1
ATOM 2501 N N . GLN A 1 319 ? 3.126 3.316 13.189 1.00 97.19 319 GLN A N 1
ATOM 2502 C CA . GLN A 1 319 ? 3.327 2.412 14.321 1.00 97.19 319 GLN A CA 1
ATOM 2503 C C . GLN A 1 319 ? 3.513 3.177 15.630 1.00 97.19 319 GLN A C 1
ATOM 2505 O O . GLN A 1 319 ? 4.388 4.038 15.724 1.00 97.19 319 GLN A O 1
ATOM 2510 N N . ILE A 1 320 ? 2.755 2.796 16.659 1.00 97.62 320 ILE A N 1
ATOM 2511 C CA . ILE A 1 320 ? 2.962 3.227 18.043 1.00 97.62 320 ILE A CA 1
ATOM 2512 C C . ILE A 1 320 ? 3.219 2.002 18.920 1.00 97.62 320 ILE A C 1
ATOM 2514 O O . ILE A 1 320 ? 2.371 1.117 19.047 1.00 97.62 320 ILE A O 1
ATOM 2518 N N . LEU A 1 321 ? 4.401 1.953 19.533 1.00 98.06 321 LEU A N 1
ATOM 2519 C CA . LEU A 1 321 ? 4.774 0.904 20.473 1.00 98.06 321 LEU A CA 1
ATOM 2520 C C . LEU A 1 321 ? 4.167 1.175 21.848 1.00 98.06 321 LEU A C 1
ATOM 2522 O O . LEU A 1 321 ? 4.307 2.272 22.395 1.00 98.06 321 LEU A O 1
ATOM 2526 N N . LEU A 1 322 ? 3.545 0.141 22.411 1.00 97.88 322 LEU A N 1
ATOM 2527 C CA . LEU A 1 322 ? 2.854 0.175 23.697 1.00 97.88 322 LEU A CA 1
ATOM 2528 C C . LEU A 1 322 ? 3.363 -0.926 24.637 1.00 97.88 322 LEU A C 1
ATOM 2530 O O . LEU A 1 322 ? 3.815 -1.978 24.165 1.00 97.88 322 LEU A O 1
ATOM 2534 N N . PRO A 1 323 ? 3.264 -0.733 25.965 1.00 94.25 323 PRO A N 1
ATOM 2535 C CA . PRO A 1 323 ? 3.502 -1.798 26.933 1.00 94.25 323 PRO A CA 1
ATOM 2536 C C . PRO A 1 323 ? 2.662 -3.043 26.628 1.00 94.25 323 PRO A C 1
ATOM 2538 O O . PRO A 1 323 ? 1.512 -2.947 26.195 1.00 94.25 323 PRO A O 1
ATOM 2541 N N . LYS A 1 324 ? 3.239 -4.224 26.866 1.00 93.69 324 LYS A N 1
ATOM 2542 C CA . LYS A 1 324 ? 2.640 -5.511 26.499 1.00 93.69 324 LYS A CA 1
ATOM 2543 C C . LYS A 1 324 ? 1.607 -6.007 27.518 1.00 93.69 324 LYS A C 1
ATOM 2545 O O . LYS A 1 324 ? 1.773 -7.063 28.117 1.00 93.69 324 LYS A O 1
ATOM 2550 N N . ASP A 1 325 ? 0.551 -5.224 27.715 1.00 93.69 325 ASP A N 1
ATOM 2551 C CA . ASP A 1 325 ? -0.625 -5.600 28.507 1.00 93.69 325 ASP A CA 1
ATOM 2552 C C . ASP A 1 325 ? -1.548 -6.513 27.667 1.00 93.69 325 ASP A C 1
ATOM 2554 O O . ASP A 1 325 ? -2.046 -6.063 26.628 1.00 93.69 325 ASP A O 1
ATOM 2558 N N . PRO A 1 326 ? -1.763 -7.789 28.048 1.00 91.00 326 PRO A N 1
ATOM 2559 C CA . PRO A 1 326 ? -2.577 -8.738 27.284 1.00 91.00 326 PRO A CA 1
ATOM 2560 C C . PRO A 1 326 ? -4.001 -8.257 26.982 1.00 91.00 326 PRO A C 1
ATOM 2562 O O . PRO A 1 326 ? -4.546 -8.614 25.939 1.00 91.00 326 PRO A O 1
ATOM 2565 N N . ASP A 1 327 ? -4.579 -7.407 27.834 1.00 92.50 327 ASP A N 1
ATOM 2566 C CA . ASP A 1 327 ? -5.959 -6.941 27.680 1.00 92.50 327 ASP A CA 1
ATOM 2567 C C . ASP A 1 327 ? -6.143 -5.985 26.497 1.00 92.50 327 ASP A C 1
ATOM 2569 O O . ASP A 1 327 ? -7.272 -5.733 26.074 1.00 92.50 327 ASP A O 1
ATOM 2573 N N . LEU A 1 328 ? -5.052 -5.444 25.949 1.00 94.62 328 LEU A N 1
ATOM 2574 C CA . LEU A 1 328 ? -5.092 -4.479 24.852 1.00 94.62 328 LEU A CA 1
ATOM 2575 C C . LEU A 1 328 ? -5.169 -5.137 23.468 1.00 94.62 328 LEU A C 1
ATOM 2577 O O . LEU A 1 328 ? -5.519 -4.472 22.492 1.00 94.62 328 LEU A O 1
ATOM 2581 N N . GLN A 1 329 ? -4.835 -6.425 23.356 1.00 95.00 329 GLN A N 1
ATOM 2582 C CA . GLN A 1 329 ? -4.736 -7.093 22.063 1.00 95.00 329 GLN A CA 1
ATOM 2583 C C . GLN A 1 329 ? -6.105 -7.160 21.364 1.00 95.00 329 GLN A C 1
ATOM 2585 O O . GLN A 1 329 ? -7.106 -7.580 21.940 1.00 95.00 329 GLN A O 1
ATOM 2590 N N . GLY A 1 330 ? -6.153 -6.743 20.100 1.00 96.00 330 GLY A N 1
ATOM 2591 C CA . GLY A 1 330 ? -7.365 -6.709 19.282 1.00 96.00 330 GLY A CA 1
ATOM 2592 C C . GLY A 1 330 ? -8.319 -5.556 19.594 1.00 96.00 330 GLY A C 1
ATOM 2593 O O . GLY A 1 330 ? -9.442 -5.572 19.091 1.00 96.00 330 GLY A O 1
ATOM 2594 N N . ARG A 1 331 ? -7.906 -4.576 20.408 1.00 96.00 331 ARG A N 1
ATOM 2595 C CA . ARG A 1 331 ? -8.713 -3.397 20.747 1.00 96.00 331 ARG A CA 1
ATOM 2596 C C . ARG A 1 331 ? -8.219 -2.147 20.034 1.00 96.00 331 ARG A C 1
ATOM 2598 O O . ARG A 1 331 ? -7.035 -2.018 19.717 1.00 96.00 331 ARG A O 1
ATOM 2605 N N . ILE A 1 332 ? -9.146 -1.211 19.851 1.00 97.44 332 ILE A N 1
ATOM 2606 C CA . ILE A 1 332 ? -8.820 0.183 19.576 1.00 97.44 332 ILE A CA 1
ATOM 2607 C C . ILE A 1 332 ? -8.716 0.918 20.911 1.00 97.44 332 ILE A C 1
ATOM 2609 O O . ILE A 1 332 ? -9.643 0.853 21.718 1.00 97.44 332 ILE A O 1
ATOM 2613 N N . VAL A 1 333 ? -7.602 1.614 21.132 1.00 96.94 333 VAL A N 1
ATOM 2614 C CA . VAL A 1 333 ? -7.324 2.368 22.364 1.00 96.94 333 VAL A CA 1
ATOM 2615 C C . VAL A 1 333 ? -6.831 3.774 22.048 1.00 96.94 333 VAL A C 1
ATOM 2617 O O . VAL A 1 333 ? -6.303 4.015 20.962 1.00 96.94 333 VAL A O 1
ATOM 2620 N N . LEU A 1 334 ? -6.990 4.696 22.995 1.00 96.81 334 LEU A N 1
ATOM 2621 C CA . LEU A 1 334 ? -6.509 6.069 22.890 1.00 96.81 334 LEU A CA 1
ATOM 2622 C C . LEU A 1 334 ? -5.125 6.177 23.531 1.00 96.81 334 LEU A C 1
ATOM 2624 O O . LEU A 1 334 ? -4.914 5.746 24.668 1.00 96.81 334 LEU A O 1
ATOM 2628 N N . VAL A 1 335 ? -4.181 6.757 22.799 1.00 97.25 335 VAL A N 1
ATOM 2629 C CA . VAL A 1 335 ? -2.762 6.782 23.153 1.00 97.25 335 VAL A CA 1
ATOM 2630 C C . VAL A 1 335 ? -2.209 8.184 22.998 1.00 97.25 335 VAL A C 1
ATOM 2632 O O . VAL A 1 335 ? -2.382 8.802 21.953 1.00 97.25 335 VAL A O 1
ATOM 2635 N N . GLU A 1 336 ? -1.483 8.653 24.007 1.00 97.38 336 GLU A N 1
ATOM 2636 C CA . GLU A 1 336 ? -0.659 9.859 23.919 1.00 97.38 336 GLU A CA 1
ATOM 2637 C C . GLU A 1 336 ? 0.765 9.469 23.504 1.00 97.38 336 GLU A C 1
ATOM 2639 O O . GLU A 1 336 ? 1.378 8.588 24.118 1.00 97.38 336 GLU A O 1
ATOM 2644 N N . VAL A 1 337 ? 1.296 10.113 22.463 1.00 97.50 337 VAL A N 1
ATOM 2645 C CA . VAL A 1 337 ? 2.667 9.891 21.983 1.00 97.50 337 VAL A CA 1
ATOM 2646 C C . VAL A 1 337 ? 3.663 10.521 22.948 1.00 97.50 337 VAL A C 1
ATOM 2648 O O . VAL A 1 337 ? 3.608 11.715 23.225 1.00 97.50 337 VAL A O 1
ATOM 2651 N N . THR A 1 338 ? 4.625 9.733 23.416 1.00 98.00 338 THR A N 1
ATOM 2652 C CA . THR A 1 338 ? 5.668 10.165 24.356 1.00 98.00 338 THR A CA 1
ATOM 2653 C C . THR A 1 338 ? 7.031 10.327 23.691 1.00 98.00 338 THR A C 1
ATOM 2655 O O . THR A 1 338 ? 7.862 11.084 24.179 1.00 98.00 338 THR A O 1
ATOM 2658 N N . GLU A 1 339 ? 7.277 9.615 22.590 1.00 97.06 339 GLU A N 1
ATOM 2659 C CA . GLU A 1 339 ? 8.557 9.619 21.876 1.00 97.06 339 GLU A CA 1
ATOM 2660 C C . GLU A 1 339 ? 8.332 9.363 20.382 1.00 97.06 339 GLU A C 1
ATOM 2662 O O . GLU A 1 339 ? 7.428 8.617 20.002 1.00 97.06 339 GLU A O 1
ATOM 2667 N N . CYS A 1 340 ? 9.171 9.959 19.537 1.00 95.94 340 CYS A N 1
ATOM 2668 C CA . CYS A 1 340 ? 9.195 9.732 18.095 1.00 95.94 340 CYS A CA 1
ATOM 2669 C C . CYS A 1 340 ? 10.585 9.231 17.686 1.00 95.94 340 CYS A C 1
ATOM 2671 O O . CYS A 1 340 ? 11.574 9.930 17.887 1.00 95.94 340 CYS A O 1
ATOM 2673 N N . ASP A 1 341 ? 10.648 8.029 17.117 1.00 93.38 341 ASP A N 1
ATOM 2674 C CA . ASP A 1 341 ? 11.843 7.463 16.485 1.00 93.38 341 ASP A CA 1
ATOM 2675 C C . ASP A 1 341 ? 11.718 7.594 14.952 1.00 93.38 341 ASP A C 1
ATOM 2677 O O . ASP A 1 341 ? 10.714 8.062 14.421 1.00 93.38 341 ASP A O 1
ATOM 2681 N N . LYS A 1 342 ? 12.721 7.151 14.194 1.00 92.62 342 LYS A N 1
ATOM 2682 C CA . LYS A 1 342 ? 12.703 7.140 12.729 1.00 92.62 342 LYS A CA 1
ATOM 2683 C C . LYS A 1 342 ? 11.605 6.240 12.149 1.00 92.62 342 LYS A C 1
ATOM 2685 O O . LYS A 1 342 ? 11.067 6.555 11.087 1.00 92.62 342 LYS A O 1
ATOM 2690 N N . PHE A 1 343 ? 11.336 5.097 12.782 1.00 93.69 343 PHE A N 1
ATOM 2691 C CA . PHE A 1 343 ? 10.485 4.038 12.211 1.00 93.69 343 PHE A CA 1
ATOM 2692 C C . PHE A 1 343 ? 9.166 3.820 12.952 1.00 93.69 343 PHE A C 1
ATOM 2694 O O . PHE A 1 343 ? 8.259 3.202 12.404 1.00 93.69 343 PHE A O 1
ATOM 2701 N N . PHE A 1 344 ? 9.059 4.309 14.182 1.00 95.00 344 PHE A N 1
ATOM 2702 C CA . PHE A 1 344 ? 7.886 4.150 15.031 1.00 95.00 344 PHE A CA 1
ATOM 2703 C C . PHE A 1 344 ? 7.808 5.306 16.027 1.00 95.00 344 PHE A C 1
ATOM 2705 O O . PHE A 1 344 ? 8.781 6.019 16.264 1.00 95.00 344 PHE A O 1
ATOM 2712 N N . MET A 1 345 ? 6.656 5.449 16.661 1.00 96.75 345 MET A N 1
ATOM 2713 C CA . MET A 1 345 ? 6.470 6.264 17.855 1.00 96.75 345 MET A CA 1
ATOM 2714 C C . MET A 1 345 ? 6.343 5.357 19.082 1.00 96.75 345 MET A C 1
ATOM 2716 O O . MET A 1 345 ? 6.043 4.167 18.967 1.00 96.75 345 MET A O 1
ATOM 2720 N N . ARG A 1 346 ? 6.544 5.905 20.278 1.00 97.62 346 ARG A N 1
ATOM 2721 C CA . ARG A 1 346 ? 6.132 5.262 21.534 1.00 97.62 346 ARG A CA 1
ATOM 2722 C C . ARG A 1 346 ? 5.042 6.084 22.182 1.00 97.62 346 ARG A C 1
ATOM 2724 O O . ARG A 1 346 ? 5.020 7.306 22.037 1.00 97.62 346 ARG A O 1
ATOM 2731 N N . GLY A 1 347 ? 4.165 5.418 22.915 1.00 97.38 347 GLY A N 1
ATOM 2732 C CA . GLY A 1 347 ? 3.112 6.106 23.637 1.00 97.38 347 GLY A CA 1
ATOM 2733 C C . GLY A 1 347 ? 2.672 5.385 24.897 1.00 97.38 347 GLY A C 1
ATOM 2734 O O . GLY A 1 347 ? 3.088 4.263 25.192 1.00 97.38 347 GLY A O 1
ATOM 2735 N N . LYS A 1 348 ? 1.795 6.060 25.632 1.00 97.06 348 LYS A N 1
ATOM 2736 C CA . LYS A 1 348 ? 1.098 5.527 26.803 1.00 97.06 348 LYS A CA 1
ATOM 2737 C C . LYS A 1 348 ? -0.400 5.496 26.522 1.00 97.06 348 LYS A C 1
ATOM 2739 O O . LYS A 1 348 ? -0.946 6.426 25.931 1.00 97.06 348 LYS A O 1
ATOM 2744 N N . VAL A 1 349 ? -1.059 4.423 26.947 1.00 97.88 349 VAL A N 1
ATOM 2745 C CA . VAL A 1 349 ? -2.520 4.321 26.866 1.00 97.88 349 VAL A CA 1
ATOM 2746 C C . VAL A 1 349 ? -3.128 5.308 27.857 1.00 97.88 349 VAL A C 1
ATOM 2748 O O . VAL A 1 349 ? -2.769 5.287 29.034 1.00 97.88 349 VAL A O 1
ATOM 2751 N N . ILE A 1 350 ? -4.036 6.154 27.378 1.00 97.19 350 ILE A N 1
ATOM 2752 C CA . ILE A 1 350 ? -4.785 7.112 28.203 1.00 97.19 350 ILE A CA 1
ATOM 2753 C C . ILE A 1 350 ? -6.265 6.729 28.335 1.00 97.19 350 ILE A C 1
ATOM 2755 O O . ILE A 1 350 ? -6.882 7.064 29.339 1.00 97.19 350 ILE A O 1
ATOM 2759 N N . ASP A 1 351 ? -6.809 5.970 27.377 1.00 96.06 351 ASP A N 1
ATOM 2760 C CA . ASP A 1 351 ? -8.147 5.371 27.443 1.00 96.06 351 ASP A CA 1
ATOM 2761 C C . ASP A 1 351 ? -8.139 3.998 26.747 1.00 96.06 351 ASP A C 1
ATOM 2763 O O . ASP A 1 351 ? -7.574 3.834 25.663 1.00 96.06 351 ASP A O 1
ATOM 2767 N N . ARG A 1 352 ? -8.754 2.997 27.382 1.00 95.06 352 ARG A N 1
ATOM 2768 C CA . ARG A 1 352 ? -8.823 1.609 26.901 1.00 95.06 352 ARG A CA 1
ATOM 2769 C C . ARG A 1 352 ? -10.015 1.348 25.963 1.00 95.06 352 ARG A C 1
ATOM 2771 O O . ARG A 1 352 ? -10.124 0.230 25.455 1.00 95.06 352 ARG A O 1
ATOM 2778 N N . GLY A 1 353 ? -10.878 2.337 25.719 1.00 90.56 353 GLY A N 1
ATOM 2779 C CA . GLY A 1 353 ? -12.052 2.210 24.853 1.00 90.56 353 GLY A CA 1
ATOM 2780 C C . GLY A 1 353 ? -13.229 1.467 25.517 1.00 90.56 353 GLY A C 1
ATOM 2781 O O . GLY A 1 353 ? -13.297 1.404 26.747 1.00 90.56 353 GLY A O 1
ATOM 2782 N N . PRO A 1 354 ? -14.155 0.872 24.733 1.00 89.25 354 PRO A N 1
ATOM 2783 C CA . PRO A 1 354 ? -14.031 0.568 23.306 1.00 89.25 354 PRO A CA 1
ATOM 2784 C C . PRO A 1 354 ? -14.225 1.793 22.406 1.00 89.25 354 PRO A C 1
ATOM 2786 O O . PRO A 1 354 ? -15.051 2.657 22.677 1.00 89.25 354 PRO A O 1
ATOM 2789 N N . PHE A 1 355 ? -13.491 1.823 21.295 1.00 92.94 355 PHE A N 1
ATOM 2790 C CA . PHE A 1 355 ? -13.727 2.755 20.195 1.00 92.94 355 PHE A CA 1
ATOM 2791 C C . PHE A 1 355 ? -14.118 1.981 18.939 1.00 92.94 355 PHE A C 1
ATOM 2793 O O . PHE A 1 355 ? -13.577 0.907 18.670 1.00 92.94 355 PHE A O 1
ATOM 2800 N N . GLU A 1 356 ? -15.038 2.540 18.159 1.00 90.50 356 GLU A N 1
ATOM 2801 C CA . GLU A 1 356 ? -15.557 1.893 16.952 1.00 90.50 356 GLU A CA 1
ATOM 2802 C C . GLU A 1 356 ? -14.706 2.137 15.700 1.00 90.50 356 GLU A C 1
ATOM 2804 O O . GLU A 1 356 ? -14.821 1.396 14.720 1.00 90.50 356 GLU A O 1
ATOM 2809 N N . SER A 1 357 ? -13.846 3.156 15.712 1.00 89.75 357 SER A N 1
ATOM 2810 C CA . SER A 1 357 ? -12.985 3.509 14.584 1.00 89.75 357 SER A CA 1
ATOM 2811 C C . SER A 1 357 ? -11.683 4.174 15.041 1.00 89.75 357 SER A C 1
ATOM 2813 O O . SER A 1 357 ? -11.534 4.575 16.198 1.00 89.75 357 SER A O 1
ATOM 2815 N N . LEU A 1 358 ? -10.731 4.316 14.111 1.00 90.69 358 LEU A N 1
ATOM 2816 C CA . LEU A 1 358 ? -9.496 5.082 14.329 1.00 90.69 358 LEU A CA 1
ATOM 2817 C C . LEU A 1 358 ? -9.646 6.583 14.047 1.00 90.69 358 LEU A C 1
ATOM 2819 O O . LEU A 1 358 ? -8.695 7.335 14.255 1.00 90.69 358 LEU A O 1
ATOM 2823 N N . SER A 1 359 ? -10.807 7.021 13.560 1.00 83.94 359 SER A N 1
ATOM 2824 C CA . SER A 1 359 ? -11.093 8.440 13.330 1.00 83.94 359 SER A CA 1
ATOM 2825 C C . SER A 1 359 ? -11.582 9.086 14.623 1.00 83.94 359 SER A C 1
ATOM 2827 O O . SER A 1 359 ? -12.079 8.400 15.513 1.00 83.94 359 SER A O 1
ATOM 2829 N N . VAL A 1 360 ? -11.423 10.402 14.745 1.00 70.12 360 VAL A N 1
ATOM 2830 C CA . VAL A 1 360 ? -11.923 11.187 15.882 1.00 70.12 360 VAL A CA 1
ATOM 2831 C C . VAL A 1 360 ? -13.069 12.065 15.363 1.00 70.12 360 VAL A C 1
ATOM 2833 O O . VAL A 1 360 ? -12.834 12.908 14.501 1.00 70.12 360 VAL A O 1
ATOM 2836 N N . GLY A 1 361 ? -14.306 11.823 15.817 1.00 63.78 361 GLY A N 1
ATOM 2837 C CA . GLY A 1 361 ? -15.534 12.503 15.362 1.00 63.78 361 GLY A CA 1
ATOM 2838 C C . GLY A 1 361 ? -16.790 11.625 15.500 1.00 63.78 361 GLY A C 1
ATOM 2839 O O . GLY A 1 361 ? -16.674 10.477 15.927 1.00 63.78 361 GLY A O 1
ATOM 2840 N N . GLU A 1 362 ? -17.976 12.155 15.163 1.00 50.16 362 GLU A N 1
ATOM 2841 C CA . GLU A 1 362 ? -19.223 11.370 15.088 1.00 50.16 362 GLU A CA 1
ATOM 2842 C C . GLU A 1 362 ? -19.127 10.360 13.931 1.00 50.16 362 GLU A C 1
ATOM 2844 O O . GLU A 1 362 ? -19.269 10.703 12.757 1.00 50.16 362 GLU A O 1
ATOM 2849 N N . ASP A 1 363 ? -18.836 9.103 14.275 1.00 52.44 363 ASP A N 1
ATOM 2850 C CA . ASP A 1 363 ? -18.755 7.967 13.348 1.00 52.44 363 ASP A CA 1
ATOM 2851 C C . ASP A 1 363 ? -20.146 7.527 12.824 1.00 52.44 363 ASP A C 1
ATOM 2853 O O . ASP A 1 363 ? -20.232 6.799 11.833 1.00 52.44 363 ASP A O 1
ATOM 2857 N N . ASP A 1 364 ? -21.236 8.025 13.422 1.00 41.56 364 ASP A N 1
ATOM 2858 C CA . ASP A 1 364 ? -22.610 7.517 13.259 1.00 41.56 364 ASP A CA 1
ATOM 2859 C C . ASP A 1 364 ? -23.323 7.924 11.953 1.00 41.56 364 ASP A C 1
ATOM 2861 O O . ASP A 1 364 ? -24.513 7.662 11.773 1.00 41.56 364 ASP A O 1
ATOM 2865 N N . GLY A 1 365 ? -22.613 8.529 10.997 1.00 49.47 365 GLY A N 1
ATOM 2866 C CA . GLY A 1 365 ? -23.223 9.004 9.750 1.00 49.47 365 GLY A CA 1
ATOM 2867 C C . GLY A 1 365 ? -22.320 9.030 8.521 1.00 49.47 365 GLY A C 1
ATOM 2868 O O . GLY A 1 365 ? -22.720 9.603 7.505 1.00 49.47 365 GLY A O 1
ATOM 2869 N N . PHE A 1 366 ? -21.110 8.451 8.565 1.00 59.31 366 PHE A N 1
ATOM 2870 C CA . PHE A 1 366 ? -20.227 8.474 7.395 1.00 59.31 366 PHE A CA 1
ATOM 2871 C C . PHE A 1 366 ? -20.780 7.572 6.283 1.00 59.31 366 PHE A C 1
ATOM 2873 O O . PHE A 1 366 ? -20.549 6.364 6.247 1.00 59.31 366 PHE A O 1
ATOM 2880 N N . GLN A 1 367 ? -21.504 8.175 5.342 1.00 58.94 367 GLN A N 1
ATOM 2881 C CA . GLN A 1 367 ? -21.976 7.489 4.152 1.00 58.94 367 GLN A CA 1
ATOM 2882 C C . GLN A 1 367 ? -20.884 7.526 3.082 1.00 58.94 367 GLN A C 1
ATOM 2884 O O . GLN A 1 367 ? -20.463 8.600 2.637 1.00 58.94 367 GLN A O 1
ATOM 2889 N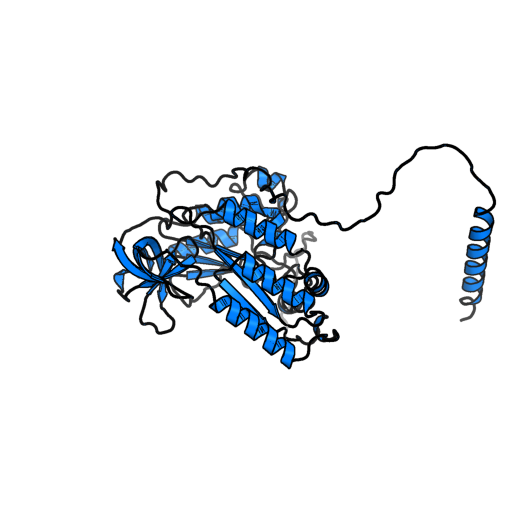 N . LEU A 1 368 ? -20.433 6.341 2.661 1.00 71.75 368 LEU A N 1
ATOM 2890 C CA . LEU A 1 368 ? -19.484 6.198 1.563 1.00 71.75 368 LEU A CA 1
ATOM 2891 C C . LEU A 1 368 ? -20.086 6.844 0.305 1.00 71.75 368 LEU A C 1
ATOM 2893 O O . LEU A 1 368 ? -21.012 6.316 -0.305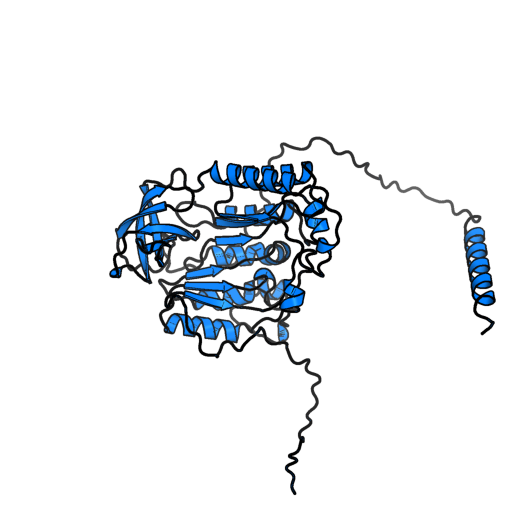 1.00 71.75 368 LEU A O 1
ATOM 2897 N N . SER A 1 369 ? -19.578 8.021 -0.044 1.00 64.88 369 SER A N 1
ATOM 2898 C CA . SER A 1 369 ? -20.091 8.854 -1.126 1.00 64.88 369 SER A CA 1
ATOM 2899 C C . SER A 1 369 ? -18.934 9.433 -1.930 1.00 64.88 369 SER A C 1
ATOM 2901 O O . SER A 1 369 ? -17.860 9.740 -1.406 1.00 64.88 369 SER A O 1
ATOM 2903 N N . LEU A 1 370 ? -19.147 9.560 -3.237 1.00 64.75 370 LEU A N 1
ATOM 2904 C CA . LEU A 1 370 ? -18.192 10.190 -4.138 1.00 64.75 370 LEU A CA 1
ATOM 2905 C C . LEU A 1 370 ? -18.389 11.703 -4.058 1.00 64.75 370 LEU A C 1
ATOM 2907 O O . LEU A 1 370 ? -19.254 12.266 -4.719 1.00 64.75 370 LEU A O 1
ATOM 2911 N N . GLN A 1 371 ? -17.606 12.362 -3.208 1.00 53.91 371 GLN A N 1
ATOM 2912 C CA . GLN A 1 371 ? -17.464 13.816 -3.255 1.00 53.91 371 GLN A CA 1
ATOM 2913 C C . GLN A 1 371 ? -16.337 14.164 -4.228 1.00 53.91 371 GLN A C 1
ATOM 2915 O O . GLN A 1 371 ? -15.227 13.652 -4.067 1.00 53.91 371 GLN A O 1
ATOM 2920 N N . THR A 1 372 ? -16.602 15.053 -5.188 1.00 41.16 372 THR A N 1
ATOM 2921 C CA . THR A 1 372 ? -15.588 15.592 -6.104 1.00 41.16 372 THR A CA 1
ATOM 2922 C C . THR A 1 372 ? -14.437 16.201 -5.309 1.00 41.16 372 THR A C 1
ATOM 2924 O O . THR A 1 372 ? -14.647 17.138 -4.534 1.00 41.16 372 THR A O 1
ATOM 2927 N N . VAL A 1 373 ? -13.218 15.693 -5.501 1.00 41.16 373 VAL A N 1
ATOM 2928 C CA . VAL A 1 373 ? -12.008 16.337 -4.979 1.00 41.16 373 VAL A CA 1
ATOM 2929 C C . VAL A 1 373 ? -11.831 17.625 -5.787 1.00 41.16 373 VAL A C 1
ATOM 2931 O O . VAL A 1 373 ? -11.576 17.584 -6.987 1.00 41.16 373 VAL A O 1
ATOM 2934 N N . GLY A 1 374 ? -12.110 18.771 -5.169 1.00 34.72 374 GLY A N 1
ATOM 2935 C CA . GLY A 1 374 ? -12.246 20.042 -5.877 1.00 34.72 374 GLY A CA 1
ATOM 2936 C C . GLY A 1 374 ? -10.980 20.470 -6.623 1.00 34.72 374 GLY A C 1
ATOM 2937 O O . GLY A 1 374 ? -9.943 20.617 -5.994 1.00 34.72 374 GLY A O 1
ATOM 2938 N N . GLY A 1 375 ? -11.131 20.747 -7.926 1.00 32.41 375 GLY A N 1
ATOM 2939 C CA . GLY A 1 375 ? -10.273 21.592 -8.773 1.00 32.41 375 GLY A CA 1
ATOM 2940 C C . GLY A 1 375 ? -8.808 21.156 -8.964 1.00 32.41 375 GLY A C 1
ATOM 2941 O O . GLY A 1 375 ? -8.209 20.544 -8.088 1.00 32.41 375 GLY A O 1
ATOM 2942 N N . PRO A 1 376 ? -8.164 21.486 -10.101 1.00 31.80 376 PRO A N 1
ATOM 2943 C CA . PRO A 1 376 ? -6.736 21.233 -10.249 1.00 31.80 376 PRO A CA 1
ATOM 2944 C C . PRO A 1 376 ? -5.973 21.999 -9.161 1.00 31.80 376 PRO A C 1
ATOM 2946 O O . PRO A 1 376 ? -6.136 23.214 -9.014 1.00 31.80 376 PRO A O 1
ATOM 2949 N N . ALA A 1 377 ? -5.137 21.287 -8.402 1.00 33.19 377 ALA A N 1
ATOM 2950 C CA . ALA A 1 377 ? -4.152 21.903 -7.527 1.00 33.19 377 ALA A CA 1
ATOM 2951 C C . ALA A 1 377 ? -3.364 22.938 -8.345 1.00 33.19 377 ALA A C 1
ATOM 2953 O O . ALA A 1 377 ? -2.824 22.613 -9.406 1.00 33.19 377 ALA A O 1
ATOM 2954 N N . ARG A 1 378 ? -3.338 24.199 -7.893 1.00 29.42 378 ARG A N 1
ATOM 2955 C CA . ARG A 1 378 ? -2.494 25.222 -8.516 1.00 29.42 378 ARG A CA 1
ATOM 2956 C C . ARG A 1 378 ? -1.048 24.770 -8.361 1.00 29.42 378 ARG A C 1
ATOM 2958 O O . ARG A 1 378 ? -0.509 24.781 -7.257 1.00 29.42 378 ARG A O 1
ATOM 2965 N N . VAL A 1 379 ? -0.442 24.365 -9.470 1.00 31.55 379 VAL A N 1
ATOM 2966 C CA . VAL A 1 379 ? 1.010 24.261 -9.579 1.00 31.55 379 VAL A CA 1
ATOM 2967 C C . VAL A 1 379 ? 1.557 25.664 -9.296 1.00 31.55 379 VAL A C 1
ATOM 2969 O O . VAL A 1 379 ? 1.073 26.611 -9.920 1.00 31.55 379 VAL A O 1
ATOM 2972 N N . PRO A 1 380 ? 2.496 25.846 -8.352 1.00 26.11 380 PRO A N 1
ATOM 2973 C CA . PRO A 1 380 ? 3.148 27.134 -8.166 1.00 26.11 380 PRO A CA 1
ATOM 2974 C C . PRO A 1 380 ? 3.767 27.573 -9.497 1.00 26.11 380 PRO A C 1
ATOM 2976 O O . PRO A 1 380 ? 4.580 26.845 -10.070 1.00 26.11 380 PRO A O 1
ATOM 2979 N N . GLU A 1 381 ? 3.349 28.732 -10.006 1.00 29.12 381 GLU A N 1
ATOM 2980 C CA . GLU A 1 381 ? 3.910 29.378 -11.197 1.00 29.12 381 GLU A CA 1
ATOM 2981 C C . GLU A 1 381 ? 5.305 29.933 -10.890 1.00 29.12 381 GLU A C 1
ATOM 2983 O O . GLU A 1 381 ? 5.535 31.125 -10.960 1.00 29.12 381 GLU A O 1
ATOM 2988 N N . ASP A 1 382 ? 6.245 29.072 -10.529 1.00 31.22 382 ASP A N 1
ATOM 2989 C CA . ASP A 1 382 ? 7.658 29.412 -10.442 1.00 31.22 382 ASP A CA 1
ATOM 2990 C C . ASP A 1 382 ? 8.435 28.135 -10.735 1.00 31.22 382 ASP A C 1
ATOM 2992 O O . ASP A 1 382 ? 8.741 27.362 -9.838 1.00 31.22 382 ASP A O 1
ATOM 2996 N N . ILE A 1 383 ? 8.618 27.867 -12.030 1.00 34.03 383 ILE A N 1
ATOM 2997 C CA . ILE A 1 383 ? 9.728 27.172 -12.711 1.00 34.03 383 ILE A CA 1
ATOM 2998 C C . ILE A 1 383 ? 9.230 26.965 -14.152 1.00 34.03 383 ILE A C 1
ATOM 3000 O O . ILE A 1 383 ? 8.822 25.889 -14.577 1.00 34.03 383 ILE A O 1
ATOM 3004 N N . CYS A 1 384 ? 9.225 28.044 -14.932 1.00 25.62 384 CYS A N 1
ATOM 3005 C CA . CYS A 1 384 ? 9.192 27.954 -16.387 1.00 25.62 384 CYS A CA 1
ATOM 3006 C C . CYS A 1 384 ? 10.401 28.710 -16.935 1.00 25.62 384 CYS A C 1
ATOM 3008 O O . CYS A 1 384 ? 10.305 29.840 -17.409 1.00 25.62 384 CYS A O 1
ATOM 3010 N N . HIS A 1 385 ? 11.572 28.076 -16.861 1.00 28.86 385 HIS A N 1
ATOM 3011 C CA . HIS A 1 385 ? 12.712 28.471 -17.677 1.00 28.86 385 HIS A CA 1
ATOM 3012 C C . HIS A 1 385 ? 12.826 27.538 -18.887 1.00 28.86 385 HIS A C 1
ATOM 3014 O O . HIS A 1 385 ? 13.400 26.459 -18.830 1.00 28.86 385 HIS A O 1
ATOM 3020 N N . LYS A 1 386 ? 12.215 28.016 -19.979 1.00 28.80 386 LYS A N 1
ATOM 3021 C CA . LYS A 1 386 ? 12.560 27.853 -21.402 1.00 28.80 386 LYS A CA 1
ATOM 3022 C C . LYS A 1 386 ? 13.166 26.504 -21.828 1.00 28.80 386 LYS A C 1
ATOM 3024 O O . LYS A 1 386 ? 14.380 26.366 -21.924 1.00 28.80 386 LYS A O 1
ATOM 3029 N N . SER A 1 387 ? 12.303 25.602 -22.295 1.00 24.98 387 SER A N 1
ATOM 3030 C CA . SER A 1 387 ? 12.634 24.714 -23.416 1.00 24.98 387 SER A CA 1
ATOM 3031 C C . SER A 1 387 ? 11.850 25.184 -24.640 1.00 24.98 387 SER A C 1
ATOM 3033 O O . SER A 1 387 ? 10.620 25.232 -24.633 1.00 24.98 387 SER A O 1
ATOM 3035 N N . THR A 1 388 ? 12.563 25.651 -25.661 1.00 24.42 388 THR A N 1
ATOM 3036 C CA . THR A 1 388 ? 11.980 26.173 -26.899 1.00 24.42 388 THR A CA 1
ATOM 3037 C C . THR A 1 388 ? 11.737 25.013 -27.859 1.00 24.42 388 THR A C 1
ATOM 3039 O O . THR A 1 388 ? 12.677 24.491 -28.447 1.00 24.42 388 THR A O 1
ATOM 3042 N N . ILE A 1 389 ? 10.474 24.630 -28.043 1.00 27.11 389 ILE A N 1
ATOM 3043 C CA . ILE A 1 389 ? 10.025 23.814 -29.180 1.00 27.11 389 ILE A CA 1
ATOM 3044 C C . ILE A 1 389 ? 9.270 24.765 -30.125 1.00 27.11 389 ILE A C 1
ATOM 3046 O O . ILE A 1 389 ? 8.352 25.453 -29.668 1.00 27.11 389 ILE A O 1
ATOM 3050 N N . PRO A 1 390 ? 9.648 24.888 -31.410 1.00 24.09 390 PRO A N 1
ATOM 3051 C CA . PRO A 1 390 ? 9.025 25.854 -32.306 1.00 24.09 390 PRO A CA 1
ATOM 3052 C C . PRO A 1 390 ? 7.582 25.454 -32.650 1.00 24.09 390 PRO A C 1
ATOM 3054 O O . PRO A 1 390 ? 7.308 24.339 -33.092 1.00 24.09 390 PRO A O 1
ATOM 3057 N N . LYS A 1 391 ? 6.656 26.405 -32.467 1.00 24.84 391 LYS A N 1
ATOM 3058 C CA . LYS A 1 391 ? 5.262 26.330 -32.926 1.00 24.84 391 LYS A CA 1
ATOM 3059 C C . LYS A 1 391 ? 5.223 26.364 -34.455 1.00 24.84 391 LYS A C 1
ATOM 3061 O O . LYS A 1 391 ? 5.581 27.373 -35.057 1.00 24.84 391 LYS A O 1
ATOM 3066 N N . VAL A 1 392 ? 4.724 25.298 -35.075 1.00 25.14 392 VAL A N 1
ATOM 3067 C CA . VAL A 1 392 ? 4.291 25.321 -36.477 1.00 25.14 392 VAL A CA 1
ATOM 3068 C C . VAL A 1 392 ? 3.004 26.143 -36.559 1.00 25.14 392 VAL A C 1
ATOM 3070 O O . VAL A 1 392 ? 1.982 25.789 -35.973 1.00 25.14 392 VAL A O 1
ATOM 3073 N N . ILE A 1 393 ? 3.080 27.277 -37.252 1.00 25.42 393 ILE A N 1
ATOM 3074 C CA . ILE A 1 393 ? 1.950 28.153 -37.558 1.00 25.42 393 ILE A CA 1
ATOM 3075 C C . ILE A 1 393 ? 1.204 27.558 -38.756 1.00 25.42 393 ILE A C 1
ATOM 3077 O O . ILE A 1 393 ? 1.767 27.428 -39.840 1.00 25.42 393 ILE A O 1
ATOM 3081 N N . LEU A 1 394 ? -0.074 27.225 -38.566 1.00 24.22 394 LEU A N 1
ATOM 3082 C CA . LEU A 1 394 ? -1.019 27.015 -39.660 1.00 24.22 394 LEU A CA 1
ATOM 3083 C C . LEU A 1 394 ? -1.313 28.366 -40.326 1.00 24.22 394 LEU A C 1
ATOM 3085 O O . LEU A 1 394 ? -2.066 29.174 -39.784 1.00 24.22 394 LEU A O 1
ATOM 3089 N N . SER A 1 395 ? -0.762 28.596 -41.516 1.00 23.25 395 SER A N 1
ATOM 3090 C CA . SER A 1 395 ? -1.275 29.598 -42.449 1.00 23.25 395 SER A CA 1
ATOM 3091 C C . SER A 1 395 ? -2.014 28.902 -43.595 1.00 23.25 395 SER A C 1
ATOM 3093 O O . SER A 1 395 ? -1.517 27.984 -44.243 1.00 23.25 395 SER A O 1
ATOM 3095 N N . LYS A 1 396 ? -3.257 29.332 -43.821 1.00 27.23 396 LYS A N 1
ATOM 3096 C CA . LYS A 1 396 ? -4.021 29.037 -45.034 1.00 27.23 396 LYS A CA 1
ATOM 3097 C C . LYS A 1 396 ? -3.491 29.920 -46.163 1.00 27.23 396 LYS A C 1
ATOM 3099 O O . LYS A 1 396 ? -3.668 31.131 -46.081 1.00 27.23 396 LYS A O 1
ATOM 3104 N N . THR A 1 397 ? -3.002 29.328 -47.248 1.00 23.88 397 THR A N 1
ATOM 3105 C CA . THR A 1 397 ? -3.014 29.944 -48.586 1.00 23.88 397 THR A CA 1
ATOM 3106 C C . THR A 1 397 ? -3.152 28.879 -49.676 1.00 23.88 397 THR A C 1
ATOM 3108 O O . THR A 1 397 ? -2.756 27.729 -49.519 1.00 23.88 397 THR A O 1
ATOM 3111 N N . LYS A 1 398 ? -3.841 29.279 -50.748 1.00 26.36 398 LYS A N 1
ATOM 3112 C CA . LYS A 1 398 ? -4.363 28.485 -51.865 1.00 26.36 398 LYS A CA 1
ATOM 3113 C C . LYS A 1 398 ? -3.287 28.045 -52.877 1.00 26.36 398 LYS A C 1
ATOM 3115 O O . LYS A 1 398 ? -2.309 28.750 -53.078 1.00 26.36 398 LYS A O 1
ATOM 3120 N N . SER A 1 399 ? -3.650 26.976 -53.602 1.00 30.23 399 SER A N 1
ATOM 3121 C CA . SER A 1 399 ? -3.380 26.652 -55.023 1.00 30.23 399 SER A CA 1
ATOM 3122 C C . SER A 1 399 ? -1.950 26.361 -55.500 1.00 30.23 399 SER A C 1
ATOM 3124 O O . SER A 1 399 ? -1.093 27.234 -55.472 1.00 30.23 399 SER A O 1
ATOM 3126 N N . GLY A 1 400 ? -1.778 25.177 -56.107 1.00 27.47 400 GLY A N 1
ATOM 3127 C CA . GLY A 1 400 ? -0.673 24.854 -57.018 1.00 27.47 400 GLY A CA 1
ATOM 3128 C C . GLY A 1 400 ? -0.331 23.363 -57.027 1.00 27.47 400 GLY A C 1
ATOM 3129 O O . GLY A 1 400 ? 0.547 22.936 -56.290 1.00 27.47 400 GLY A O 1
ATOM 3130 N N . PHE A 1 401 ? -1.050 22.565 -57.820 1.00 30.23 401 PHE A N 1
ATOM 3131 C CA . PHE A 1 401 ? -0.737 21.154 -58.078 1.00 30.23 401 PHE A CA 1
ATOM 3132 C C . PHE A 1 401 ? 0.287 21.096 -59.223 1.00 30.23 401 PHE A C 1
ATOM 3134 O O . PHE A 1 401 ? -0.018 21.582 -60.311 1.00 30.23 401 PHE A O 1
ATOM 3141 N N . ASP A 1 402 ? 1.475 20.529 -58.993 1.00 31.20 402 ASP A N 1
ATOM 3142 C CA . ASP A 1 402 ? 2.484 20.300 -60.037 1.00 31.20 402 ASP A CA 1
ATOM 3143 C C . ASP A 1 402 ? 2.682 18.792 -60.274 1.00 31.20 402 ASP A C 1
ATOM 3145 O O . ASP A 1 402 ? 2.768 17.988 -59.344 1.00 31.20 402 ASP A O 1
ATOM 3149 N N . SER A 1 403 ? 2.695 18.410 -61.548 1.00 36.06 403 SER A N 1
ATOM 3150 C CA . SER A 1 403 ? 2.384 17.070 -62.070 1.00 36.06 403 SER A CA 1
ATOM 3151 C C . SER A 1 403 ? 3.617 16.181 -62.272 1.00 36.06 403 SER A C 1
ATOM 3153 O O . SER A 1 403 ? 3.550 15.160 -62.952 1.00 36.06 403 SER A O 1
ATOM 3155 N N . SER A 1 404 ? 4.750 16.539 -61.669 1.00 38.59 404 SER A N 1
ATOM 3156 C CA . SER A 1 404 ? 6.052 15.921 -61.972 1.00 38.59 404 SER A CA 1
ATOM 3157 C C . SER A 1 404 ? 6.512 14.878 -60.939 1.00 38.59 404 SER A C 1
ATOM 3159 O O . SER A 1 404 ? 7.402 14.078 -61.215 1.00 38.59 404 SER A O 1
ATOM 3161 N N . SER A 1 405 ? 5.865 14.807 -59.770 1.00 36.81 405 SER A N 1
ATOM 3162 C CA . SER A 1 405 ? 6.274 13.917 -58.663 1.00 36.81 405 SER A CA 1
ATOM 3163 C C . SER A 1 405 ? 5.570 12.552 -58.657 1.00 36.81 405 SER A C 1
ATOM 3165 O O . SER A 1 405 ? 6.011 11.627 -57.978 1.00 36.81 405 SER A O 1
ATOM 3167 N N . VAL A 1 406 ? 4.490 12.399 -59.430 1.00 41.88 406 VAL A N 1
ATOM 3168 C CA . VAL A 1 406 ? 3.689 11.158 -59.485 1.00 41.88 406 VAL A CA 1
ATOM 3169 C C . VAL A 1 406 ? 4.338 10.105 -60.395 1.00 41.88 406 VAL A C 1
ATOM 3171 O O . VAL A 1 406 ? 4.210 8.905 -60.156 1.00 41.88 406 VAL A O 1
ATOM 3174 N N . ILE A 1 407 ? 5.121 10.534 -61.389 1.00 46.72 407 ILE A N 1
ATOM 3175 C CA . ILE A 1 407 ? 5.780 9.633 -62.346 1.00 46.72 407 ILE A CA 1
ATOM 3176 C C . ILE A 1 407 ? 6.977 8.915 -61.696 1.00 46.72 407 ILE A C 1
ATOM 3178 O O . ILE A 1 407 ? 7.208 7.736 -61.957 1.00 46.72 407 ILE A O 1
ATOM 3182 N N . LEU A 1 408 ? 7.690 9.572 -60.774 1.00 40.66 408 LEU A N 1
ATOM 3183 C CA . LEU A 1 408 ? 8.872 8.989 -60.129 1.00 40.66 408 LEU A CA 1
ATOM 3184 C C . LEU A 1 408 ? 8.511 7.873 -59.131 1.00 40.66 408 LEU A C 1
ATOM 3186 O O . LEU A 1 408 ? 9.216 6.871 -59.040 1.00 40.66 408 LEU A O 1
ATOM 3190 N N . VAL A 1 409 ? 7.376 7.996 -58.434 1.00 47.78 409 VAL A N 1
ATOM 3191 C CA . VAL A 1 409 ? 6.904 6.976 -57.478 1.00 47.78 409 VAL A CA 1
ATOM 3192 C C . VAL A 1 409 ? 6.346 5.743 -58.203 1.00 47.78 409 VAL A C 1
ATOM 3194 O O . VAL A 1 409 ? 6.574 4.616 -57.765 1.00 47.78 409 VAL A O 1
ATOM 3197 N N . ALA A 1 410 ? 5.692 5.927 -59.356 1.00 50.22 410 ALA A N 1
ATOM 3198 C CA . ALA A 1 410 ? 5.175 4.820 -60.162 1.00 50.22 410 ALA A CA 1
ATOM 3199 C C . ALA A 1 410 ? 6.293 3.972 -60.803 1.00 50.22 410 ALA A C 1
ATOM 3201 O O . ALA A 1 410 ? 6.195 2.745 -60.836 1.00 50.22 410 ALA A O 1
ATOM 3202 N N . VAL A 1 411 ? 7.389 4.599 -61.253 1.00 60.94 411 VAL A N 1
ATOM 3203 C CA . VAL A 1 411 ? 8.538 3.889 -61.851 1.00 60.94 411 VAL A CA 1
ATOM 3204 C C . VAL A 1 411 ? 9.314 3.079 -60.805 1.00 60.94 411 VAL A C 1
ATOM 3206 O O . VAL A 1 411 ? 9.725 1.952 -61.083 1.00 60.94 411 VAL A O 1
ATOM 3209 N N . VAL A 1 412 ? 9.453 3.592 -59.577 1.00 59.28 412 VAL A N 1
ATOM 3210 C CA . VAL A 1 412 ? 10.120 2.870 -58.476 1.00 59.28 412 VAL A CA 1
ATOM 3211 C C . VAL A 1 412 ? 9.303 1.654 -58.020 1.00 59.28 412 VAL A C 1
ATOM 3213 O O . VAL A 1 412 ? 9.874 0.594 -57.762 1.00 59.28 412 VAL A O 1
ATOM 3216 N N . LEU A 1 413 ? 7.969 1.758 -57.992 1.00 54.34 413 LEU A N 1
ATOM 3217 C CA . LEU A 1 413 ? 7.093 0.635 -57.638 1.00 54.34 413 LEU A CA 1
ATOM 3218 C C . LEU A 1 413 ? 7.051 -0.455 -58.725 1.00 54.34 413 LEU A C 1
ATOM 3220 O O . LEU A 1 413 ? 7.028 -1.641 -58.393 1.00 54.34 413 LEU A O 1
ATOM 3224 N N . LEU A 1 414 ? 7.118 -0.086 -60.009 1.00 58.88 414 LEU A N 1
ATOM 3225 C CA . LEU A 1 414 ? 7.181 -1.049 -61.118 1.00 58.88 414 LEU A CA 1
ATOM 3226 C C . LEU A 1 414 ? 8.530 -1.786 -61.190 1.00 58.88 414 LEU A C 1
ATOM 3228 O O . LEU A 1 414 ? 8.557 -2.985 -61.471 1.00 58.88 414 LEU A O 1
ATOM 3232 N N . LEU A 1 415 ? 9.641 -1.114 -60.869 1.00 53.44 415 LEU A N 1
ATOM 3233 C CA . LEU A 1 415 ? 10.962 -1.751 -60.778 1.00 53.44 415 LEU A CA 1
ATOM 3234 C C . LEU A 1 415 ? 11.062 -2.708 -59.581 1.00 53.44 415 LEU A C 1
ATOM 3236 O O . LEU A 1 415 ? 11.619 -3.798 -59.718 1.00 53.44 415 LEU A O 1
ATOM 3240 N N . ALA A 1 416 ? 10.470 -2.356 -58.434 1.00 53.72 416 ALA A N 1
ATOM 3241 C CA . ALA A 1 416 ? 10.417 -3.239 -57.269 1.00 53.72 416 ALA A CA 1
ATOM 3242 C C . ALA A 1 416 ? 9.565 -4.497 -57.534 1.00 53.72 416 ALA A C 1
ATOM 3244 O O . ALA A 1 416 ? 9.968 -5.602 -57.168 1.00 53.72 416 ALA A O 1
ATOM 3245 N N . ALA A 1 417 ? 8.437 -4.357 -58.240 1.00 56.94 417 ALA A N 1
ATOM 3246 C CA . ALA A 1 417 ? 7.599 -5.490 -58.633 1.00 56.94 417 ALA A CA 1
ATOM 3247 C C . ALA A 1 417 ? 8.301 -6.427 -59.639 1.00 56.94 417 ALA A C 1
ATOM 3249 O O . ALA A 1 417 ? 8.189 -7.648 -59.523 1.00 56.94 417 ALA A O 1
ATOM 3250 N N . TRP A 1 418 ? 9.084 -5.888 -60.581 1.00 57.31 418 TRP A N 1
ATOM 3251 C CA . TRP A 1 418 ? 9.830 -6.696 -61.556 1.00 57.31 418 TRP A CA 1
ATOM 3252 C C . TRP A 1 418 ? 10.969 -7.512 -60.920 1.00 57.31 418 TRP A C 1
ATOM 3254 O O . TRP A 1 418 ? 11.180 -8.671 -61.283 1.00 57.31 418 TRP A O 1
ATOM 3264 N N . VAL A 1 419 ? 11.668 -6.949 -59.927 1.00 58.16 419 VAL A N 1
ATOM 3265 C CA . VAL A 1 419 ? 12.740 -7.650 -59.194 1.00 58.16 419 VAL A CA 1
ATOM 3266 C C . VAL A 1 419 ? 12.185 -8.796 -58.339 1.00 58.16 419 VAL A C 1
ATOM 3268 O O . VAL A 1 419 ? 12.793 -9.863 -58.288 1.00 58.16 419 VAL A O 1
ATOM 3271 N N . ILE A 1 420 ? 11.004 -8.626 -57.735 1.00 59.66 420 ILE A N 1
ATOM 3272 C CA . ILE A 1 420 ? 10.355 -9.670 -56.924 1.00 59.66 420 ILE A CA 1
ATOM 3273 C C . ILE A 1 420 ? 9.866 -10.837 -57.800 1.00 59.66 420 ILE A C 1
ATOM 3275 O O . ILE A 1 420 ? 10.047 -11.996 -57.429 1.00 59.66 420 ILE A O 1
ATOM 3279 N N . ILE A 1 421 ? 9.333 -10.558 -58.996 1.00 59.59 421 ILE A N 1
ATOM 3280 C CA . ILE A 1 421 ? 8.862 -11.597 -59.931 1.00 59.59 421 ILE A CA 1
ATOM 3281 C C . ILE A 1 421 ? 10.030 -12.417 -60.510 1.00 59.59 421 ILE A C 1
ATOM 3283 O O . ILE A 1 421 ? 9.882 -13.617 -60.732 1.00 59.59 421 ILE A O 1
ATOM 3287 N N . LYS A 1 422 ? 11.218 -11.821 -60.696 1.00 54.72 422 LYS A N 1
ATOM 3288 C CA . LYS A 1 422 ? 12.408 -12.559 -61.160 1.00 54.72 422 LYS A CA 1
ATOM 3289 C C . LYS A 1 422 ? 13.093 -13.406 -60.082 1.00 54.72 422 LYS A C 1
ATOM 3291 O O . LYS A 1 422 ? 13.772 -14.362 -60.441 1.00 54.72 422 LYS A O 1
ATOM 3296 N N . PHE A 1 423 ? 12.928 -13.083 -58.798 1.00 47.34 423 PHE A N 1
ATOM 3297 C CA . PHE A 1 423 ? 13.603 -13.794 -57.701 1.00 47.34 423 PHE A CA 1
ATOM 3298 C C . PHE A 1 423 ? 12.826 -14.999 -57.145 1.00 47.34 423 PHE A C 1
ATOM 3300 O O . PHE A 1 423 ? 13.439 -15.869 -56.536 1.00 47.34 423 PHE A O 1
ATOM 3307 N N . PHE A 1 424 ? 11.511 -15.090 -57.379 1.00 50.03 424 PHE A N 1
ATOM 3308 C CA . PHE A 1 424 ? 10.661 -16.181 -56.868 1.00 50.03 424 PHE A CA 1
ATOM 3309 C C . PHE A 1 424 ? 10.127 -17.144 -57.949 1.00 50.03 424 PHE A C 1
ATOM 3311 O O . PHE A 1 424 ? 9.287 -17.989 -57.659 1.00 50.03 424 PHE A O 1
ATOM 3318 N N . GLY A 1 425 ? 10.616 -17.048 -59.190 1.00 47.84 425 GLY A N 1
ATOM 3319 C CA . GLY A 1 425 ? 10.160 -17.854 -60.335 1.00 47.84 425 GLY A CA 1
ATOM 3320 C C . GLY A 1 425 ? 11.017 -19.074 -60.706 1.00 47.84 425 GLY A C 1
ATOM 3321 O O . GLY A 1 425 ? 10.907 -19.559 -61.829 1.00 47.84 425 GLY A O 1
ATOM 3322 N N . SER A 1 426 ? 11.910 -19.560 -59.840 1.00 48.28 426 SER A N 1
ATOM 3323 C CA . SER A 1 426 ? 12.650 -20.815 -60.077 1.00 48.28 426 SER A CA 1
ATOM 3324 C C . SER A 1 426 ? 13.051 -21.488 -58.768 1.00 48.28 426 SER A C 1
ATOM 3326 O O . SER A 1 426 ? 14.193 -21.357 -58.334 1.00 48.28 426 SER A O 1
ATOM 3328 N N . VAL A 1 427 ? 12.096 -22.207 -58.173 1.00 43.75 427 VAL A N 1
ATOM 3329 C CA . VAL A 1 427 ? 12.280 -23.509 -57.506 1.00 43.75 427 VAL A CA 1
ATOM 3330 C C . VAL A 1 427 ? 11.040 -24.340 -57.797 1.00 43.75 427 VAL A C 1
ATOM 3332 O O . VAL A 1 427 ? 9.932 -23.771 -57.658 1.00 43.75 427 VAL A O 1
#

Nearest PDB structures (foldseek):
  7mjz-assembly1_A  TM=9.031E-01  e=1.029E-25  Bacteroides uniformis
  7mjx-assembly2_B  TM=9.043E-01  e=2.111E-24  Bacteroides uniformis
  4jc0-assembly2_B  TM=8.488E-01  e=4.018E-21  Thermotoga maritima
  2qgq-assembly4_D  TM=8.510E-01  e=6.824E-19  Thermotoga maritima MSB8
  9ccb-assembly1_A  TM=6.755E-01  e=1.733E-13  Methanothermobacter marburgensis

Secondary structure (DSSP, 8-state):
------------------PPPSSS-TTS----SSTTEEEEE-EES-S---SS--HHHHH-S-EEPPHHHHHHHHHHHHHTT--EEEEE-S-GGGTTTTSBGGG---TTS-HHHHHHSSSB--HHHHHHHHGGG--TT-EEEE-B--HHHHHHTHHHHHHHHHSTTB-SEEE---B-S-HHHHHHTT-SS-HHHHHHHHHHHHHH-B-STTPBPEEEEEEEET-TT--HHHHHHHHHHHHHH--SEEEEEE----TTSGGGGSPPSS-HHHHHHHHHHHHHHHHT--TTTT-TT-EEEEEEEEE-TTSSEEEEE-TT--EEEEE--GGGTT-EEEEEEEEE-SS-EEEEEEE----S-SS-S--TT---------S-----S---------------------TTSHHHHHHHHHHHHHHHHHHSS--

Radius of gyration: 27.64 Å; Cα contacts (8 Å, |Δi|>4): 730; chains: 1; bounding box: 57×88×91 Å